Protein AF-0000000078659188 (afdb_homodimer)

Solvent-accessible surface area (backbone atoms only — not comparable to full-atom values): 21912 Å² total; per-residue (Å²): 130,62,59,68,71,47,63,66,47,91,56,77,42,72,42,73,28,64,66,58,49,52,46,44,42,49,30,30,51,30,88,84,18,92,60,45,40,79,90,44,52,70,54,65,88,53,55,67,40,36,30,35,23,27,50,54,44,81,52,94,94,28,54,27,43,32,32,45,43,70,62,73,73,93,55,62,70,68,63,29,42,55,53,51,44,52,34,29,73,64,65,74,40,75,48,53,26,37,37,39,35,15,27,54,56,57,64,69,50,52,70,48,54,47,50,32,48,54,50,52,40,50,63,24,59,34,65,41,54,47,100,83,66,46,80,34,59,40,97,87,70,40,63,31,68,46,77,44,70,73,52,79,66,61,53,50,57,40,29,71,71,44,42,45,50,77,21,39,42,40,50,65,46,36,79,68,48,84,87,74,85,79,43,82,34,59,64,62,17,19,46,42,36,51,63,70,73,103,130,61,59,69,70,48,63,66,47,90,56,77,44,73,43,70,29,64,67,58,49,53,46,44,44,49,30,30,51,30,88,84,18,91,59,46,40,79,91,45,51,72,54,65,88,54,54,67,40,36,30,35,24,25,50,55,47,80,53,95,93,27,53,28,43,32,31,45,44,68,63,73,74,95,54,59,70,68,64,29,40,55,55,50,43,53,34,28,71,64,66,74,40,75,46,55,28,39,37,40,34,16,26,55,56,58,65,67,49,51,70,51,55,47,51,33,49,52,51,52,40,51,64,26,60,33,66,41,55,47,100,83,66,46,80,34,58,39,96,87,68,41,60,31,68,46,78,45,68,73,50,79,66,59,54,48,55,38,29,71,71,45,42,45,50,77,18,39,42,40,50,65,44,38,80,69,50,83,88,74,83,83,41,80,34,61,64,62,17,20,45,43,37,51,63,70,72,104

Sequence (396 aa):
MPPADLLESLWLTLRPAPEVWEWAEAEILADTGSIHNPEHAHLIDANIGVLWASNGFAKQGRIVLGQAEQLMFRAGGWQKARQEQQMRQWFGEEPDYLITLAADYCAQCTDAEFCALVEHELYHIAQATDEFGAPKFTRDGLPKLYLRGHDVEEFVGVVRRYGASHDVQQLIDAASRPPEVAKINISRACGTCLLKSAMPPADLLESLWLTLRPAPEVWEWAEAEILADTGSIHNPEHAHLIDANIGVLWASNGFAKQGRIVLGQAEQLMFRAGGWQKARQEQQMRQWFGEEPDYLITLAADYCAQCTDAEFCALVEHELYHIAQATDEFGAPKFTRDGLPKLYLRGHDVEEFVGVVRRYGASHDVQQLIDAASRPPEVAKINISRACGTCLLKSA

Structure (mmCIF, N/CA/C/O backbone):
data_AF-0000000078659188-model_v1
#
loop_
_entity.id
_entity.type
_entity.pdbx_description
1 polymer 'Putative phage metallopeptidase domain-containing protein'
#
loop_
_atom_site.group_PDB
_atom_site.id
_atom_site.type_symbol
_atom_site.label_atom_id
_atom_site.label_alt_id
_atom_site.label_comp_id
_atom_site.label_asym_id
_atom_site.label_entity_id
_atom_site.label_seq_id
_atom_site.pdbx_PDB_ins_code
_atom_site.Cartn_x
_atom_site.Cartn_y
_atom_site.Cartn_z
_atom_site.occupancy
_atom_site.B_iso_or_equiv
_atom_site.auth_seq_id
_atom_site.auth_comp_id
_atom_site.auth_asym_id
_atom_site.auth_atom_id
_atom_site.pdbx_PDB_model_num
ATOM 1 N N . MET A 1 1 ? -11.773 15.344 17.672 1 87.19 1 MET A N 1
ATOM 2 C CA . MET A 1 1 ? -10.969 14.438 18.484 1 87.19 1 MET A CA 1
ATOM 3 C C . MET A 1 1 ? -10.828 13.078 17.797 1 87.19 1 MET A C 1
ATOM 5 O O . MET A 1 1 ? -11.727 12.641 17.078 1 87.19 1 MET A O 1
ATOM 9 N N . PRO A 1 2 ? -9.578 12.398 18.047 1 94.94 2 PRO A N 1
ATOM 10 C CA . PRO A 1 2 ? -9.414 11.055 17.469 1 94.94 2 PRO A CA 1
ATOM 11 C C . PRO A 1 2 ? -10.383 10.039 18.062 1 94.94 2 PRO A C 1
ATOM 13 O O . PRO A 1 2 ? -10.797 10.164 19.219 1 94.94 2 PRO A O 1
ATOM 16 N N . PRO A 1 3 ? -10.805 9.078 17.297 1 94.56 3 PRO A N 1
ATOM 17 C CA . PRO A 1 3 ? -11.711 8.047 17.781 1 94.56 3 PRO A CA 1
ATOM 18 C C . PRO A 1 3 ? -11.094 7.211 18.906 1 94.56 3 PRO A C 1
ATOM 20 O O . PRO A 1 3 ? -9.945 6.777 18.797 1 94.56 3 PRO A O 1
ATOM 23 N N . ALA A 1 4 ? -11.906 6.906 19.891 1 93 4 ALA A N 1
ATOM 24 C CA . ALA A 1 4 ? -11.422 6.195 21.078 1 93 4 ALA A CA 1
ATOM 25 C C . ALA A 1 4 ? -10.953 4.789 20.719 1 93 4 ALA A C 1
ATOM 27 O O . ALA A 1 4 ? -9.977 4.293 21.281 1 93 4 ALA A O 1
ATOM 28 N N . ASP A 1 5 ? -11.688 4.172 19.859 1 93.75 5 ASP A N 1
ATOM 29 C CA . ASP A 1 5 ? -11.344 2.799 19.5 1 93.75 5 ASP A CA 1
ATOM 30 C C . ASP A 1 5 ? -9.992 2.74 18.797 1 93.75 5 ASP A C 1
ATOM 32 O O . ASP A 1 5 ? -9.289 1.729 18.875 1 93.75 5 ASP A O 1
ATOM 36 N N . LEU A 1 6 ? -9.641 3.771 18.156 1 94.31 6 LEU A N 1
ATOM 37 C CA . LEU A 1 6 ? -8.344 3.848 17.5 1 94.31 6 LEU A CA 1
ATOM 38 C C . LEU A 1 6 ? -7.215 3.891 18.516 1 94.31 6 LEU A C 1
ATOM 40 O O . LEU A 1 6 ? -6.172 3.258 18.328 1 94.31 6 LEU A O 1
ATOM 44 N N . LEU A 1 7 ? -7.488 4.57 19.562 1 92.25 7 LEU A N 1
ATOM 45 C CA . LEU A 1 7 ? -6.488 4.75 20.609 1 92.25 7 LEU A CA 1
ATOM 46 C C . LEU A 1 7 ? -6.227 3.439 21.344 1 92.25 7 LEU A C 1
ATOM 48 O O . LEU A 1 7 ? -5.176 3.27 21.969 1 92.25 7 LEU A O 1
ATOM 52 N N . GLU A 1 8 ? -7.129 2.484 21.234 1 92.5 8 GLU A N 1
ATOM 53 C CA . GLU A 1 8 ? -7.02 1.2 21.922 1 92.5 8 GLU A CA 1
ATOM 54 C C . GLU A 1 8 ? -6.508 0.113 20.984 1 92.5 8 GLU A C 1
ATOM 56 O O . GLU A 1 8 ? -6.383 -1.048 21.375 1 92.5 8 GLU A O 1
ATOM 61 N N . SER A 1 9 ? -6.18 0.502 19.859 1 90.69 9 SER A N 1
ATOM 62 C CA . SER A 1 9 ? -5.75 -0.484 18.875 1 90.69 9 SER A CA 1
ATOM 63 C C . SER A 1 9 ? -4.422 -1.123 19.266 1 90.69 9 SER A C 1
ATOM 65 O O . SER A 1 9 ? -3.506 -0.432 19.719 1 90.69 9 SER A O 1
ATOM 67 N N . LEU A 1 10 ? -4.316 -2.428 19.078 1 86.56 10 LEU A N 1
ATOM 68 C CA . LEU A 1 10 ? -3.107 -3.172 19.406 1 86.56 10 LEU A CA 1
ATOM 69 C C . LEU A 1 10 ? -2.016 -2.93 18.375 1 86.56 10 LEU A C 1
ATOM 71 O O . LEU A 1 10 ? -0.833 -2.859 18.703 1 86.56 10 LEU A O 1
ATOM 75 N N . TRP A 1 11 ? -2.398 -2.797 17.125 1 89.44 11 TRP A N 1
ATOM 76 C CA . TRP A 1 11 ? -1.467 -2.551 16.031 1 89.44 11 TRP A CA 1
ATOM 77 C C . TRP A 1 11 ? -1.613 -1.129 15.5 1 89.44 11 TRP A C 1
ATOM 79 O O . TRP A 1 11 ? -2.66 -0.5 15.672 1 89.44 11 TRP A O 1
ATOM 89 N N . LEU A 1 12 ? -0.463 -0.625 15.008 1 94.5 12 LEU A N 1
ATOM 90 C CA . LEU A 1 12 ? -0.564 0.668 14.336 1 94.5 12 LEU A CA 1
ATOM 91 C C . LEU A 1 12 ? -1.651 0.644 13.266 1 94.5 12 LEU A C 1
ATOM 93 O O . LEU A 1 12 ? -1.591 -0.159 12.336 1 94.5 12 LEU A O 1
ATOM 97 N N . THR A 1 13 ? -2.635 1.437 13.5 1 97.06 13 THR A N 1
ATOM 98 C CA . THR A 1 13 ? -3.82 1.45 12.648 1 97.06 13 THR A CA 1
ATOM 99 C C . THR A 1 13 ? -4.109 2.861 12.148 1 97.06 13 THR A C 1
ATOM 101 O O . THR A 1 13 ? -4.035 3.826 12.914 1 97.06 13 THR A O 1
ATOM 104 N N . LEU A 1 14 ? -4.332 2.986 10.875 1 98.25 14 LEU A N 1
ATOM 105 C CA . LEU A 1 14 ? -4.695 4.273 10.297 1 98.25 14 LEU A CA 1
ATOM 106 C C . LEU A 1 14 ? -6.156 4.277 9.852 1 98.25 14 LEU A C 1
ATOM 108 O O . LEU A 1 14 ? -6.699 3.23 9.484 1 98.25 14 LEU A O 1
ATOM 112 N N . ARG A 1 15 ? -6.762 5.43 9.922 1 97.69 15 ARG A N 1
ATOM 113 C CA . ARG A 1 15 ? -8.156 5.613 9.539 1 97.69 15 ARG A CA 1
ATOM 114 C C . ARG A 1 15 ? -8.391 7.016 8.977 1 97.69 15 ARG A C 1
ATOM 116 O O . ARG A 1 15 ? -7.82 7.988 9.477 1 97.69 15 ARG A O 1
ATOM 123 N N . PRO A 1 16 ? -9.281 7.078 7.992 1 98.44 16 PRO A N 1
ATOM 124 C CA . PRO A 1 16 ? -9.625 8.414 7.504 1 98.44 16 PRO A CA 1
ATOM 125 C C . PRO A 1 16 ? -10.188 9.32 8.602 1 98.44 16 PRO A C 1
ATOM 127 O O . PRO A 1 16 ? -10.906 8.844 9.484 1 98.44 16 PRO A O 1
ATOM 130 N N . ALA A 1 17 ? -9.844 10.594 8.539 1 98.56 17 ALA A N 1
ATOM 131 C CA . ALA A 1 17 ? -10.328 11.617 9.461 1 98.56 17 ALA A CA 1
ATOM 132 C C . ALA A 1 17 ? -10.953 12.789 8.711 1 98.56 17 ALA A C 1
ATOM 134 O O . ALA A 1 17 ? -10.492 13.922 8.82 1 98.56 17 ALA A O 1
ATOM 135 N N . PRO A 1 18 ? -12.055 12.531 8.031 1 97.75 18 PRO A N 1
ATOM 136 C CA . PRO A 1 18 ? -12.656 13.609 7.242 1 97.75 18 PRO A CA 1
ATOM 137 C C . PRO A 1 18 ? -13.07 14.805 8.094 1 97.75 18 PRO A C 1
ATOM 139 O O . PRO A 1 18 ? -13.062 15.945 7.613 1 97.75 18 PRO A O 1
ATOM 142 N N . GLU A 1 19 ? -13.391 14.555 9.344 1 97.75 19 GLU A N 1
ATOM 143 C CA . GLU A 1 19 ? -13.82 15.633 10.242 1 97.75 19 GLU A CA 1
ATOM 144 C C . GLU A 1 19 ? -12.695 16.641 10.469 1 97.75 19 GLU A C 1
ATOM 146 O O . GLU A 1 19 ? -12.945 17.812 10.703 1 97.75 19 GLU A O 1
ATOM 151 N N . VAL A 1 20 ? -11.469 16.141 10.461 1 98.25 20 VAL A N 1
ATOM 152 C CA . VAL A 1 20 ? -10.336 17.047 10.664 1 98.25 20 VAL A CA 1
ATOM 153 C C . VAL A 1 20 ? -10.18 17.969 9.461 1 98.25 20 VAL A C 1
ATOM 155 O O . VAL A 1 20 ? -9.914 19.156 9.617 1 98.25 20 VAL A O 1
ATOM 158 N N . TRP A 1 21 ? -10.344 17.422 8.312 1 98.19 21 TRP A N 1
ATOM 159 C CA . TRP A 1 21 ? -10.25 18.25 7.121 1 98.19 21 TRP A CA 1
ATOM 160 C C . TRP A 1 21 ? -11.398 19.25 7.07 1 98.19 21 TRP A C 1
ATOM 162 O O . TRP A 1 21 ? -11.195 20.422 6.73 1 98.19 21 TRP A O 1
ATOM 172 N N . GLU A 1 22 ? -12.555 18.797 7.371 1 97.88 22 GLU A N 1
ATOM 173 C CA . GLU A 1 22 ? -13.711 19.688 7.43 1 97.88 22 GLU A CA 1
ATOM 174 C C . GLU A 1 22 ? -13.469 20.844 8.398 1 97.88 22 GLU A C 1
ATOM 176 O O . GLU A 1 22 ? -13.781 21.984 8.086 1 97.88 22 GLU A O 1
ATOM 181 N N . TRP A 1 23 ? -12.945 20.5 9.492 1 98.06 23 TRP A N 1
ATOM 182 C CA . TRP A 1 23 ? -12.609 21.516 10.484 1 98.06 23 TRP A CA 1
ATOM 183 C C . TRP A 1 23 ? -11.578 22.484 9.938 1 98.06 23 TRP A C 1
ATOM 185 O O . TRP A 1 23 ? -11.727 23.703 10.086 1 98.06 23 TRP A O 1
ATOM 195 N N . ALA A 1 24 ? -10.5 22 9.336 1 97.62 24 ALA A N 1
ATOM 196 C CA . ALA A 1 24 ? -9.461 22.859 8.766 1 97.62 24 ALA A CA 1
ATOM 197 C C . ALA A 1 24 ? -10.039 23.797 7.715 1 97.62 24 ALA A C 1
ATOM 199 O O . ALA A 1 24 ? -9.672 24.969 7.66 1 97.62 24 ALA A O 1
ATOM 200 N N . GLU A 1 25 ? -10.938 23.266 6.934 1 98.19 25 GLU A N 1
ATOM 201 C CA . GLU A 1 25 ? -11.594 24.094 5.922 1 98.19 25 GLU A CA 1
ATOM 202 C C . GLU A 1 25 ? -12.414 25.203 6.562 1 98.19 25 GLU A C 1
ATOM 204 O O . GLU A 1 25 ? -12.328 26.359 6.145 1 98.19 25 GLU A O 1
ATOM 209 N N . ALA A 1 26 ? -13.086 24.906 7.594 1 98 26 ALA A N 1
ATOM 210 C CA . ALA A 1 26 ? -14.008 25.844 8.234 1 98 26 ALA A CA 1
ATOM 211 C C . ALA A 1 26 ? -13.258 26.875 9.07 1 98 26 ALA A C 1
ATOM 213 O O . ALA A 1 26 ? -13.625 28.047 9.086 1 98 26 ALA A O 1
ATOM 214 N N . GLU A 1 27 ? -12.18 26.438 9.742 1 97.06 27 GLU A N 1
ATOM 215 C CA . GLU A 1 27 ? -11.57 27.297 10.766 1 97.06 27 GLU A CA 1
ATOM 216 C C . GLU A 1 27 ? -10.312 27.984 10.234 1 97.06 27 GLU A C 1
ATOM 218 O O . GLU A 1 27 ? -9.977 29.078 10.664 1 97.06 27 GLU A O 1
ATOM 223 N N . ILE A 1 28 ? -9.625 27.297 9.273 1 95.06 28 ILE A N 1
ATOM 224 C CA . ILE A 1 28 ? -8.336 27.812 8.844 1 95.06 28 ILE A CA 1
ATOM 225 C C . ILE A 1 28 ? -8.453 28.406 7.438 1 95.06 28 ILE A C 1
ATOM 227 O O . ILE A 1 28 ? -7.961 29.5 7.172 1 95.06 28 ILE A O 1
ATOM 231 N N . LEU A 1 29 ? -9.211 27.688 6.535 1 97.38 29 LEU A N 1
ATOM 232 C CA . LEU A 1 29 ? -9.234 28.094 5.133 1 97.38 29 LEU A CA 1
ATOM 233 C C . LEU A 1 29 ? -10.32 29.141 4.891 1 97.38 29 LEU A C 1
ATOM 235 O O . LEU A 1 29 ? -10.086 30.141 4.199 1 97.38 29 LEU A O 1
ATOM 239 N N . ALA A 1 30 ? -11.461 28.938 5.418 1 97.5 30 ALA A N 1
ATOM 240 C CA . ALA A 1 30 ? -12.586 29.844 5.203 1 97.5 30 ALA A CA 1
ATOM 241 C C . ALA A 1 30 ? -12.32 31.203 5.84 1 97.5 30 ALA A C 1
ATOM 243 O O . ALA A 1 30 ? -11.789 31.281 6.953 1 97.5 30 ALA A O 1
ATOM 244 N N . ASP A 1 31 ? -12.805 32.219 5.215 1 96.44 31 ASP A N 1
ATOM 245 C CA . ASP A 1 31 ? -12.57 33.562 5.715 1 96.44 31 ASP A CA 1
ATOM 246 C C . ASP A 1 31 ? -13.469 33.875 6.914 1 96.44 31 ASP A C 1
ATOM 248 O O . ASP A 1 31 ? -13.234 34.844 7.641 1 96.44 31 ASP A O 1
ATOM 252 N N . THR A 1 32 ? -14.336 33.062 7.301 1 97.06 32 THR A N 1
ATOM 253 C CA . THR A 1 32 ? -15.211 33.219 8.461 1 97.06 32 THR A CA 1
ATOM 254 C C . THR A 1 32 ? -14.664 32.438 9.648 1 97.06 32 THR A C 1
ATOM 256 O O . THR A 1 32 ? -15.234 32.469 10.742 1 97.06 32 THR A O 1
ATOM 259 N N . GLY A 1 33 ? -13.602 31.719 9.43 1 95.06 33 GLY A N 1
ATOM 260 C CA . GLY A 1 33 ? -13.062 30.875 10.484 1 95.06 33 GLY A CA 1
ATOM 261 C C . GLY A 1 33 ? -12.398 31.656 11.594 1 95.06 33 GLY A C 1
ATOM 262 O O . GLY A 1 33 ? -11.797 32.688 11.352 1 95.06 33 GLY A O 1
ATOM 263 N N . SER A 1 34 ? -12.344 31.172 12.773 1 94.12 34 SER A N 1
ATOM 264 C CA . SER A 1 34 ? -11.812 31.828 13.961 1 94.12 34 SER A CA 1
ATOM 265 C C . SER A 1 34 ? -10.289 31.953 13.891 1 94.12 34 SER A C 1
ATOM 267 O O . SER A 1 34 ? -9.703 32.844 14.484 1 94.12 34 SER A O 1
ATOM 269 N N . ILE A 1 35 ? -9.68 31.016 13.133 1 93 35 ILE A N 1
ATOM 270 C CA . ILE A 1 35 ? -8.227 31.078 13 1 93 35 ILE A CA 1
ATOM 271 C C . ILE A 1 35 ? -7.848 31.125 11.523 1 93 35 ILE A C 1
ATOM 273 O O . ILE A 1 35 ? -6.879 30.484 11.102 1 93 35 ILE A O 1
ATOM 277 N N . HIS A 1 36 ? -8.641 31.844 10.75 1 95.5 36 HIS A N 1
ATOM 278 C CA . HIS A 1 36 ? -8.43 32 9.32 1 95.5 36 HIS A CA 1
ATOM 279 C C . HIS A 1 36 ? -6.992 32.406 9.016 1 95.5 36 HIS A C 1
ATOM 281 O O . HIS A 1 36 ? -6.457 33.312 9.664 1 95.5 36 HIS A O 1
ATOM 287 N N . ASN A 1 37 ? -6.348 31.766 8.141 1 92.88 37 ASN A N 1
ATOM 288 C CA . ASN A 1 37 ? -5.012 32.062 7.648 1 92.88 37 ASN A CA 1
ATOM 289 C C . ASN A 1 37 ? -4.992 32.219 6.129 1 92.88 37 ASN A C 1
ATOM 291 O O . ASN A 1 37 ? -5.031 31.219 5.406 1 92.88 37 ASN A O 1
ATOM 295 N N . PRO A 1 38 ? -4.93 33.438 5.617 1 94.25 38 PRO A N 1
ATOM 296 C CA . PRO A 1 38 ? -4.996 33.656 4.172 1 94.25 38 PRO A CA 1
ATOM 297 C C . PRO A 1 38 ? -3.812 33.031 3.424 1 94.25 38 PRO A C 1
ATOM 299 O O . PRO A 1 38 ? -3.869 32.875 2.203 1 94.25 38 PRO A O 1
ATOM 302 N N . GLU A 1 39 ? -2.787 32.656 4.137 1 89.75 39 GLU A N 1
ATOM 303 C CA . GLU A 1 39 ? -1.609 32.062 3.508 1 89.75 39 GLU A CA 1
ATOM 304 C C . GLU A 1 39 ? -1.924 30.703 2.92 1 89.75 39 GLU A C 1
ATOM 306 O O . GLU A 1 39 ? -1.154 30.172 2.115 1 89.75 39 GLU A O 1
ATOM 311 N N . HIS A 1 40 ? -3.113 30.109 3.283 1 94.69 40 HIS A N 1
ATOM 312 C CA . HIS A 1 40 ? -3.486 28.766 2.824 1 94.69 40 HIS A CA 1
ATOM 313 C C . HIS A 1 40 ? -4.598 28.844 1.781 1 94.69 40 HIS A C 1
ATOM 315 O O . HIS A 1 40 ? -5.277 27.844 1.53 1 94.69 40 HIS A O 1
ATOM 321 N N . ALA A 1 41 ? -4.754 30 1.168 1 96.12 41 ALA A N 1
ATOM 322 C CA . ALA A 1 41 ? -5.852 30.188 0.219 1 96.12 41 ALA A CA 1
ATOM 323 C C . ALA A 1 41 ? -5.742 29.203 -0.94 1 96.12 41 ALA A C 1
ATOM 325 O O . ALA A 1 41 ? -6.758 28.75 -1.481 1 96.12 41 ALA A O 1
ATOM 326 N N . HIS A 1 42 ? -4.512 28.812 -1.355 1 96.88 42 HIS A N 1
ATOM 327 C CA . HIS A 1 42 ? -4.277 27.906 -2.477 1 96.88 42 HIS A CA 1
ATOM 328 C C . HIS A 1 42 ? -4.793 26.516 -2.17 1 96.88 42 HIS A C 1
ATOM 330 O O . HIS A 1 42 ? -4.914 25.672 -3.072 1 96.88 42 HIS A O 1
ATOM 336 N N . LEU A 1 43 ? -5.141 26.25 -0.927 1 97.75 43 LEU A N 1
ATOM 337 C CA . LEU A 1 43 ? -5.582 24.906 -0.539 1 97.75 43 LEU A CA 1
ATOM 338 C C . LEU A 1 43 ? -7.102 24.797 -0.609 1 97.75 43 LEU A C 1
ATOM 340 O O . LEU A 1 43 ? -7.66 23.719 -0.414 1 97.75 43 LEU A O 1
ATOM 344 N N . ILE A 1 44 ? -7.699 26 -0.897 1 95.81 44 ILE A N 1
ATOM 345 C CA . ILE A 1 44 ? -9.148 25.969 -1.072 1 95.81 44 ILE A CA 1
ATOM 346 C C . ILE A 1 44 ? -9.5 25.062 -2.256 1 95.81 44 ILE A C 1
ATOM 348 O O . ILE A 1 44 ? -8.961 25.234 -3.355 1 95.81 44 ILE A O 1
ATOM 352 N N . ASP A 1 45 ? -10.195 23.984 -2.193 1 94 45 ASP A N 1
ATOM 353 C CA . ASP A 1 45 ? -10.656 23.031 -3.195 1 94 45 ASP A CA 1
ATOM 354 C C . ASP A 1 45 ? -9.578 21.984 -3.488 1 94 45 ASP A C 1
ATOM 356 O O . ASP A 1 45 ? -9.672 21.25 -4.469 1 94 45 ASP A O 1
ATOM 360 N N . ALA A 1 46 ? -8.422 22.078 -2.777 1 97.19 46 ALA A N 1
ATOM 361 C CA . ALA A 1 46 ? -7.414 21.031 -2.932 1 97.19 46 ALA A CA 1
ATOM 362 C C . ALA A 1 46 ? -7.965 19.672 -2.527 1 97.19 46 ALA A C 1
ATOM 364 O O . ALA A 1 46 ? -8.812 19.578 -1.64 1 97.19 46 ALA A O 1
ATOM 365 N N . ASN A 1 47 ? -7.512 18.625 -3.205 1 97.44 47 ASN A N 1
ATOM 366 C CA . ASN A 1 47 ? -7.906 17.266 -2.857 1 97.44 47 ASN A CA 1
ATOM 367 C C . ASN A 1 47 ? -6.965 16.656 -1.822 1 97.44 47 ASN A C 1
ATOM 369 O O . ASN A 1 47 ? -5.988 16 -2.178 1 97.44 47 ASN A O 1
ATOM 373 N N . ILE A 1 48 ? -7.277 16.875 -0.597 1 98.19 48 ILE A N 1
ATOM 374 C CA . ILE A 1 48 ? -6.43 16.453 0.515 1 98.19 48 ILE A CA 1
ATOM 375 C C . ILE A 1 48 ? -7.191 15.469 1.396 1 98.19 48 ILE A C 1
ATOM 377 O O . ILE A 1 48 ? -8.344 15.711 1.758 1 98.19 48 ILE A O 1
ATOM 381 N N . GLY A 1 49 ? -6.562 14.305 1.602 1 98.56 49 GLY A N 1
ATOM 382 C CA . GLY A 1 49 ? -7.074 13.375 2.596 1 98.56 49 GLY A CA 1
ATOM 383 C C . GLY A 1 49 ? -6.352 13.469 3.926 1 98.56 49 GLY A C 1
ATOM 384 O O . GLY A 1 49 ? -5.133 13.656 3.967 1 98.56 49 GLY A O 1
ATOM 385 N N . VAL A 1 50 ? -7.102 13.359 5.008 1 98.75 50 VAL A N 1
ATOM 386 C CA . VAL A 1 50 ? -6.484 13.359 6.332 1 98.75 50 VAL A CA 1
ATOM 387 C C . VAL A 1 50 ? -6.684 11.992 6.988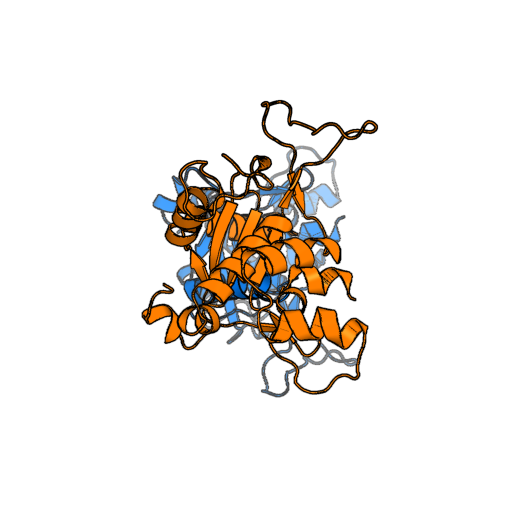 1 98.75 50 VAL A C 1
ATOM 389 O O . VAL A 1 50 ? -7.77 11.414 6.918 1 98.75 50 VAL A O 1
ATOM 392 N N . LEU A 1 51 ? -5.605 11.516 7.629 1 98.75 51 LEU A N 1
ATOM 393 C CA . LEU A 1 51 ? -5.633 10.234 8.336 1 98.75 51 LEU A CA 1
ATOM 394 C C . LEU A 1 51 ? -5.25 10.414 9.797 1 98.75 51 LEU A C 1
ATOM 396 O O . LEU A 1 51 ? -4.344 11.188 10.117 1 98.75 51 LEU A O 1
ATOM 400 N N . TRP A 1 52 ? -6.031 9.711 10.633 1 98.62 52 TRP A N 1
ATOM 401 C CA . TRP A 1 52 ? -5.504 9.398 11.953 1 98.62 52 TRP A CA 1
ATOM 402 C C . TRP A 1 52 ? -4.598 8.172 11.906 1 98.62 52 TRP A C 1
ATOM 404 O O . TRP A 1 52 ? -4.93 7.172 11.258 1 98.62 52 TRP A O 1
ATOM 414 N N . ALA A 1 53 ? -3.486 8.242 12.469 1 98.06 53 ALA A N 1
ATOM 415 C CA . ALA A 1 53 ? -2.715 7.07 12.883 1 98.06 53 ALA A CA 1
ATOM 416 C C . ALA A 1 53 ? -2.83 6.844 14.391 1 98.06 53 ALA A C 1
ATOM 418 O O . ALA A 1 53 ? -2.758 7.789 15.18 1 98.06 53 ALA A O 1
ATOM 419 N N . SER A 1 54 ? -2.977 5.57 14.789 1 97.62 54 SER A N 1
ATOM 420 C CA . SER A 1 54 ? -3.152 5.301 16.203 1 97.62 54 SER A CA 1
ATOM 421 C C . SER A 1 54 ? -1.982 5.844 17.016 1 97.62 54 SER A C 1
ATOM 423 O O . SER A 1 54 ? -2.174 6.363 18.125 1 97.62 54 SER A O 1
ATOM 425 N N . ASN A 1 55 ? -0.757 5.68 16.438 1 94.31 55 ASN A N 1
ATOM 426 C CA . ASN A 1 55 ? 0.453 6.141 17.109 1 94.31 55 ASN A CA 1
ATOM 427 C C . ASN A 1 55 ? 1.427 6.789 16.125 1 94.31 55 ASN A C 1
ATOM 429 O O . ASN A 1 55 ? 1.383 6.508 14.922 1 94.31 55 ASN A O 1
ATOM 433 N N . GLY A 1 56 ? 2.223 7.727 16.766 1 93.31 56 GLY A N 1
ATOM 434 C CA . GLY A 1 56 ? 3.371 8.188 16 1 93.31 56 GLY A CA 1
ATOM 435 C C . GLY A 1 56 ? 4.387 7.09 15.742 1 93.31 56 GLY A C 1
ATOM 436 O O . GLY A 1 56 ? 4.18 5.938 16.125 1 93.31 56 GLY A O 1
ATOM 437 N N . PHE A 1 57 ? 5.355 7.414 15 1 90.62 57 PHE A N 1
ATOM 438 C CA . PHE A 1 57 ? 6.414 6.438 14.766 1 90.62 57 PHE A CA 1
ATOM 439 C C . PHE A 1 57 ? 7.789 7.078 14.93 1 90.62 57 PHE A C 1
ATOM 441 O O . PHE A 1 57 ? 7.934 8.289 14.773 1 90.62 57 PHE A O 1
ATOM 448 N N . ALA A 1 58 ? 8.727 6.258 15.266 1 87.94 58 ALA A N 1
ATOM 449 C CA . ALA A 1 58 ? 10.094 6.734 15.508 1 87.94 58 ALA A CA 1
ATOM 450 C C . ALA A 1 58 ? 10.859 6.867 14.195 1 87.94 58 ALA A C 1
ATOM 452 O O . ALA A 1 58 ? 10.75 6.016 13.312 1 87.94 58 ALA A O 1
ATOM 453 N N . LYS A 1 59 ? 11.508 7.98 14.078 1 84.31 59 LYS A N 1
ATOM 454 C CA . LYS A 1 59 ? 12.391 8.242 12.945 1 84.31 59 LYS A CA 1
ATOM 455 C C . LYS A 1 59 ? 13.578 9.109 13.359 1 84.31 59 LYS A C 1
ATOM 457 O O . LYS A 1 59 ? 13.398 10.219 13.859 1 84.31 59 LYS A O 1
ATOM 462 N N . GLN A 1 60 ? 14.797 8.602 13.133 1 80.06 60 GLN A N 1
ATOM 463 C CA . GLN A 1 60 ? 16.016 9.336 13.422 1 80.06 60 GLN A CA 1
ATOM 464 C C . GLN A 1 60 ? 16.031 9.844 14.859 1 80.06 60 GLN A C 1
ATOM 466 O O . GLN A 1 60 ? 16.344 11.008 15.109 1 80.06 60 GLN A O 1
ATOM 471 N N . GLY A 1 61 ? 15.641 9.062 15.742 1 78.75 61 GLY A N 1
ATOM 472 C CA . GLY A 1 61 ? 15.703 9.383 17.156 1 78.75 61 GLY A CA 1
ATOM 473 C C . GLY A 1 61 ? 14.578 10.289 17.609 1 78.75 61 GLY A C 1
ATOM 474 O O . GLY A 1 61 ? 14.602 10.805 18.734 1 78.75 61 GLY A O 1
ATOM 475 N N . ARG A 1 62 ? 13.656 10.578 16.719 1 83.19 62 ARG A N 1
ATOM 476 C CA . ARG A 1 62 ? 12.516 11.43 17.031 1 83.19 62 ARG A CA 1
ATOM 477 C C . ARG A 1 62 ? 11.203 10.711 16.734 1 83.19 62 ARG A C 1
ATOM 479 O O . ARG A 1 62 ? 11.195 9.648 16.109 1 83.19 62 ARG A O 1
ATOM 486 N N . ILE A 1 63 ? 10.109 11.305 17.359 1 87.06 63 ILE A N 1
ATOM 487 C CA . ILE A 1 63 ? 8.789 10.734 17.078 1 87.06 63 ILE A CA 1
ATOM 488 C C . ILE A 1 63 ? 8.039 11.625 16.094 1 87.06 63 ILE A C 1
ATOM 490 O O . ILE A 1 63 ? 7.91 12.828 16.312 1 87.06 63 ILE A O 1
ATOM 494 N N . VAL A 1 64 ? 7.621 11.086 15.07 1 91.62 64 VAL A N 1
ATOM 495 C CA . VAL A 1 64 ? 6.832 11.797 14.07 1 91.62 64 VAL A CA 1
ATOM 496 C C . VAL A 1 64 ? 5.371 11.859 14.508 1 91.62 64 VAL A C 1
ATOM 498 O O . VAL A 1 64 ? 4.754 10.82 14.766 1 91.62 64 VAL A O 1
ATOM 501 N N . LEU A 1 65 ? 4.828 13.07 14.562 1 93.12 65 LEU A N 1
ATOM 502 C CA . LEU A 1 65 ? 3.471 13.273 15.062 1 93.12 65 LEU A CA 1
ATOM 503 C C . LEU A 1 65 ? 2.551 13.758 13.945 1 93.12 65 LEU A C 1
ATOM 505 O O . LEU A 1 65 ? 1.325 13.695 14.07 1 93.12 65 LEU A O 1
ATOM 509 N N . GLY A 1 66 ? 3.07 14.242 12.93 1 94.5 66 GLY A N 1
ATOM 510 C CA . GLY A 1 66 ? 2.381 14.68 11.727 1 94.5 66 GLY A CA 1
ATOM 511 C C . GLY A 1 66 ? 3.23 14.555 10.477 1 94.5 66 GLY A C 1
ATOM 512 O O . GLY A 1 66 ? 4.461 14.594 10.547 1 94.5 66 GLY A O 1
ATOM 513 N N . GLN A 1 67 ? 2.586 14.344 9.414 1 94.56 67 GLN A N 1
ATOM 514 C CA . GLN A 1 67 ? 3.314 14.258 8.148 1 94.56 67 GLN A CA 1
ATOM 515 C C . GLN A 1 67 ? 2.404 14.578 6.969 1 94.56 67 GLN A C 1
ATOM 517 O O . GLN A 1 67 ? 1.293 14.055 6.871 1 94.56 67 GLN A O 1
ATOM 522 N N . ALA A 1 68 ? 2.826 15.461 6.16 1 95.56 68 ALA A N 1
ATOM 523 C CA . ALA A 1 68 ? 2.201 15.719 4.863 1 95.56 68 ALA A CA 1
ATOM 524 C C . ALA A 1 68 ? 2.959 15.008 3.746 1 95.56 68 ALA A C 1
ATOM 526 O O . ALA A 1 68 ? 4.191 14.984 3.74 1 95.56 68 ALA A O 1
ATOM 527 N N . GLU A 1 69 ? 2.232 14.391 2.857 1 95.19 69 GLU A N 1
ATOM 528 C CA . GLU A 1 69 ? 2.883 13.742 1.725 1 95.19 69 GLU A CA 1
ATOM 529 C C . GLU A 1 69 ? 2.076 13.93 0.443 1 95.19 69 GLU A C 1
ATOM 531 O O . GLU A 1 69 ? 0.854 14.078 0.49 1 95.19 69 GLU A O 1
ATOM 536 N N . GLN A 1 70 ? 2.787 14.062 -0.657 1 95.75 70 GLN A N 1
ATOM 537 C CA . GLN A 1 70 ? 2.133 13.891 -1.95 1 95.75 70 GLN A CA 1
ATOM 538 C C . GLN A 1 70 ? 1.88 12.422 -2.254 1 95.75 70 GLN A C 1
ATOM 540 O O . GLN A 1 70 ? 2.799 11.602 -2.189 1 95.75 70 GLN A O 1
ATOM 545 N N . LEU A 1 71 ? 0.634 12.125 -2.523 1 95.81 71 LEU A N 1
ATOM 546 C CA . LEU A 1 71 ? 0.304 10.727 -2.781 1 95.81 71 LEU A CA 1
ATOM 547 C C . LEU A 1 71 ? 0.926 10.258 -4.09 1 95.81 71 LEU A C 1
ATOM 549 O O . LEU A 1 71 ? 0.598 10.773 -5.16 1 95.81 71 LEU A O 1
ATOM 553 N N . MET A 1 72 ? 1.875 9.336 -3.984 1 91.25 72 MET A N 1
ATOM 554 C CA . MET A 1 72 ? 2.557 8.688 -5.098 1 91.25 72 MET A CA 1
ATOM 555 C C . MET A 1 72 ? 2.703 7.188 -4.852 1 91.25 72 MET A C 1
ATOM 557 O O . MET A 1 72 ? 3.068 6.773 -3.75 1 91.25 72 MET A O 1
ATOM 561 N N . PHE A 1 73 ? 2.4 6.441 -5.887 1 90 73 PHE A N 1
ATOM 562 C CA . PHE A 1 73 ? 2.57 4.996 -5.773 1 90 73 PHE A CA 1
ATOM 563 C C . PHE A 1 73 ? 3.865 4.551 -6.441 1 90 73 PHE A C 1
ATOM 565 O O . PHE A 1 73 ? 4.059 4.77 -7.641 1 90 73 PHE A O 1
ATOM 572 N N . ARG A 1 74 ? 4.727 4.055 -5.688 1 84.12 74 ARG A N 1
ATOM 573 C CA . ARG A 1 74 ? 6.043 3.662 -6.184 1 84.12 74 ARG A CA 1
ATOM 574 C C . ARG A 1 74 ? 6.047 2.199 -6.613 1 84.12 74 ARG A C 1
ATOM 576 O O . ARG A 1 74 ? 6.906 1.424 -6.188 1 84.12 74 ARG A O 1
ATOM 583 N N . ALA A 1 75 ? 5.129 1.664 -7.211 1 87.56 75 ALA A N 1
ATOM 584 C CA . ALA A 1 75 ? 4.984 0.314 -7.75 1 87.56 75 ALA A CA 1
ATOM 585 C C . ALA A 1 75 ? 4.059 0.304 -8.961 1 87.56 75 ALA A C 1
ATOM 587 O O . ALA A 1 75 ? 3.408 1.309 -9.266 1 87.56 75 ALA A O 1
ATOM 588 N N . GLY A 1 76 ? 4.145 -0.789 -9.758 1 89.81 76 GLY A N 1
ATOM 589 C CA . GLY A 1 76 ? 3.238 -0.958 -10.883 1 89.81 76 GLY A CA 1
ATOM 590 C C . GLY A 1 76 ? 2.354 -2.184 -10.758 1 89.81 76 GLY A C 1
ATOM 591 O O . GLY A 1 76 ? 2.352 -2.854 -9.719 1 89.81 76 GLY A O 1
ATOM 592 N N . GLY A 1 77 ? 1.493 -2.311 -11.773 1 93.38 77 GLY A N 1
ATOM 593 C CA . GLY A 1 77 ? 0.679 -3.514 -11.844 1 93.38 77 GLY A CA 1
ATOM 594 C C . GLY A 1 77 ? -0.267 -3.666 -10.672 1 93.38 77 GLY A C 1
ATOM 595 O O . GLY A 1 77 ? -0.894 -2.693 -10.242 1 93.38 77 GLY A O 1
ATOM 596 N N . TRP A 1 78 ? -0.357 -4.867 -10.172 1 95.94 78 TRP A N 1
ATOM 597 C CA . TRP A 1 78 ? -1.324 -5.176 -9.117 1 95.94 78 TRP A CA 1
ATOM 598 C C . TRP A 1 78 ? -0.873 -4.609 -7.777 1 95.94 78 TRP A C 1
ATOM 600 O O . TRP A 1 78 ? -1.698 -4.336 -6.902 1 95.94 78 TRP A O 1
ATOM 610 N N . GLN A 1 79 ? 0.439 -4.438 -7.586 1 94.25 79 GLN A N 1
ATOM 611 C CA . GLN A 1 79 ? 0.92 -3.793 -6.371 1 94.25 79 GLN A CA 1
ATOM 612 C C . GLN A 1 79 ? 0.407 -2.359 -6.266 1 94.25 79 GLN A C 1
ATOM 614 O O . GLN A 1 79 ? -0.031 -1.927 -5.199 1 94.25 79 GLN A O 1
ATOM 619 N N . LYS A 1 80 ? 0.484 -1.646 -7.367 1 94.69 80 LYS A N 1
ATOM 620 C CA . LYS A 1 80 ? -0.083 -0.301 -7.41 1 94.69 80 LYS A CA 1
ATOM 621 C C . LYS A 1 80 ? -1.595 -0.335 -7.207 1 94.69 80 LYS A C 1
ATOM 623 O O . LYS A 1 80 ? -2.145 0.475 -6.457 1 94.69 80 LYS A O 1
ATOM 628 N N . ALA A 1 81 ? -2.24 -1.246 -7.832 1 96.12 81 ALA A N 1
ATOM 629 C CA . ALA A 1 81 ? -3.697 -1.351 -7.781 1 96.12 81 ALA A CA 1
ATOM 630 C C . ALA A 1 81 ? -4.18 -1.557 -6.348 1 96.12 81 ALA A C 1
ATOM 632 O O . ALA A 1 81 ? -5.219 -1.022 -5.953 1 96.12 81 ALA A O 1
ATOM 633 N N . ARG A 1 82 ? -3.455 -2.385 -5.555 1 96.56 82 ARG A N 1
ATOM 634 C CA . ARG A 1 82 ? -3.85 -2.605 -4.168 1 96.56 82 ARG A CA 1
ATOM 635 C C . ARG A 1 82 ? -3.797 -1.308 -3.367 1 96.56 82 ARG A C 1
ATOM 637 O O . ARG A 1 82 ? -4.664 -1.053 -2.529 1 96.56 82 ARG A O 1
ATOM 644 N N . GLN A 1 83 ? -2.811 -0.516 -3.607 1 96.12 83 GLN A N 1
ATOM 645 C CA . GLN A 1 83 ? -2.668 0.751 -2.896 1 96.12 83 GLN A CA 1
ATOM 646 C C . GLN A 1 83 ? -3.758 1.737 -3.307 1 96.12 83 GLN A C 1
ATOM 648 O O . GLN A 1 83 ? -4.348 2.406 -2.457 1 96.12 83 GLN A O 1
ATOM 653 N N . GLU A 1 84 ? -4 1.8 -4.605 1 96.81 84 GLU A N 1
ATOM 654 C CA . GLU A 1 84 ? -5.074 2.645 -5.113 1 96.81 84 GLU A CA 1
ATOM 655 C C . GLU A 1 84 ? -6.422 2.244 -4.52 1 96.81 84 GLU A C 1
ATOM 657 O O . GLU A 1 84 ? -7.223 3.105 -4.145 1 96.81 84 GLU A O 1
ATOM 662 N N . GLN A 1 85 ? -6.645 1.014 -4.453 1 97.5 85 GLN A N 1
ATOM 663 C CA . GLN A 1 85 ? -7.887 0.488 -3.902 1 97.5 85 GLN A CA 1
ATOM 664 C C . GLN A 1 85 ? -8.062 0.906 -2.445 1 97.5 85 GLN A C 1
ATOM 666 O O . GLN A 1 85 ? -9.172 1.24 -2.02 1 97.5 85 GLN A O 1
ATOM 671 N N . GLN A 1 86 ? -7.031 0.843 -1.679 1 97.75 86 GLN A N 1
ATOM 672 C CA . GLN A 1 86 ? -7.094 1.268 -0.284 1 97.75 86 GLN A CA 1
ATOM 673 C C . GLN A 1 86 ? -7.516 2.729 -0.172 1 97.75 86 GLN A C 1
ATOM 675 O O . GLN A 1 86 ? -8.352 3.076 0.667 1 97.75 86 GLN A O 1
ATOM 680 N N . MET A 1 87 ? -6.977 3.627 -1.045 1 97.81 87 MET A N 1
ATOM 681 C CA . MET A 1 87 ? -7.332 5.043 -1.042 1 97.81 87 MET A CA 1
ATOM 682 C C . MET A 1 87 ? -8.789 5.242 -1.441 1 97.81 87 MET A C 1
ATOM 684 O O . MET A 1 87 ? -9.5 6.047 -0.837 1 97.81 87 MET A O 1
ATOM 688 N N . ARG A 1 88 ? -9.242 4.492 -2.424 1 97 88 ARG A N 1
ATOM 689 C CA . ARG A 1 88 ? -10.633 4.605 -2.857 1 97 88 ARG A CA 1
ATOM 690 C C . ARG A 1 88 ? -11.586 4.152 -1.759 1 97 88 ARG A C 1
ATOM 692 O O . ARG A 1 88 ? -12.656 4.738 -1.583 1 97 88 ARG A O 1
ATOM 699 N N . GLN A 1 89 ? -11.172 3.127 -1.098 1 96.62 89 GLN A N 1
ATOM 700 C CA . GLN A 1 89 ? -11.992 2.643 0.004 1 96.62 89 GLN A CA 1
ATOM 701 C C . GLN A 1 89 ? -12.055 3.666 1.134 1 96.62 89 GLN A C 1
ATOM 703 O O . GLN A 1 89 ? -13.094 3.818 1.783 1 96.62 89 GLN A O 1
ATOM 708 N N . TRP A 1 90 ? -10.977 4.379 1.351 1 98 90 TRP A N 1
ATOM 709 C CA . TRP A 1 90 ? -10.883 5.305 2.473 1 98 90 TRP A CA 1
ATOM 710 C C . TRP A 1 90 ? -11.516 6.648 2.125 1 98 90 TRP A C 1
ATOM 712 O O . TRP A 1 90 ? -12.211 7.246 2.951 1 98 90 TRP A O 1
ATOM 722 N N . PHE A 1 91 ? -11.383 7.117 0.873 1 98.19 91 PHE A N 1
ATOM 723 C CA . PHE A 1 91 ? -11.711 8.508 0.568 1 98.19 91 PHE A CA 1
ATOM 724 C C . PHE A 1 91 ? -12.68 8.594 -0.604 1 98.19 91 PHE A C 1
ATOM 726 O O . PHE A 1 91 ? -13.125 9.68 -0.972 1 98.19 91 PHE A O 1
ATOM 733 N N . GLY A 1 92 ? -13.062 7.434 -1.151 1 96.31 92 GLY A N 1
ATOM 734 C CA . GLY A 1 92 ? -13.914 7.422 -2.33 1 96.31 92 GLY A CA 1
ATOM 735 C C . GLY A 1 92 ? -13.156 7.699 -3.615 1 96.31 92 GLY A C 1
ATOM 736 O O . GLY A 1 92 ? -13.656 7.438 -4.711 1 96.31 92 GLY A O 1
ATOM 737 N N . GLU A 1 93 ? -11.984 8.219 -3.508 1 96.62 93 GLU A N 1
ATOM 738 C CA . GLU A 1 93 ? -11.055 8.516 -4.594 1 96.62 93 GLU A CA 1
ATOM 739 C C . GLU A 1 93 ? -9.625 8.617 -4.078 1 96.62 93 GLU A C 1
ATOM 741 O O . GLU A 1 93 ? -9.383 8.539 -2.869 1 96.62 93 GLU A O 1
ATOM 746 N N . GLU A 1 94 ? -8.68 8.766 -4.996 1 96.94 94 GLU A N 1
ATOM 747 C CA . GLU A 1 94 ? -7.285 8.977 -4.609 1 96.94 94 GLU A CA 1
ATOM 748 C C . GLU A 1 94 ? -6.996 10.461 -4.387 1 96.94 94 GLU A C 1
ATOM 750 O O . GLU A 1 94 ? -7.016 11.25 -5.332 1 96.94 94 GLU A O 1
ATOM 755 N N . PRO A 1 95 ? -6.703 10.828 -3.146 1 98.25 95 PRO A N 1
ATOM 756 C CA . PRO A 1 95 ? -6.316 12.227 -2.939 1 98.25 95 PRO A CA 1
ATOM 757 C C . PRO A 1 95 ? -4.977 12.57 -3.582 1 98.25 95 PRO A C 1
ATOM 759 O O . PRO A 1 95 ? -4.184 11.672 -3.881 1 98.25 95 PRO A O 1
ATOM 762 N N . ASP A 1 96 ? -4.754 13.859 -3.795 1 97.62 96 ASP A N 1
ATOM 763 C CA . ASP A 1 96 ? -3.453 14.305 -4.289 1 97.62 96 ASP A CA 1
ATOM 764 C C . ASP A 1 96 ? -2.418 14.328 -3.166 1 97.62 96 ASP A C 1
ATOM 766 O O . ASP A 1 96 ? -1.242 14.039 -3.393 1 97.62 96 ASP A O 1
ATOM 770 N N . TYR A 1 97 ? -2.877 14.711 -1.993 1 98.06 97 TYR A N 1
ATOM 771 C CA . TYR A 1 97 ? -2.025 14.797 -0.813 1 98.06 97 TYR A CA 1
ATOM 772 C C . TYR A 1 97 ? -2.684 14.125 0.386 1 98.06 97 TYR A C 1
ATOM 774 O O . TYR A 1 97 ? -3.912 14.039 0.462 1 98.06 97 TYR A O 1
ATOM 782 N N . LEU A 1 98 ? -1.827 1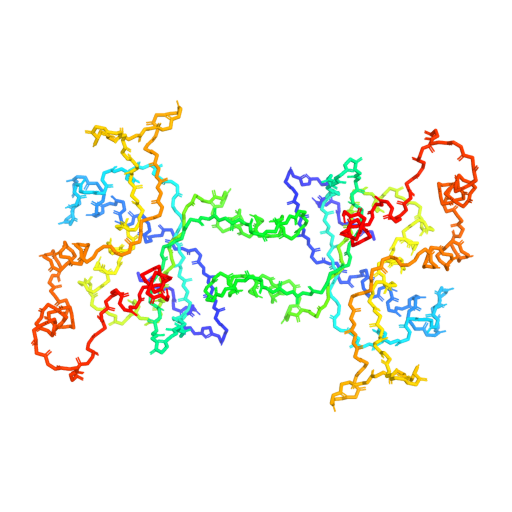3.648 1.294 1 98.31 98 LEU A N 1
ATOM 783 C CA . LEU A 1 98 ? -2.266 13.07 2.561 1 98.31 98 LEU A CA 1
ATOM 784 C C . LEU A 1 98 ? -1.621 13.789 3.74 1 98.31 98 LEU A C 1
ATOM 786 O O . LEU A 1 98 ? -0.437 14.125 3.693 1 98.31 98 LEU A O 1
ATOM 790 N N . ILE A 1 99 ? -2.396 14.062 4.707 1 97.94 99 ILE A N 1
ATOM 791 C CA . ILE A 1 99 ? -1.889 14.477 6.012 1 97.94 99 ILE A CA 1
ATOM 792 C C . ILE A 1 99 ? -2.236 13.422 7.059 1 97.94 99 ILE A C 1
ATOM 794 O O . ILE A 1 99 ? -3.406 13.07 7.234 1 97.94 99 ILE A O 1
ATOM 798 N N . THR A 1 100 ? -1.222 12.906 7.664 1 98.44 100 THR A N 1
ATOM 799 C CA . THR A 1 100 ? -1.428 11.914 8.719 1 98.44 100 THR A CA 1
ATOM 800 C C . THR A 1 100 ? -1.027 12.484 10.078 1 98.44 100 THR A C 1
ATOM 802 O O . THR A 1 100 ? 0.003 13.148 10.195 1 98.44 100 THR A O 1
ATOM 805 N N . LEU A 1 101 ? -1.908 12.305 11.039 1 97.19 101 LEU A N 1
ATOM 806 C CA . LEU A 1 101 ? -1.695 12.82 12.383 1 97.19 101 LEU A CA 1
ATOM 807 C C . LEU A 1 101 ? -1.72 11.695 13.414 1 97.19 101 LEU A C 1
ATOM 809 O O . LEU A 1 101 ? -2.551 10.789 13.328 1 97.19 101 LEU A O 1
ATOM 813 N N . ALA A 1 102 ? -0.815 11.789 14.383 1 96.25 102 ALA A N 1
ATOM 814 C CA . ALA A 1 102 ? -0.773 10.812 15.469 1 96.25 102 ALA A CA 1
ATOM 815 C C . ALA A 1 102 ? -1.926 11.023 16.438 1 96.25 102 ALA A C 1
ATOM 817 O O . ALA A 1 102 ? -1.95 12.016 17.172 1 96.25 102 ALA A O 1
ATOM 818 N N . ALA A 1 103 ? -2.785 10.047 16.516 1 97.62 103 ALA A N 1
ATOM 819 C CA . ALA A 1 103 ? -3.99 10.156 17.344 1 97.62 103 ALA A CA 1
ATOM 820 C C . ALA A 1 103 ? -3.643 10.18 18.828 1 97.62 103 ALA A C 1
ATOM 822 O O . ALA A 1 103 ? -4.273 10.891 19.609 1 97.62 103 ALA A O 1
ATOM 823 N N . ASP A 1 104 ? -2.725 9.367 19.203 1 92.94 104 ASP A N 1
ATOM 824 C CA . ASP A 1 104 ? -2.361 9.281 20.609 1 92.94 104 ASP A CA 1
ATOM 825 C C . ASP A 1 104 ? -1.862 10.633 21.125 1 92.94 104 ASP A C 1
ATOM 827 O O . ASP A 1 104 ? -2.203 11.039 22.234 1 92.94 104 ASP A O 1
ATOM 831 N N . TYR A 1 105 ? -1.098 11.406 20.359 1 92.69 105 TYR A N 1
ATOM 832 C CA . TYR A 1 105 ? -0.652 12.742 20.719 1 92.69 105 TYR A CA 1
ATOM 833 C C . TYR A 1 105 ? -1.812 13.734 20.672 1 92.69 105 TYR A C 1
ATOM 835 O O . TYR A 1 105 ? -2.01 14.5 21.625 1 92.69 105 TYR A O 1
ATOM 843 N N . CYS A 1 106 ? -2.617 13.664 19.609 1 93.56 106 CYS A N 1
ATOM 844 C CA . CYS A 1 106 ? -3.666 14.656 19.391 1 93.56 106 CYS A CA 1
ATOM 845 C C . CYS A 1 106 ? -4.777 14.508 20.422 1 93.56 106 CYS A C 1
ATOM 847 O O . CYS A 1 106 ? -5.492 15.469 20.703 1 93.56 106 CYS A O 1
ATOM 849 N N . ALA A 1 107 ? -4.887 13.383 21.016 1 93.94 107 ALA A N 1
ATOM 850 C CA . ALA A 1 107 ? -5.895 13.141 22.047 1 93.94 107 ALA A CA 1
ATOM 851 C C . ALA A 1 107 ? -5.512 13.828 23.359 1 93.94 107 ALA A C 1
ATOM 853 O O . ALA A 1 107 ? -6.363 14.055 24.219 1 93.94 107 ALA A O 1
ATOM 854 N N . GLN A 1 108 ? -4.258 14.164 23.469 1 92.31 108 GLN A N 1
ATOM 855 C CA . GLN A 1 108 ? -3.783 14.641 24.766 1 92.31 108 GLN A CA 1
ATOM 856 C C . GLN A 1 108 ? -3.254 16.062 24.656 1 92.31 108 GLN A C 1
ATOM 858 O O . GLN A 1 108 ? -3.125 16.766 25.672 1 92.31 108 GLN A O 1
ATOM 863 N N . CYS A 1 109 ? -2.975 16.531 23.469 1 86.06 109 CYS A N 1
ATOM 864 C CA . CYS A 1 109 ? -2.354 17.844 23.328 1 86.06 109 CYS A CA 1
ATOM 865 C C . CYS A 1 109 ? -3.381 18.953 23.5 1 86.06 109 CYS A C 1
ATOM 867 O O . CYS A 1 109 ? -4.586 18.703 23.5 1 86.06 109 CYS A O 1
ATOM 869 N N . THR A 1 110 ? -2.867 20.172 23.688 1 87.12 110 THR A N 1
ATOM 870 C CA . THR A 1 110 ? -3.76 21.312 23.812 1 87.12 110 THR A CA 1
ATOM 871 C C . THR A 1 110 ? -4.328 21.703 22.438 1 87.12 110 THR A C 1
ATOM 873 O O . THR A 1 110 ? -3.783 21.312 21.406 1 87.12 110 THR A O 1
ATOM 876 N N . ASP A 1 111 ? -5.387 22.438 22.453 1 87.62 111 ASP A N 1
ATOM 877 C CA . ASP A 1 111 ? -5.965 22.938 21.203 1 87.62 111 ASP A CA 1
ATOM 878 C C . ASP A 1 111 ? -4.938 23.719 20.406 1 87.62 111 ASP A C 1
ATOM 880 O O . ASP A 1 111 ? -4.871 23.594 19.172 1 87.62 111 ASP A O 1
ATOM 884 N N . ALA A 1 112 ? -4.191 24.516 21.094 1 84.12 112 ALA A N 1
ATOM 885 C CA . ALA A 1 112 ? -3.182 25.328 20.422 1 84.12 112 ALA A CA 1
ATOM 886 C C . ALA A 1 112 ? -2.129 24.453 19.75 1 84.12 112 ALA A C 1
ATOM 888 O O . ALA A 1 112 ? -1.718 24.734 18.625 1 84.12 112 ALA A O 1
ATOM 889 N N . GLU A 1 113 ? -1.746 23.422 20.453 1 83 113 GLU A N 1
ATOM 890 C CA . GLU A 1 113 ? -0.763 22.484 19.906 1 83 113 GLU A CA 1
ATOM 891 C C . GLU A 1 113 ? -1.317 21.75 18.688 1 83 113 GLU A C 1
ATOM 893 O O . GLU A 1 113 ? -0.607 21.547 17.703 1 83 113 GLU A O 1
ATOM 898 N N . PHE A 1 114 ? -2.545 21.375 18.812 1 91 114 PHE A N 1
ATOM 899 C CA . PHE A 1 114 ? -3.219 20.703 17.703 1 91 114 PHE A CA 1
ATOM 900 C C . PHE A 1 114 ? -3.289 21.625 16.5 1 91 114 PHE A C 1
ATOM 902 O O . PHE A 1 114 ? -2.93 21.234 15.383 1 91 114 PHE A O 1
ATOM 909 N N . CYS A 1 115 ? -3.646 22.828 16.703 1 89.88 115 CYS A N 1
ATOM 910 C CA . CYS A 1 115 ? -3.746 23.812 15.625 1 89.88 115 CYS A CA 1
ATOM 911 C C . CYS A 1 115 ? -2.385 24.047 14.984 1 89.88 115 CYS A C 1
ATOM 913 O O . CYS A 1 115 ? -2.273 24.125 13.758 1 89.88 115 CYS A O 1
ATOM 915 N N . ALA A 1 116 ? -1.375 24.125 15.797 1 85.69 116 ALA A N 1
ATOM 916 C CA . ALA A 1 116 ? -0.018 24.344 15.305 1 85.69 116 ALA A CA 1
ATOM 917 C C . ALA A 1 116 ? 0.45 23.188 14.43 1 85.69 116 ALA A C 1
ATOM 919 O O . ALA A 1 116 ? 1.041 23.406 13.367 1 85.69 116 ALA A O 1
ATOM 920 N N . LEU A 1 117 ? 0.188 22.031 14.883 1 87.44 117 LEU A N 1
ATOM 921 C CA . LEU A 1 117 ? 0.587 20.844 14.141 1 87.44 117 LEU A CA 1
ATOM 922 C C . LEU A 1 117 ? -0.1 20.797 12.781 1 87.44 117 LEU A C 1
ATOM 924 O O . LEU A 1 117 ? 0.559 20.625 11.75 1 87.44 117 LEU A O 1
ATOM 928 N N . VAL A 1 118 ? -1.423 20.984 12.758 1 92.62 118 VAL A N 1
ATOM 929 C CA . VAL A 1 118 ? -2.197 20.922 11.523 1 92.62 118 VAL A CA 1
ATOM 930 C C . VAL A 1 118 ? -1.716 22 10.555 1 92.62 118 VAL A C 1
ATOM 932 O O . VAL A 1 118 ? -1.456 21.719 9.383 1 92.62 118 VAL A O 1
ATOM 935 N N . GLU A 1 119 ? -1.578 23.203 11.047 1 90.25 119 GLU A N 1
ATOM 936 C CA . GLU A 1 119 ? -1.149 24.297 10.18 1 90.25 119 GLU A CA 1
ATOM 937 C C . GLU A 1 119 ? 0.254 24.047 9.633 1 90.25 119 GLU A C 1
ATOM 939 O O . GLU A 1 119 ? 0.538 24.359 8.477 1 90.25 119 GLU A O 1
ATOM 944 N N . HIS A 1 120 ? 1.075 23.516 10.5 1 87.31 120 HIS A N 1
ATOM 945 C CA . HIS A 1 120 ? 2.418 23.156 10.055 1 87.31 120 HIS A CA 1
ATOM 946 C C . HIS A 1 120 ? 2.373 22.219 8.859 1 87.31 120 HIS A C 1
ATOM 948 O O . HIS A 1 120 ? 3.062 22.438 7.863 1 87.31 120 HIS A O 1
ATOM 954 N N . GLU A 1 121 ? 1.57 21.156 8.969 1 92.69 121 GLU A N 1
ATOM 955 C CA . GLU A 1 121 ? 1.46 20.203 7.863 1 92.69 121 GLU A CA 1
ATOM 956 C C . GLU A 1 121 ? 0.881 20.875 6.621 1 92.69 121 GLU A C 1
ATOM 958 O O . GLU A 1 121 ? 1.283 20.562 5.5 1 92.69 121 GLU A O 1
ATOM 963 N N . LEU A 1 122 ? -0.076 21.812 6.816 1 93.69 122 LEU A N 1
ATOM 964 C CA . LEU A 1 122 ? -0.656 22.531 5.688 1 93.69 122 LEU A CA 1
ATOM 965 C C . LEU A 1 122 ? 0.407 23.344 4.953 1 93.69 122 LEU A C 1
ATOM 967 O O . LEU A 1 122 ? 0.38 23.453 3.727 1 93.69 122 LEU A O 1
ATOM 971 N N . TYR A 1 123 ? 1.337 23.875 5.707 1 90.56 123 TYR A N 1
ATOM 972 C CA . TYR A 1 123 ? 2.373 24.719 5.113 1 90.56 123 TYR A CA 1
ATOM 973 C C . TYR A 1 123 ? 3.256 23.906 4.172 1 90.56 123 TYR A C 1
ATOM 975 O O . TYR A 1 123 ? 3.916 24.469 3.293 1 90.56 123 TYR A O 1
ATOM 983 N N . HIS A 1 124 ? 3.242 22.641 4.324 1 92.5 124 HIS A N 1
ATOM 984 C CA . HIS A 1 124 ? 4.066 21.797 3.473 1 92.5 124 HIS A CA 1
ATOM 985 C C . HIS A 1 124 ? 3.455 21.656 2.08 1 92.5 124 HIS A C 1
ATOM 987 O O . HIS A 1 124 ? 4.121 21.203 1.15 1 92.5 124 HIS A O 1
ATOM 993 N N . ILE A 1 125 ? 2.238 21.938 1.921 1 94.75 125 ILE A N 1
ATOM 994 C CA . ILE A 1 125 ? 1.583 21.891 0.619 1 94.75 125 ILE A CA 1
ATOM 995 C C . ILE A 1 125 ? 1.478 23.297 0.038 1 94.75 125 ILE A C 1
ATOM 997 O O . ILE A 1 125 ? 0.577 24.062 0.399 1 94.75 125 ILE A O 1
ATOM 1001 N N . ALA A 1 126 ? 2.371 23.594 -0.869 1 94 126 ALA A N 1
ATOM 1002 C CA . ALA A 1 126 ? 2.51 24.969 -1.36 1 94 126 ALA A CA 1
ATOM 1003 C C . ALA A 1 126 ? 2.092 25.062 -2.824 1 94 126 ALA A C 1
ATOM 1005 O O . ALA A 1 126 ? 1.89 24.047 -3.49 1 94 126 ALA A O 1
ATOM 1006 N N . GLN A 1 127 ? 1.922 26.281 -3.225 1 96.19 127 GLN A N 1
ATOM 1007 C CA . GLN A 1 127 ? 1.635 26.547 -4.629 1 96.19 127 GLN A CA 1
ATOM 1008 C C . GLN A 1 127 ? 2.893 27 -5.371 1 96.19 127 GLN A C 1
ATOM 1010 O O . GLN A 1 127 ? 3.629 27.859 -4.891 1 96.19 127 GLN A O 1
ATOM 1015 N N . ALA A 1 128 ? 3.129 26.391 -6.547 1 96.19 128 ALA A N 1
ATOM 1016 C CA . ALA A 1 128 ? 4.281 26.75 -7.367 1 96.19 128 ALA A CA 1
ATOM 1017 C C . ALA A 1 128 ? 4.141 28.172 -7.914 1 96.19 128 ALA A C 1
ATOM 1019 O O . ALA A 1 128 ? 3.027 28.672 -8.102 1 96.19 128 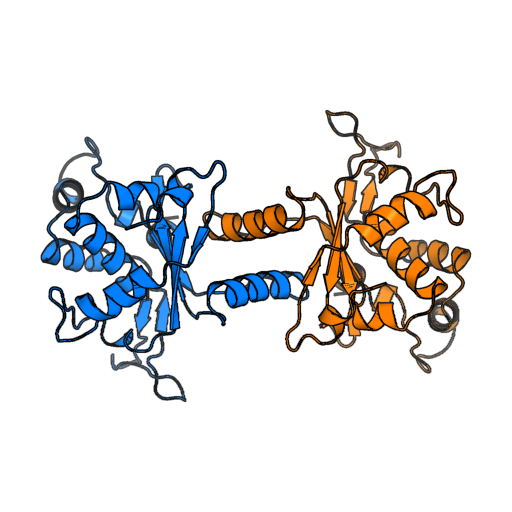ALA A O 1
ATOM 1020 N N . THR A 1 129 ? 5.266 28.781 -8.102 1 95.5 129 THR A N 1
ATOM 1021 C CA . THR A 1 129 ? 5.305 30.109 -8.711 1 95.5 129 THR A CA 1
ATOM 1022 C C . THR A 1 129 ? 6.105 30.078 -10.016 1 95.5 129 THR A C 1
ATOM 1024 O O . THR A 1 129 ? 6.949 29.203 -10.211 1 95.5 129 THR A O 1
ATOM 1027 N N . ASP A 1 130 ? 5.742 31 -10.859 1 95 130 ASP A N 1
ATOM 1028 C CA . ASP A 1 130 ? 6.504 31.094 -12.102 1 95 130 ASP A CA 1
ATOM 1029 C C . ASP A 1 130 ? 7.793 31.891 -11.891 1 95 130 ASP A C 1
ATOM 1031 O O . ASP A 1 130 ? 8.164 32.188 -10.758 1 95 130 ASP A O 1
ATOM 1035 N N . GLU A 1 131 ? 8.531 32.156 -12.922 1 93.88 131 GLU A N 1
ATOM 1036 C CA . GLU A 1 131 ? 9.844 32.812 -12.867 1 93.88 131 GLU A CA 1
ATOM 1037 C C . GLU A 1 131 ? 9.727 34.25 -12.336 1 93.88 131 GLU A C 1
ATOM 1039 O O . GLU A 1 131 ? 10.719 34.844 -11.906 1 93.88 131 GLU A O 1
ATOM 1044 N N . PHE A 1 132 ? 8.547 34.812 -12.266 1 95.31 132 PHE A N 1
ATOM 1045 C CA . PHE A 1 132 ? 8.336 36.156 -11.82 1 95.31 132 PHE A CA 1
ATOM 1046 C C . PHE A 1 132 ? 7.703 36.188 -10.43 1 95.31 132 PHE A C 1
ATOM 1048 O O . PHE A 1 132 ? 7.375 37.281 -9.914 1 95.31 132 PHE A O 1
ATOM 1055 N N . GLY A 1 133 ? 7.445 35 -9.883 1 93 133 GLY A N 1
ATOM 1056 C CA . GLY A 1 133 ? 6.93 34.938 -8.523 1 93 133 GLY A CA 1
ATOM 1057 C C . GLY A 1 133 ? 5.414 34.844 -8.469 1 93 133 GLY A C 1
ATOM 1058 O O . GLY A 1 133 ? 4.832 34.812 -7.383 1 93 133 GLY A O 1
ATOM 1059 N N . ALA A 1 134 ? 4.805 34.844 -9.617 1 95.06 134 ALA A N 1
ATOM 1060 C CA . ALA A 1 134 ? 3.348 34.75 -9.672 1 95.06 134 ALA A CA 1
ATOM 1061 C C . ALA A 1 134 ? 2.893 33.312 -9.492 1 95.06 134 ALA A C 1
ATOM 1063 O O . ALA A 1 134 ? 3.535 32.375 -9.984 1 95.06 134 ALA A O 1
ATOM 1064 N N . PRO A 1 135 ? 1.763 33.156 -8.812 1 96.12 135 PRO A N 1
ATOM 1065 C CA . PRO A 1 135 ? 1.254 31.797 -8.594 1 96.12 135 PRO A CA 1
ATOM 1066 C C . PRO A 1 135 ? 0.956 31.062 -9.898 1 96.12 135 PRO A C 1
ATOM 1068 O O . PRO A 1 135 ? 0.433 31.656 -10.844 1 96.12 135 PRO A O 1
ATOM 1071 N N . LYS A 1 136 ? 1.347 29.766 -9.938 1 96.94 136 LYS A N 1
ATOM 1072 C CA . LYS A 1 136 ? 1.065 28.906 -11.094 1 96.94 136 LYS A CA 1
ATOM 1073 C C . LYS A 1 136 ? -0.246 28.156 -10.906 1 96.94 136 LYS A C 1
ATOM 1075 O O . LYS A 1 136 ? -0.62 27.812 -9.781 1 96.94 136 LYS A O 1
ATOM 1080 N N . PHE A 1 137 ? -0.942 27.906 -12.078 1 96.06 137 PHE A N 1
ATOM 1081 C CA . PHE A 1 137 ? -2.199 27.172 -12.07 1 96.06 137 PHE A CA 1
ATOM 1082 C C . PHE A 1 137 ? -2.156 26.016 -13.07 1 96.06 137 PHE A C 1
ATOM 1084 O O . PHE A 1 137 ? -1.408 26.062 -14.047 1 96.06 137 PHE A O 1
ATOM 1091 N N . THR A 1 138 ? -2.881 24.984 -12.758 1 94.75 138 THR A N 1
ATOM 1092 C CA . THR A 1 138 ? -3.031 23.859 -13.688 1 94.75 138 THR A CA 1
ATOM 1093 C C . THR A 1 138 ? -3.918 24.266 -14.867 1 94.75 138 THR A C 1
ATOM 1095 O O . THR A 1 138 ? -4.504 25.344 -14.867 1 94.75 138 THR A O 1
ATOM 1098 N N . ARG A 1 139 ? -3.924 23.375 -15.852 1 91.94 139 ARG A N 1
ATOM 1099 C CA . ARG A 1 139 ? -4.723 23.641 -17.047 1 91.94 139 ARG A CA 1
ATOM 1100 C C . ARG A 1 139 ? -6.195 23.812 -16.688 1 91.94 139 ARG A C 1
ATOM 1102 O O . ARG A 1 139 ? -6.914 24.562 -17.359 1 91.94 139 ARG A O 1
ATOM 1109 N N . ASP A 1 140 ? -6.637 23.234 -15.594 1 92.12 140 ASP A N 1
ATOM 1110 C CA . ASP A 1 140 ? -8.039 23.297 -15.188 1 92.12 140 ASP A CA 1
ATOM 1111 C C . ASP A 1 140 ? -8.297 24.5 -14.281 1 92.12 140 ASP A C 1
ATOM 1113 O O . ASP A 1 140 ? -9.383 24.641 -13.727 1 92.12 140 ASP A O 1
ATOM 1117 N N . GLY A 1 141 ? -7.246 25.328 -13.984 1 93.12 141 GLY A N 1
ATOM 1118 C CA . GLY A 1 141 ? -7.434 26.578 -13.258 1 93.12 141 GLY A CA 1
ATOM 1119 C C . GLY A 1 141 ? -7.219 26.438 -11.766 1 93.12 141 GLY A C 1
ATOM 1120 O O . GLY A 1 141 ? -7.484 27.359 -11 1 93.12 141 GLY A O 1
ATOM 1121 N N . LEU A 1 142 ? -6.801 25.266 -11.375 1 94.5 142 LEU A N 1
ATOM 1122 C CA . LEU A 1 142 ? -6.535 25.047 -9.961 1 94.5 142 LEU A CA 1
ATOM 1123 C C . LEU A 1 142 ? -5.078 25.359 -9.625 1 94.5 142 LEU A C 1
ATOM 1125 O O . LEU A 1 142 ? -4.207 25.266 -10.492 1 94.5 142 LEU A O 1
ATOM 1129 N N . PRO A 1 143 ? -4.867 25.781 -8.398 1 96.62 143 PRO A N 1
ATOM 1130 C CA . PRO A 1 143 ? -3.471 26 -8.016 1 96.62 143 PRO A CA 1
ATOM 1131 C C . PRO A 1 143 ? -2.584 24.781 -8.273 1 96.62 143 PRO A C 1
ATOM 1133 O O . PRO A 1 143 ? -2.994 23.656 -8.016 1 96.62 143 PRO A O 1
ATOM 1136 N N . LYS A 1 144 ? -1.41 25.062 -8.867 1 97.25 144 LYS A N 1
ATOM 1137 C CA . LYS A 1 144 ? -0.415 24 -9.016 1 97.25 144 LYS A CA 1
ATOM 1138 C C . LYS A 1 144 ? 0.339 23.781 -7.707 1 97.25 144 LYS A C 1
ATOM 1140 O O . LYS A 1 144 ? 1.229 24.547 -7.352 1 97.25 144 LYS A O 1
ATOM 1145 N N . LEU A 1 145 ? 0.018 22.688 -7.051 1 96.81 145 LEU A N 1
ATOM 1146 C CA . LEU A 1 145 ? 0.535 22.453 -5.707 1 96.81 145 LEU A CA 1
ATOM 1147 C C . LEU A 1 145 ? 1.783 21.578 -5.758 1 96.81 145 LEU A C 1
ATOM 1149 O O . LEU A 1 145 ? 1.989 20.828 -6.719 1 96.81 145 LEU A O 1
ATOM 1153 N N . TYR A 1 146 ? 2.65 21.703 -4.797 1 94.81 146 TYR A N 1
ATOM 1154 C CA . TYR A 1 146 ? 3.807 20.828 -4.602 1 94.81 146 TYR A CA 1
ATOM 1155 C C . TYR A 1 146 ? 4.148 20.703 -3.119 1 94.81 146 TYR A C 1
ATOM 1157 O O . TYR A 1 146 ? 3.68 21.5 -2.299 1 94.81 146 TYR A O 1
ATOM 1165 N N . LEU A 1 147 ? 4.828 19.656 -2.75 1 92.94 147 LEU A N 1
ATOM 1166 C CA . LEU A 1 147 ? 5.27 19.438 -1.377 1 92.94 147 LEU A CA 1
ATOM 1167 C C . LEU A 1 147 ? 6.52 20.25 -1.071 1 92.94 147 LEU A C 1
ATOM 1169 O O . LEU A 1 147 ? 7.578 20.016 -1.664 1 92.94 147 LEU A O 1
ATOM 1173 N N . ARG A 1 148 ? 6.383 21.141 -0.186 1 87.38 148 ARG A N 1
ATOM 1174 C CA . ARG A 1 148 ? 7.477 22.031 0.204 1 87.38 148 ARG A CA 1
ATOM 1175 C C . ARG A 1 148 ? 8.172 21.531 1.46 1 87.38 148 ARG A C 1
ATOM 1177 O O . ARG A 1 148 ? 7.516 21.125 2.422 1 87.38 148 ARG A O 1
ATOM 1184 N N . GLY A 1 149 ? 9.555 21.391 1.409 1 77.5 149 GLY A N 1
ATOM 1185 C CA . GLY A 1 149 ? 10.328 21.047 2.588 1 77.5 149 GLY A CA 1
ATOM 1186 C C . GLY A 1 149 ? 10.391 22.156 3.613 1 77.5 149 GLY A C 1
ATOM 1187 O O . GLY A 1 149 ? 9.93 23.281 3.35 1 77.5 149 GLY A O 1
ATOM 1188 N N . HIS A 1 150 ? 10.719 21.812 4.871 1 63.94 150 HIS A N 1
ATOM 1189 C CA . HIS A 1 150 ? 10.688 22.766 5.977 1 63.94 150 HIS A CA 1
ATOM 1190 C C . HIS A 1 150 ? 11.656 23.922 5.734 1 63.94 150 HIS A C 1
ATOM 1192 O O . HIS A 1 150 ? 12.828 23.703 5.43 1 63.94 150 HIS A O 1
ATOM 1198 N N . ASP A 1 151 ? 11.062 25.062 5.281 1 54.5 151 ASP A N 1
ATOM 1199 C CA . ASP A 1 151 ? 11.922 26.219 5.504 1 54.5 151 ASP A CA 1
ATOM 1200 C C . ASP A 1 151 ? 11.695 26.812 6.895 1 54.5 151 ASP A C 1
ATOM 1202 O O . ASP A 1 151 ? 10.594 26.719 7.438 1 54.5 151 ASP A O 1
ATOM 1206 N N . VAL A 1 152 ? 12.703 26.969 7.754 1 49.66 152 VAL A N 1
ATOM 1207 C CA . VAL A 1 152 ? 12.734 27.594 9.07 1 49.66 152 VAL A CA 1
ATOM 1208 C C . VAL A 1 152 ? 11.617 28.641 9.172 1 49.66 152 VAL A C 1
ATOM 1210 O O . VAL A 1 152 ? 10.984 28.781 10.219 1 49.66 152 VAL A O 1
ATOM 1213 N N . GLU A 1 153 ? 11.305 29.234 8.062 1 50.84 153 GLU A N 1
ATOM 1214 C CA . GLU A 1 153 ? 10.367 30.344 8.07 1 50.84 153 GLU A CA 1
ATOM 1215 C C . GLU A 1 153 ? 8.953 29.875 8.414 1 50.84 153 GLU A C 1
ATOM 1217 O O . GLU A 1 153 ? 8.195 30.609 9.047 1 50.84 153 GLU A O 1
ATOM 1222 N N . GLU A 1 154 ? 8.586 28.656 8.188 1 54.94 154 GLU A N 1
ATOM 1223 C CA . GLU A 1 154 ? 7.242 28.156 8.438 1 54.94 154 GLU A CA 1
ATOM 1224 C C . GLU A 1 154 ? 6.984 27.984 9.93 1 54.94 154 GLU A C 1
ATOM 1226 O O . GLU A 1 154 ? 5.863 28.203 10.398 1 54.94 154 GLU A O 1
ATOM 1231 N N . PHE A 1 155 ? 8.023 27.938 10.586 1 59.19 155 PHE A N 1
ATOM 1232 C CA . PHE A 1 155 ? 7.902 27.797 12.031 1 59.19 155 PHE A CA 1
ATOM 1233 C C . PHE A 1 155 ? 7.559 29.125 12.68 1 59.19 155 PHE A C 1
ATOM 1235 O O . PHE A 1 155 ? 6.754 29.188 13.609 1 59.19 155 PHE A O 1
ATOM 1242 N N . VAL A 1 156 ? 7.84 30.109 11.898 1 58 156 VAL A N 1
ATOM 1243 C CA . VAL A 1 156 ? 7.605 31.422 12.477 1 58 156 VAL A CA 1
ATOM 1244 C C . VAL A 1 156 ? 6.109 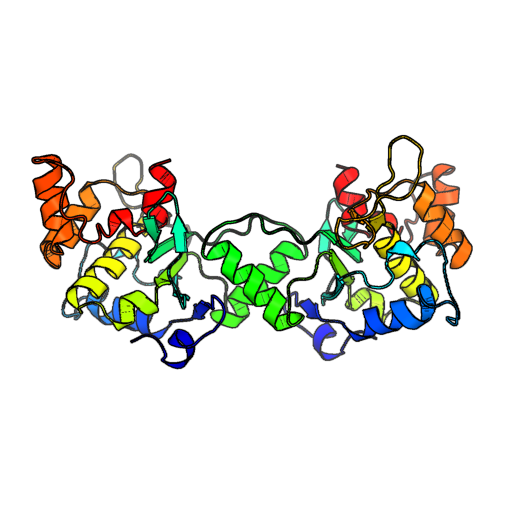31.734 12.453 1 58 156 VAL A C 1
ATOM 1246 O O . VAL A 1 156 ? 5.562 32.25 13.438 1 58 156 VAL A O 1
ATOM 1249 N N . GLY A 1 157 ? 5.465 31.359 11.375 1 62.25 157 GLY A N 1
ATOM 1250 C CA . GLY A 1 157 ? 4.039 31.625 11.289 1 62.25 157 GLY A CA 1
ATOM 1251 C C . GLY A 1 157 ? 3.225 30.812 12.281 1 62.25 157 GLY A C 1
ATOM 1252 O O . GLY A 1 157 ? 2.314 31.344 12.93 1 62.25 157 GLY A O 1
ATOM 1253 N N . VAL A 1 158 ? 3.582 29.703 12.414 1 69.56 158 VAL A N 1
ATOM 1254 C CA . VAL A 1 158 ? 2.895 28.812 13.352 1 69.56 158 VAL A CA 1
ATOM 1255 C C . VAL A 1 158 ? 3.117 29.297 14.781 1 69.56 158 VAL A C 1
ATOM 1257 O O . VAL A 1 158 ? 2.174 29.375 15.57 1 69.56 158 VAL A O 1
ATOM 1260 N N . VAL A 1 159 ? 4.336 29.703 14.992 1 64.5 159 VAL A N 1
ATOM 1261 C CA . VAL A 1 159 ? 4.688 30.172 16.328 1 64.5 159 VAL A CA 1
ATOM 1262 C C . VAL A 1 159 ? 3.941 31.469 16.625 1 64.5 159 VAL A C 1
ATOM 1264 O O . VAL A 1 159 ? 3.436 31.672 17.734 1 64.5 159 VAL A O 1
ATOM 1267 N N . ARG A 1 160 ? 3.871 32.344 15.664 1 68.38 160 ARG A N 1
ATOM 1268 C CA . ARG A 1 160 ? 3.201 33.625 15.828 1 68.38 160 ARG A CA 1
ATOM 1269 C C . ARG A 1 160 ? 1.714 33.438 16.109 1 68.38 160 ARG A C 1
ATOM 1271 O O . ARG A 1 160 ? 1.137 34.156 16.938 1 68.38 160 ARG A O 1
ATOM 1278 N N . ARG A 1 161 ? 1.206 32.469 15.602 1 71.19 161 ARG A N 1
ATOM 1279 C CA . ARG A 1 161 ? -0.246 32.344 15.641 1 71.19 161 ARG A CA 1
ATOM 1280 C C . ARG A 1 161 ? -0.686 31.5 16.844 1 71.19 161 ARG A C 1
ATOM 1282 O O . ARG A 1 161 ? -1.718 31.781 17.453 1 71.19 161 ARG A O 1
ATOM 1289 N N . TYR A 1 162 ? 0.079 30.641 17.109 1 71.44 162 TYR A N 1
ATOM 1290 C CA . TYR A 1 162 ? -0.423 29.703 18.109 1 71.44 162 TYR A CA 1
ATOM 1291 C C . TYR A 1 162 ? 0.493 29.656 19.328 1 71.44 162 TYR A C 1
ATOM 1293 O O . TYR A 1 162 ? 0.209 28.969 20.297 1 71.44 162 TYR A O 1
ATOM 1301 N N . GLY A 1 163 ? 1.332 30.609 19.328 1 60.72 163 GLY A N 1
ATOM 1302 C CA . GLY A 1 163 ? 2.264 30.641 20.453 1 60.72 163 GLY A CA 1
ATOM 1303 C C . GLY A 1 163 ? 3.326 29.562 20.375 1 60.72 163 GLY A C 1
ATOM 1304 O O . GLY A 1 163 ? 3.174 28.594 19.625 1 60.72 163 GLY A O 1
ATOM 1305 N N . ALA A 1 164 ? 4.434 29.969 20.766 1 52.97 164 ALA A N 1
ATOM 1306 C CA . ALA A 1 164 ? 5.504 28.969 20.844 1 52.97 164 ALA A CA 1
ATOM 1307 C C . ALA A 1 164 ? 5.117 27.812 21.75 1 52.97 164 ALA A C 1
ATOM 1309 O O . ALA A 1 164 ? 4.625 28.016 22.859 1 52.97 164 ALA A O 1
ATOM 1310 N N . SER A 1 165 ? 4.508 26.844 21.156 1 49.09 165 SER A N 1
ATOM 1311 C CA . SER A 1 165 ? 4.5 25.797 22.172 1 49.09 165 SER A CA 1
ATOM 1312 C C . SER A 1 165 ? 5.758 25.859 23.031 1 49.09 165 SER A C 1
ATOM 1314 O O . SER A 1 165 ? 6.77 26.422 22.625 1 49.09 165 SER A O 1
ATOM 1316 N N . HIS A 1 166 ? 5.688 25.719 24.297 1 44.69 166 HIS A N 1
ATOM 1317 C CA . HIS A 1 166 ? 6.848 25.875 25.172 1 44.69 166 HIS A CA 1
ATOM 1318 C C . HIS A 1 166 ? 8.133 25.5 24.453 1 44.69 166 HIS A C 1
ATOM 1320 O O . HIS A 1 166 ? 9.133 26.219 24.531 1 44.69 166 HIS A O 1
ATOM 1326 N N . ASP A 1 167 ? 8.023 24.438 23.75 1 40.56 167 ASP A N 1
ATOM 1327 C CA . ASP A 1 167 ? 9.234 23.906 23.141 1 40.56 167 ASP A CA 1
ATOM 1328 C C . ASP A 1 167 ? 9.578 24.656 21.859 1 40.56 167 ASP A C 1
ATOM 1330 O O . ASP A 1 167 ? 10.742 24.688 21.438 1 40.56 167 ASP A O 1
ATOM 1334 N N . VAL A 1 168 ? 8.602 25.281 21.172 1 42.06 168 VAL A N 1
ATOM 1335 C CA . VAL A 1 168 ? 8.922 26.094 20 1 42.06 168 VAL A CA 1
ATOM 1336 C C . VAL A 1 168 ? 9.68 27.344 20.438 1 42.06 168 VAL A C 1
ATOM 1338 O O . VAL A 1 168 ? 10.602 27.797 19.75 1 42.06 168 VAL A O 1
ATOM 1341 N N . GLN A 1 169 ? 9.32 27.906 21.531 1 43.12 169 GLN A N 1
ATOM 1342 C CA . GLN A 1 169 ? 10.062 29.047 22.062 1 43.12 169 GLN A CA 1
ATOM 1343 C C . GLN A 1 169 ? 11.523 28.672 22.297 1 43.12 169 GLN A C 1
ATOM 1345 O O . GLN A 1 169 ? 12.422 29.484 22.031 1 43.12 169 GLN A O 1
ATOM 1350 N N . GLN A 1 170 ? 11.672 27.453 22.828 1 41.72 170 GLN A N 1
ATOM 1351 C CA . GLN A 1 170 ? 13.055 27.078 23.109 1 41.72 170 GLN A CA 1
ATOM 1352 C C . GLN A 1 170 ? 13.859 26.953 21.812 1 41.72 170 GLN A C 1
ATOM 1354 O O . GLN A 1 170 ? 15.055 27.266 21.797 1 41.72 170 GLN A O 1
ATOM 1359 N N . LEU A 1 171 ? 13.18 26.406 20.844 1 39.19 171 LEU A N 1
ATOM 1360 C CA . LEU A 1 171 ? 13.875 26.328 19.562 1 39.19 171 LEU A CA 1
ATOM 1361 C C . LEU A 1 171 ? 14.172 27.719 19.016 1 39.19 171 LEU A C 1
ATOM 1363 O O . LEU A 1 171 ? 15.25 27.969 18.469 1 39.19 171 LEU A O 1
ATOM 1367 N N . ILE A 1 172 ? 13.25 28.625 19.188 1 41.09 172 ILE A N 1
ATOM 1368 C CA . ILE A 1 172 ? 13.594 30.016 18.875 1 41.09 172 ILE A CA 1
ATOM 1369 C C . ILE A 1 172 ? 14.719 30.484 19.797 1 41.09 172 ILE A C 1
ATOM 1371 O O . ILE A 1 172 ? 15.68 31.109 19.344 1 41.09 172 ILE A O 1
ATOM 1375 N N . ASP A 1 173 ? 14.586 30.141 21.109 1 43.62 173 ASP A N 1
ATOM 1376 C CA . ASP A 1 173 ? 15.633 30.531 22.047 1 43.62 173 ASP A CA 1
ATOM 1377 C C . ASP A 1 173 ? 16.891 29.688 21.844 1 43.62 173 ASP A C 1
ATOM 1379 O O . ASP A 1 173 ? 18.016 30.172 22.016 1 43.62 173 ASP A O 1
ATOM 1383 N N . ALA A 1 174 ? 16.703 28.312 21.844 1 41.09 174 ALA A N 1
ATOM 1384 C CA . ALA A 1 174 ? 17.844 27.406 21.734 1 41.09 174 ALA A CA 1
ATOM 1385 C C . ALA A 1 174 ? 18.578 27.578 20.406 1 41.09 174 ALA A C 1
ATOM 1387 O O . ALA A 1 174 ? 19.734 27.156 20.266 1 41.09 174 ALA A O 1
ATOM 1388 N N . ALA A 1 175 ? 18 27.828 19.234 1 36.5 175 ALA A N 1
ATOM 1389 C CA . ALA A 1 175 ? 18.906 28.281 18.188 1 36.5 175 ALA A CA 1
ATOM 1390 C C . ALA A 1 175 ? 19.938 29.25 18.75 1 36.5 175 ALA A C 1
ATOM 1392 O O . ALA A 1 175 ? 20.969 29.516 18.125 1 36.5 175 ALA A O 1
ATOM 1393 N N . SER A 1 176 ? 19.562 29.906 19.969 1 38.28 176 SER A N 1
ATOM 1394 C CA . SER A 1 176 ? 20.609 30.609 20.703 1 38.28 176 SER A CA 1
ATOM 1395 C C . SER A 1 176 ? 21.25 29.703 21.75 1 38.28 176 SER A C 1
ATOM 1397 O O . SER A 1 176 ? 22.375 29.969 22.203 1 38.28 176 SER A O 1
ATOM 1399 N N . ARG A 1 177 ? 20.609 29.141 22.906 1 36.31 177 ARG A N 1
ATOM 1400 C CA . ARG A 1 177 ? 21.344 28.422 23.938 1 36.31 177 ARG A CA 1
ATOM 1401 C C . ARG A 1 177 ? 21.266 26.922 23.719 1 36.31 177 ARG A C 1
ATOM 1403 O O . ARG A 1 177 ? 20.375 26.422 23.016 1 36.31 177 ARG A O 1
ATOM 1410 N N . PRO A 1 178 ? 22.172 25.969 24.484 1 33.5 178 PRO A N 1
ATOM 1411 C CA . PRO A 1 178 ? 22.547 24.547 24.469 1 33.5 178 PRO A CA 1
ATOM 1412 C C . PRO A 1 178 ? 21.344 23.625 24.547 1 33.5 178 PRO A C 1
ATOM 1414 O O . PRO A 1 178 ? 20.297 24.016 25.078 1 33.5 178 PRO A O 1
ATOM 1417 N N . PRO A 1 179 ? 21.25 22.203 24.062 1 34.84 179 PRO A N 1
ATOM 1418 C CA . PRO A 1 179 ? 20.328 21.109 23.75 1 34.84 179 PRO A CA 1
ATOM 1419 C C . PRO A 1 179 ? 19.547 20.641 24.969 1 34.84 179 PRO A C 1
ATOM 1421 O O . PRO A 1 179 ? 18.938 19.562 24.953 1 34.84 179 PRO A O 1
ATOM 1424 N N . GLU A 1 180 ? 19.328 21.234 26.094 1 30.14 180 GLU A N 1
ATOM 1425 C CA . GLU A 1 180 ? 18.844 20.422 27.188 1 30.14 180 GLU A CA 1
ATOM 1426 C C . GLU A 1 180 ? 17.438 19.891 26.906 1 30.14 180 GLU A C 1
ATOM 1428 O O . GLU A 1 180 ? 17.188 18.688 27.031 1 30.14 180 GLU A O 1
ATOM 1433 N N . VAL A 1 181 ? 16.297 20.531 27.469 1 32.31 181 VAL A N 1
ATOM 1434 C CA . VAL A 1 181 ? 14.961 20.047 27.812 1 32.31 181 VAL A CA 1
ATOM 1435 C C . VAL A 1 181 ? 14.078 20 26.578 1 32.31 181 VAL A C 1
ATOM 1437 O O . VAL A 1 181 ? 13.68 21.047 26.047 1 32.31 181 VAL A O 1
ATOM 1440 N N . ALA A 1 182 ? 14.219 19.219 25.531 1 36.66 182 ALA A N 1
ATOM 1441 C CA . ALA A 1 182 ? 13.734 19.375 24.172 1 36.66 182 ALA A CA 1
ATOM 1442 C C . ALA A 1 182 ? 12.219 19.219 24.094 1 36.66 182 ALA A C 1
ATOM 1444 O O . ALA A 1 182 ? 11.688 18.125 24.297 1 36.66 182 ALA A O 1
ATOM 1445 N N . LYS A 1 183 ? 11.32 20.188 24.594 1 41.25 183 LYS A N 1
ATOM 1446 C CA . LYS A 1 183 ? 9.891 20.234 24.312 1 41.25 183 LYS A CA 1
ATOM 1447 C C . LYS A 1 183 ? 9.617 20.031 22.828 1 41.25 183 LYS A C 1
ATOM 1449 O O . LYS A 1 183 ? 10.469 20.312 21.984 1 41.25 183 LYS A O 1
ATOM 1454 N N . ILE A 1 184 ? 8.375 19.375 22.359 1 47.03 184 ILE A N 1
ATOM 1455 C CA . ILE A 1 184 ? 8.203 18.75 21.047 1 47.03 184 ILE A CA 1
ATOM 1456 C C . ILE A 1 184 ? 8.297 19.828 19.953 1 47.03 184 ILE A C 1
ATOM 1458 O O . ILE A 1 184 ? 7.543 20.797 19.969 1 47.03 184 ILE A O 1
ATOM 1462 N N . ASN A 1 185 ? 9.391 20.141 19.406 1 62.12 185 ASN A N 1
ATOM 1463 C CA . ASN A 1 185 ? 9.594 20.859 18.156 1 62.12 185 ASN A CA 1
ATOM 1464 C C . ASN A 1 185 ? 8.875 20.188 16.984 1 62.12 185 ASN A C 1
ATOM 1466 O O . ASN A 1 185 ? 9.25 19.094 16.562 1 62.12 185 ASN A O 1
ATOM 1470 N N . ILE A 1 186 ? 7.516 20.859 16.719 1 69.19 186 ILE A N 1
ATOM 1471 C CA . ILE A 1 186 ? 6.645 20.281 15.695 1 69.19 186 ILE A CA 1
ATOM 1472 C C . ILE A 1 186 ? 7.473 19.875 14.484 1 69.19 186 ILE A C 1
ATOM 1474 O O . ILE A 1 186 ? 7.238 18.812 13.891 1 69.19 186 ILE A O 1
ATOM 1478 N N . SER A 1 187 ? 8.484 20.797 14.172 1 68.5 187 SER A N 1
ATOM 1479 C CA . SER A 1 187 ? 9.32 20.484 13.016 1 68.5 187 SER A CA 1
ATOM 1480 C C . SER A 1 187 ? 10.109 19.188 13.242 1 68.5 187 SER A C 1
ATOM 1482 O O . SER A 1 187 ? 10.375 18.453 12.297 1 68.5 187 SER A O 1
ATOM 1484 N N . ARG A 1 188 ? 10.344 18.984 14.562 1 69.81 188 ARG A N 1
ATOM 1485 C CA . ARG A 1 188 ? 11.109 17.797 14.906 1 69.81 188 ARG A CA 1
ATOM 1486 C C . ARG A 1 188 ? 10.211 16.578 15.008 1 69.81 188 ARG A C 1
ATOM 1488 O O . ARG A 1 188 ? 10.695 15.445 15.094 1 69.81 188 ARG A O 1
ATOM 1495 N N . ALA A 1 189 ? 8.992 16.875 14.969 1 76.06 189 ALA A N 1
ATOM 1496 C CA . ALA A 1 189 ? 8.023 15.789 15.086 1 76.06 189 ALA A CA 1
ATOM 1497 C C . ALA A 1 189 ? 7.227 15.617 13.797 1 76.06 189 ALA A C 1
ATOM 1499 O O . ALA A 1 189 ? 6.184 14.961 13.781 1 76.06 189 ALA A O 1
ATOM 1500 N N . CYS A 1 190 ? 7.598 16.281 12.75 1 78.56 190 CYS A N 1
ATOM 1501 C CA . CYS A 1 190 ? 6.949 16.219 11.445 1 78.56 190 CYS A CA 1
ATOM 1502 C C . CYS A 1 190 ? 7.734 15.328 10.492 1 78.56 190 CYS A C 1
ATOM 1504 O O . CYS A 1 190 ? 8.922 15.562 10.258 1 78.56 190 CYS A O 1
ATOM 1506 N N . GLY A 1 191 ? 7.121 14.391 9.977 1 79.38 191 GLY A N 1
ATOM 1507 C CA . GLY A 1 191 ? 7.777 13.453 9.078 1 79.38 191 GLY A CA 1
ATOM 1508 C C . GLY A 1 191 ? 8.328 14.102 7.824 1 79.38 191 GLY A C 1
ATOM 1509 O O . GLY A 1 191 ? 9.375 13.695 7.316 1 79.38 191 GLY A O 1
ATOM 1510 N N . THR A 1 192 ? 7.691 15.023 7.293 1 80.56 192 THR A N 1
ATOM 1511 C CA . THR A 1 192 ? 8.125 15.711 6.082 1 80.56 192 THR A CA 1
ATOM 1512 C C . THR A 1 192 ? 9.383 16.531 6.344 1 80.56 192 THR A C 1
ATOM 1514 O O . THR A 1 192 ? 10.312 16.516 5.531 1 80.56 192 THR A O 1
ATOM 1517 N N . CYS A 1 193 ? 9.383 17.25 7.48 1 73.5 193 CYS A N 1
ATOM 1518 C CA . CYS A 1 193 ? 10.562 18.031 7.832 1 73.5 193 CYS A CA 1
ATOM 1519 C C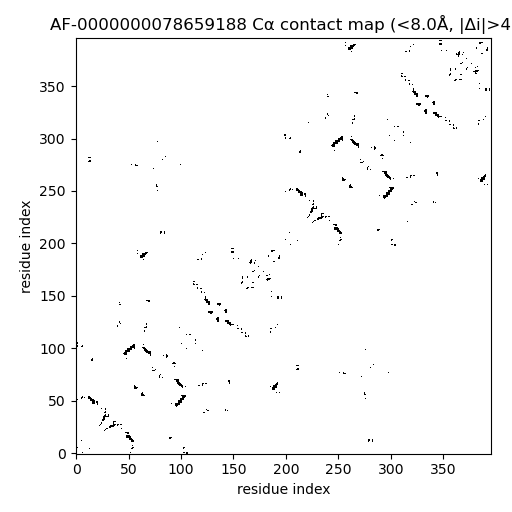 . CYS A 1 193 ? 11.781 17.125 8.008 1 73.5 193 CYS A C 1
ATOM 1521 O O . CYS A 1 193 ? 12.906 17.531 7.715 1 73.5 193 CYS A O 1
ATOM 1523 N N . LEU A 1 194 ? 11.523 15.938 8.516 1 71.31 194 LEU A N 1
ATOM 1524 C CA . LEU A 1 194 ? 12.617 15.016 8.82 1 71.31 194 LEU A CA 1
ATOM 1525 C C . LEU A 1 194 ? 13.18 14.398 7.543 1 71.31 194 LEU A C 1
ATOM 1527 O O . LEU A 1 194 ? 14.289 13.867 7.551 1 71.31 194 LEU A O 1
ATOM 1531 N N . LEU A 1 195 ? 12.43 14.383 6.41 1 70.06 195 LEU A N 1
ATOM 1532 C CA . LEU A 1 195 ? 12.93 13.867 5.141 1 70.06 195 LEU A CA 1
ATOM 1533 C C . LEU A 1 195 ? 14.086 14.719 4.625 1 70.06 195 LEU A C 1
ATOM 1535 O O . LEU A 1 195 ? 14.992 14.211 3.969 1 70.06 195 LEU A O 1
ATOM 1539 N N . LYS A 1 196 ? 14.133 16.016 4.781 1 60.25 196 LYS A N 1
ATOM 1540 C CA . LYS A 1 196 ? 15.172 16.906 4.277 1 60.25 196 LYS A CA 1
ATOM 1541 C C . LYS A 1 196 ? 16.344 17 5.258 1 60.25 196 LYS A C 1
ATOM 1543 O O . LYS A 1 196 ? 17.438 17.438 4.887 1 60.25 196 LYS A O 1
ATOM 1548 N N . SER A 1 197 ? 16.109 16.703 6.516 1 42.38 197 SER A N 1
ATOM 1549 C CA . SER A 1 197 ? 17.203 16.797 7.465 1 42.38 197 SER A CA 1
ATOM 1550 C C . SER A 1 197 ? 18.172 15.625 7.312 1 42.38 197 SER A C 1
ATOM 1552 O O . SER A 1 197 ? 19.266 15.633 7.887 1 42.38 197 SER A O 1
ATOM 1554 N N . ALA A 1 198 ? 17.906 14.672 6.461 1 37.47 198 ALA A N 1
ATOM 1555 C CA . ALA A 1 198 ? 18.875 13.578 6.316 1 37.47 198 ALA A CA 1
ATOM 1556 C C . ALA A 1 198 ? 19.906 13.898 5.23 1 37.47 198 ALA A C 1
ATOM 1558 O O . ALA A 1 198 ? 19.594 14.586 4.254 1 37.47 198 ALA A O 1
ATOM 1559 N N . MET B 1 1 ? -13.609 -21.062 -8.195 1 87.56 1 MET B N 1
ATOM 1560 C CA . MET B 1 1 ? -13.938 -20.047 -9.188 1 87.56 1 MET B CA 1
ATOM 1561 C C . MET B 1 1 ? -13.914 -18.656 -8.578 1 87.56 1 MET B C 1
ATOM 1563 O O . MET B 1 1 ? -14.211 -18.484 -7.395 1 87.56 1 MET B O 1
ATOM 1567 N N . PRO B 1 2 ? -13.5 -17.609 -9.469 1 95.06 2 PRO B N 1
ATOM 1568 C CA . PRO B 1 2 ? -13.523 -16.234 -8.953 1 95.06 2 PRO B CA 1
ATOM 1569 C C . PRO B 1 2 ? -14.93 -15.75 -8.609 1 95.06 2 PRO B C 1
ATOM 1571 O O . PRO B 1 2 ? -15.906 -16.188 -9.227 1 95.06 2 PRO B O 1
ATOM 1574 N N . PRO B 1 3 ? -15.078 -14.914 -7.621 1 94.62 3 PRO B N 1
ATOM 1575 C CA . PRO B 1 3 ? -16.391 -14.383 -7.254 1 94.62 3 PRO B CA 1
ATOM 1576 C C . PRO B 1 3 ? -17.016 -13.547 -8.367 1 94.62 3 PRO B C 1
ATOM 1578 O O . PRO B 1 3 ? -16.344 -12.703 -8.969 1 94.62 3 PRO B O 1
ATOM 1581 N N . ALA B 1 4 ? -18.312 -13.711 -8.539 1 93.12 4 ALA B N 1
ATOM 1582 C CA . ALA B 1 4 ? -19.016 -13.055 -9.633 1 93.12 4 ALA B CA 1
ATOM 1583 C C . ALA B 1 4 ? -19 -11.539 -9.461 1 93.12 4 ALA B C 1
ATOM 1585 O O . ALA B 1 4 ? -18.906 -10.797 -10.438 1 93.12 4 ALA B O 1
ATOM 1586 N N . ASP B 1 5 ? -19.172 -11.125 -8.258 1 93.88 5 ASP B N 1
ATOM 1587 C CA . ASP B 1 5 ? -19.219 -9.688 -8.008 1 93.88 5 ASP B CA 1
ATOM 1588 C C . ASP B 1 5 ? -17.891 -9.023 -8.352 1 93.88 5 ASP B C 1
ATOM 1590 O O . ASP B 1 5 ? -17.859 -7.844 -8.719 1 93.88 5 ASP B O 1
ATOM 1594 N N . LEU B 1 6 ? -16.844 -9.742 -8.25 1 94.5 6 LEU B N 1
ATOM 1595 C CA . LEU B 1 6 ? -15.531 -9.227 -8.609 1 94.5 6 LEU B CA 1
ATOM 1596 C C . LEU B 1 6 ? -15.438 -8.992 -10.117 1 94.5 6 LEU B C 1
ATOM 1598 O O . LEU B 1 6 ? -14.859 -7.996 -10.555 1 94.5 6 LEU B O 1
ATOM 1602 N N . LEU B 1 7 ? -16.031 -9.867 -10.82 1 92.44 7 LEU B N 1
ATOM 1603 C CA . LEU B 1 7 ? -15.977 -9.812 -12.273 1 92.44 7 LEU B CA 1
ATOM 1604 C C . LEU B 1 7 ? -16.766 -8.617 -12.797 1 92.44 7 LEU B C 1
ATOM 1606 O O . LEU B 1 7 ? -16.531 -8.156 -13.922 1 92.44 7 LEU B O 1
ATOM 1610 N N . GLU B 1 8 ? -17.656 -8.078 -11.992 1 92.62 8 GLU B N 1
ATOM 1611 C CA . GLU B 1 8 ? -18.516 -6.961 -12.391 1 92.62 8 GLU B CA 1
ATOM 1612 C C . GLU B 1 8 ? -17.969 -5.637 -11.859 1 92.62 8 GLU B C 1
ATOM 1614 O O . GLU B 1 8 ? -18.578 -4.586 -12.07 1 92.62 8 GLU B O 1
ATOM 1619 N N . SER B 1 9 ? -16.875 -5.711 -11.289 1 90.81 9 SER B N 1
ATOM 1620 C CA . SER B 1 9 ? -16.328 -4.5 -10.688 1 90.81 9 SER B CA 1
ATOM 1621 C C . SER B 1 9 ? -15.953 -3.475 -11.75 1 90.81 9 SER B C 1
ATOM 1623 O O . SER B 1 9 ? -15.383 -3.828 -12.781 1 90.81 9 SER B O 1
ATOM 1625 N N . LEU B 1 10 ? -16.234 -2.205 -11.469 1 86.56 10 LEU B N 1
ATOM 1626 C CA . LEU B 1 10 ? -15.93 -1.117 -12.391 1 86.56 10 LEU B CA 1
ATOM 1627 C C . LEU B 1 10 ? -14.445 -0.772 -12.352 1 86.56 10 LEU B C 1
ATOM 1629 O O . LEU B 1 10 ? -13.859 -0.429 -13.383 1 86.56 10 LEU B O 1
ATOM 1633 N N . TRP B 1 11 ? -13.852 -0.867 -11.203 1 89.31 11 TRP B N 1
ATOM 1634 C CA . TRP B 1 11 ? -12.43 -0.582 -11.016 1 89.31 11 TRP B CA 1
ATOM 1635 C C . TRP B 1 11 ? -11.648 -1.861 -10.734 1 89.31 11 TRP B C 1
ATOM 1637 O O . TRP B 1 11 ? -12.227 -2.857 -10.289 1 89.31 11 TRP B O 1
ATOM 1647 N N . LEU B 1 12 ? -10.383 -1.811 -11.188 1 94.38 12 LEU B N 1
ATOM 1648 C CA . LEU B 1 12 ? -9.531 -2.934 -10.805 1 94.38 12 LEU B CA 1
ATOM 1649 C C . LEU B 1 12 ? -9.57 -3.164 -9.297 1 94.38 12 LEU B C 1
ATOM 1651 O O . LEU B 1 12 ? -9.227 -2.271 -8.523 1 94.38 12 LEU B O 1
ATOM 1655 N N . THR B 1 13 ? -10.086 -4.289 -8.953 1 97.06 13 THR B N 1
ATOM 1656 C CA . THR B 1 13 ? -10.312 -4.625 -7.551 1 97.06 13 THR B CA 1
ATOM 1657 C C . THR B 1 13 ? -9.648 -5.949 -7.195 1 97.06 13 THR B C 1
ATOM 1659 O O . THR B 1 13 ? -9.727 -6.914 -7.957 1 97.06 13 THR B O 1
ATOM 1662 N N . LEU B 1 14 ? -8.93 -5.961 -6.121 1 98.25 14 LEU B N 1
ATOM 1663 C CA . LEU B 1 14 ? -8.305 -7.188 -5.637 1 98.25 14 LEU B CA 1
ATOM 1664 C C . LEU B 1 14 ? -8.984 -7.676 -4.363 1 98.25 14 LEU B C 1
ATOM 1666 O O . LEU B 1 14 ? -9.5 -6.871 -3.58 1 98.25 14 LEU B O 1
ATOM 1670 N N . ARG B 1 15 ? -8.992 -8.977 -4.199 1 97.69 15 ARG B N 1
ATOM 1671 C CA . ARG B 1 15 ? -9.602 -9.609 -3.037 1 97.69 15 ARG B CA 1
ATOM 1672 C C . ARG B 1 15 ? -8.867 -10.898 -2.672 1 97.69 15 ARG B C 1
ATOM 1674 O O . ARG B 1 15 ? -8.445 -11.648 -3.553 1 97.69 15 ARG B O 1
ATOM 1681 N N . PRO B 1 16 ? -8.805 -11.148 -1.364 1 98.44 16 PRO B N 1
ATOM 1682 C CA . PRO B 1 16 ? -8.211 -12.43 -0.974 1 98.44 16 PRO B CA 1
ATOM 1683 C C . PRO B 1 16 ? -8.953 -13.633 -1.565 1 98.44 16 PRO B C 1
ATOM 1685 O O . PRO B 1 16 ? -10.18 -13.602 -1.696 1 98.44 16 PRO B O 1
ATOM 1688 N N . ALA B 1 17 ? -8.195 -14.672 -1.917 1 98.56 17 ALA B N 1
ATOM 1689 C CA . ALA B 1 17 ? -8.727 -15.922 -2.449 1 98.56 17 ALA B CA 1
ATOM 1690 C C . ALA B 1 17 ? -8.211 -17.125 -1.65 1 98.56 17 ALA B C 1
ATOM 1692 O O . ALA B 1 17 ? -7.551 -18 -2.201 1 98.56 17 ALA B O 1
ATOM 1693 N N . PRO B 1 18 ? -8.609 -17.203 -0.387 1 97.75 18 PRO B N 1
ATOM 1694 C CA . PRO B 1 18 ? -8.086 -18.297 0.436 1 97.75 18 PRO B CA 1
ATOM 1695 C C . PRO B 1 18 ? -8.469 -19.672 -0.108 1 97.75 18 PRO B C 1
ATOM 1697 O O . PRO B 1 18 ? -7.723 -20.641 0.075 1 97.75 18 PRO B O 1
ATOM 1700 N N . GLU B 1 19 ? -9.578 -19.75 -0.811 1 97.75 19 GLU B N 1
ATOM 1701 C CA . GLU B 1 19 ? -10.039 -21.016 -1.364 1 97.75 19 GLU B CA 1
ATOM 1702 C C . GLU B 1 19 ? -9.062 -21.547 -2.406 1 97.75 19 GLU B C 1
ATOM 1704 O O . GLU B 1 19 ? -8.938 -22.766 -2.592 1 97.75 19 GLU B O 1
ATOM 1709 N N . VAL B 1 20 ? -8.43 -20.641 -3.121 1 98.25 20 VAL B N 1
ATOM 1710 C CA . VAL B 1 20 ? -7.469 -21.062 -4.137 1 98.25 20 VAL B CA 1
ATOM 1711 C C . VAL B 1 20 ? -6.238 -21.672 -3.471 1 98.25 20 VAL B C 1
ATOM 1713 O O . VAL B 1 20 ? -5.715 -22.688 -3.934 1 98.25 20 VAL B O 1
ATOM 1716 N N . TRP B 1 21 ? -5.812 -21.062 -2.412 1 98.12 21 TRP B N 1
ATOM 1717 C CA . TRP B 1 21 ? -4.668 -21.625 -1.703 1 98.12 21 TRP B CA 1
ATOM 1718 C C . TRP B 1 21 ? -5.023 -22.969 -1.07 1 98.12 21 TRP B C 1
ATOM 1720 O O . TRP B 1 21 ? -4.23 -23.906 -1.122 1 98.12 21 TRP B O 1
ATOM 1730 N N . GLU B 1 22 ? -6.16 -23.016 -0.491 1 97.81 22 GLU B N 1
ATOM 1731 C CA . GLU B 1 22 ? -6.629 -24.266 0.081 1 97.81 22 GLU B CA 1
ATOM 1732 C C . GLU B 1 22 ? -6.656 -25.375 -0.971 1 97.81 22 GLU B C 1
ATOM 1734 O O . GLU B 1 22 ? -6.234 -26.5 -0.706 1 97.81 22 GLU B O 1
ATOM 1739 N N . TRP B 1 23 ? -7.148 -25.047 -2.08 1 98.06 23 TRP B N 1
ATOM 1740 C CA . TRP B 1 23 ? -7.184 -25.984 -3.191 1 98.06 23 TRP B CA 1
ATOM 1741 C C . TRP B 1 23 ? -5.773 -26.406 -3.588 1 98.06 23 TRP B C 1
ATOM 1743 O O . TRP B 1 23 ? -5.516 -27.594 -3.789 1 98.06 23 TRP B O 1
ATOM 1753 N N . ALA B 1 24 ? -4.855 -25.469 -3.764 1 97.62 24 ALA B N 1
ATOM 1754 C CA . ALA B 1 24 ? -3.477 -25.766 -4.137 1 97.62 24 ALA B CA 1
ATOM 1755 C C . ALA B 1 24 ? -2.826 -26.703 -3.113 1 97.62 24 ALA B C 1
ATOM 1757 O O . ALA B 1 24 ? -2.107 -27.625 -3.48 1 97.62 24 ALA B O 1
ATOM 1758 N N . GLU B 1 25 ? -3.113 -26.438 -1.868 1 98.19 25 GLU B N 1
ATOM 1759 C CA . GLU B 1 25 ? -2.584 -27.281 -0.807 1 98.19 25 GLU B CA 1
ATOM 1760 C C . GLU B 1 25 ? -3.125 -28.719 -0.919 1 98.19 25 GLU B C 1
ATOM 1762 O O . GLU B 1 25 ? -2.365 -29.672 -0.827 1 98.19 25 GLU B O 1
ATOM 1767 N N . ALA B 1 26 ? -4.355 -28.844 -1.219 1 98 26 ALA B N 1
ATOM 1768 C CA . ALA B 1 26 ? -5.031 -30.141 -1.234 1 98 26 ALA B CA 1
ATOM 1769 C C . ALA B 1 26 ? -4.684 -30.922 -2.496 1 98 26 ALA B C 1
ATOM 1771 O O . ALA B 1 26 ? -4.496 -32.125 -2.443 1 98 26 ALA B O 1
ATOM 1772 N N . GLU B 1 27 ? -4.559 -30.219 -3.637 1 97.06 27 GLU B N 1
ATOM 1773 C CA . GLU B 1 27 ? -4.496 -30.922 -4.918 1 97.06 27 GLU B CA 1
ATOM 1774 C C . GLU B 1 27 ? -3.061 -31 -5.43 1 97.06 27 GLU B C 1
ATOM 1776 O O . GLU B 1 27 ? -2.697 -31.953 -6.133 1 97.06 27 GLU B O 1
ATOM 1781 N N . ILE B 1 28 ? -2.244 -29.984 -5.055 1 94.94 28 ILE B N 1
ATOM 1782 C CA . ILE B 1 28 ? -0.91 -29.906 -5.641 1 94.94 28 ILE B CA 1
ATOM 1783 C C . ILE B 1 28 ? 0.137 -30.281 -4.598 1 94.94 28 ILE B C 1
ATOM 1785 O O . ILE B 1 28 ? 1.047 -31.062 -4.875 1 94.94 28 ILE B O 1
ATOM 1789 N N . LEU B 1 29 ? -0.041 -29.781 -3.334 1 97.38 29 LEU B N 1
ATOM 1790 C CA . LEU B 1 29 ? 1 -29.953 -2.328 1 97.38 29 LEU B CA 1
ATOM 1791 C C . LEU B 1 29 ? 0.83 -31.281 -1.596 1 97.38 29 LEU B C 1
ATOM 1793 O O . LEU B 1 29 ? 1.805 -32 -1.374 1 97.38 29 LEU B O 1
ATOM 1797 N N . ALA B 1 30 ? -0.345 -31.594 -1.216 1 97.5 30 ALA B N 1
ATOM 1798 C CA . ALA B 1 30 ? -0.606 -32.812 -0.463 1 97.5 30 ALA B CA 1
ATOM 1799 C C . ALA B 1 30 ? -0.327 -34.062 -1.313 1 97.5 30 ALA B C 1
ATOM 1801 O O . ALA B 1 30 ? -0.663 -34.094 -2.5 1 97.5 30 ALA B O 1
ATOM 1802 N N . ASP B 1 31 ? 0.127 -35.062 -0.678 1 96.5 31 ASP B N 1
ATOM 1803 C CA . ASP B 1 31 ? 0.469 -36.281 -1.396 1 96.5 31 ASP B CA 1
ATOM 1804 C C . ASP B 1 31 ? -0.784 -37.062 -1.76 1 96.5 31 ASP B C 1
ATOM 1806 O O . ASP B 1 31 ? -0.732 -37.969 -2.594 1 96.5 31 ASP B O 1
ATOM 1810 N N . THR B 1 32 ? -1.908 -36.719 -1.372 1 97.06 32 THR B N 1
ATOM 1811 C CA . THR B 1 32 ? -3.18 -37.375 -1.697 1 97.06 32 THR B CA 1
ATOM 1812 C C . THR B 1 32 ? -3.887 -36.625 -2.824 1 97.06 32 THR B C 1
ATOM 1814 O O . THR B 1 32 ? -4.953 -37.031 -3.279 1 97.06 32 THR B O 1
ATOM 1817 N N . GLY B 1 33 ? -3.314 -35.531 -3.24 1 95 33 GLY B N 1
ATOM 1818 C CA . GLY B 1 33 ? -3.959 -34.719 -4.254 1 95 33 GLY B CA 1
ATOM 1819 C C . GLY B 1 33 ? -3.941 -35.344 -5.633 1 95 33 GLY B C 1
ATOM 1820 O O . GLY B 1 33 ? -2.992 -36.031 -5.988 1 95 33 GLY B O 1
ATOM 1821 N N . SER B 1 34 ? -4.848 -35.031 -6.48 1 94.12 34 SER B N 1
ATOM 1822 C CA . SER B 1 34 ? -5.008 -35.625 -7.805 1 94.12 34 SER B CA 1
ATOM 1823 C C . SER B 1 34 ? -3.916 -35.156 -8.758 1 94.12 34 SER B C 1
ATOM 1825 O O . SER B 1 34 ? -3.57 -35.844 -9.711 1 94.12 34 SER B O 1
ATOM 1827 N N . ILE B 1 35 ? -3.367 -33.969 -8.438 1 92.81 35 ILE B N 1
ATOM 1828 C CA . ILE B 1 35 ? -2.295 -33.469 -9.289 1 92.81 35 ILE B CA 1
ATOM 1829 C C . ILE B 1 35 ? -1.072 -33.125 -8.438 1 92.81 35 ILE B C 1
ATOM 1831 O O . ILE B 1 35 ? -0.405 -32.125 -8.656 1 92.81 35 ILE B O 1
ATOM 1835 N N . HIS B 1 36 ? -0.824 -33.969 -7.457 1 95.5 36 HIS B N 1
ATOM 1836 C CA . HIS B 1 36 ? 0.302 -33.812 -6.543 1 95.5 36 HIS B CA 1
ATOM 1837 C C . HIS B 1 36 ? 1.606 -33.625 -7.309 1 95.5 36 HIS B C 1
ATOM 1839 O O . HIS B 1 36 ? 1.885 -34.344 -8.266 1 95.5 36 HIS B O 1
ATOM 1845 N N . ASN B 1 37 ? 2.346 -32.656 -6.98 1 92.81 37 ASN B N 1
ATOM 1846 C CA . ASN B 1 37 ? 3.672 -32.344 -7.52 1 92.81 37 ASN B CA 1
ATOM 1847 C C . ASN B 1 37 ? 4.719 -32.25 -6.41 1 92.81 37 ASN B C 1
ATOM 1849 O O . ASN B 1 37 ? 4.781 -31.266 -5.695 1 92.81 37 ASN B O 1
ATOM 1853 N N . PRO B 1 38 ? 5.551 -33.25 -6.238 1 94.38 38 PRO B N 1
ATOM 1854 C CA . PRO B 1 38 ? 6.523 -33.281 -5.148 1 94.38 38 PRO B CA 1
ATOM 1855 C C . PRO B 1 38 ? 7.566 -32.156 -5.262 1 94.38 38 PRO B C 1
ATOM 1857 O O . PRO B 1 38 ? 8.25 -31.844 -4.285 1 94.38 38 PRO B O 1
ATOM 1860 N N . GLU B 1 39 ? 7.641 -31.547 -6.406 1 89.75 39 GLU B N 1
ATOM 1861 C CA . GLU B 1 39 ? 8.609 -30.469 -6.609 1 89.75 39 GLU B CA 1
ATOM 1862 C C . GLU B 1 39 ? 8.266 -29.25 -5.762 1 89.75 39 GLU B C 1
ATOM 1864 O O . GLU B 1 39 ? 9.094 -28.359 -5.578 1 89.75 39 GLU B O 1
ATOM 1869 N N . HIS B 1 40 ? 7.008 -29.203 -5.18 1 94.75 40 HIS B N 1
ATOM 1870 C CA . HIS B 1 40 ? 6.555 -28.062 -4.398 1 94.75 40 HIS B CA 1
ATOM 1871 C C . HIS B 1 40 ? 6.516 -28.391 -2.91 1 94.75 40 HIS B C 1
ATOM 1873 O O . HIS B 1 40 ? 5.852 -27.703 -2.137 1 94.75 40 HIS B O 1
ATOM 1879 N N . ALA B 1 41 ? 7.242 -29.422 -2.523 1 96.12 41 ALA B N 1
ATOM 1880 C CA . ALA B 1 41 ? 7.195 -29.859 -1.134 1 96.12 41 ALA B CA 1
ATOM 1881 C C . ALA B 1 41 ? 7.645 -28.75 -0.188 1 96.12 41 ALA B C 1
ATOM 1883 O O . ALA B 1 41 ? 7.152 -28.656 0.938 1 96.12 41 ALA B O 1
ATOM 1884 N N . HIS B 1 42 ? 8.586 -27.891 -0.617 1 96.81 42 HIS B N 1
ATOM 1885 C CA . HIS B 1 42 ? 9.125 -26.812 0.206 1 96.81 42 HIS B CA 1
ATOM 1886 C C . HIS B 1 42 ? 8.055 -25.766 0.515 1 96.81 42 HIS B C 1
ATOM 1888 O O . HIS B 1 42 ? 8.242 -24.922 1.393 1 96.81 42 HIS B O 1
ATOM 1894 N N . LEU B 1 43 ? 6.93 -25.828 -0.154 1 97.75 43 LEU B N 1
ATOM 1895 C CA . LEU B 1 43 ? 5.883 -24.828 0.035 1 97.75 43 LEU B CA 1
ATOM 1896 C C . LEU B 1 43 ? 4.879 -25.281 1.087 1 97.75 43 LEU B C 1
ATOM 1898 O O . LEU B 1 43 ? 3.977 -24.531 1.46 1 97.75 43 LEU B O 1
ATOM 1902 N N . ILE B 1 44 ? 5.117 -26.562 1.5 1 95.81 44 ILE B N 1
ATOM 1903 C CA . ILE B 1 44 ? 4.254 -27.047 2.574 1 95.81 44 ILE B CA 1
ATOM 1904 C C . ILE B 1 44 ? 4.449 -26.188 3.818 1 95.81 44 ILE B C 1
ATOM 1906 O O . ILE B 1 44 ? 5.578 -25.984 4.266 1 95.81 44 ILE B O 1
ATOM 1910 N N . ASP B 1 45 ? 3.539 -25.469 4.398 1 93.94 45 ASP B N 1
ATOM 1911 C CA . ASP B 1 45 ? 3.527 -24.625 5.586 1 93.94 45 ASP B CA 1
ATOM 1912 C C . ASP B 1 45 ? 4.035 -23.219 5.262 1 93.94 45 ASP B C 1
ATOM 1914 O O . ASP B 1 45 ? 4.328 -22.438 6.168 1 93.94 45 ASP B O 1
ATOM 1918 N N . ALA B 1 46 ? 4.371 -22.969 3.967 1 97.12 46 ALA B N 1
ATOM 1919 C CA . ALA B 1 46 ? 4.75 -21.609 3.582 1 97.12 46 ALA B CA 1
ATOM 1920 C C . ALA B 1 46 ? 3.609 -20.641 3.83 1 97.12 46 ALA B C 1
ATOM 1922 O O . ALA B 1 46 ? 2.436 -21 3.725 1 97.12 46 ALA B O 1
ATOM 1923 N N . ASN B 1 47 ? 3.959 -19.422 4.207 1 97.38 47 ASN B N 1
ATOM 1924 C CA . ASN B 1 47 ? 2.961 -18.375 4.395 1 97.38 47 ASN B CA 1
ATOM 1925 C C . ASN B 1 47 ? 2.688 -17.609 3.1 1 97.38 47 ASN B C 1
ATOM 1927 O O . ASN B 1 47 ? 3.32 -16.594 2.828 1 97.38 47 ASN B O 1
ATOM 1931 N N . ILE B 1 48 ? 1.768 -18.109 2.348 1 98.19 48 ILE B N 1
ATOM 1932 C CA . ILE B 1 48 ? 1.454 -17.562 1.029 1 98.19 48 ILE B CA 1
ATOM 1933 C C . ILE B 1 48 ? 0.009 -17.078 1.004 1 98.19 48 ILE B C 1
ATOM 1935 O O . ILE B 1 48 ? -0.902 -17.781 1.443 1 98.19 48 ILE B O 1
ATOM 1939 N N . GLY B 1 49 ? -0.137 -15.805 0.622 1 98.56 49 GLY B N 1
ATOM 1940 C CA . GLY B 1 49 ? -1.469 -15.289 0.346 1 98.56 49 GLY B CA 1
ATOM 1941 C C . GLY B 1 49 ? -1.816 -15.289 -1.131 1 98.56 49 GLY B C 1
ATOM 1942 O O . GLY B 1 49 ? -0.963 -15.016 -1.977 1 98.56 49 GLY B O 1
ATOM 1943 N N . VAL B 1 50 ? -3.055 -15.633 -1.448 1 98.75 50 VAL B N 1
ATOM 1944 C CA . VAL B 1 50 ? -3.504 -15.594 -2.836 1 98.75 50 VAL B CA 1
ATOM 1945 C C . VAL B 1 50 ? -4.574 -14.516 -3.002 1 98.75 50 VAL B C 1
ATOM 1947 O O . VAL B 1 50 ? -5.465 -14.383 -2.16 1 98.75 50 VAL B O 1
ATOM 1950 N N . LEU B 1 51 ? -4.457 -13.773 -4.105 1 98.75 51 LEU B N 1
ATOM 1951 C CA . LEU B 1 51 ? -5.41 -12.719 -4.426 1 98.75 51 LEU B CA 1
ATOM 1952 C C . LEU B 1 51 ? -6.039 -12.953 -5.797 1 98.75 51 LEU B C 1
ATOM 1954 O O . LEU B 1 51 ? -5.352 -13.367 -6.734 1 98.75 51 LEU B O 1
ATOM 1958 N N . TRP B 1 52 ? -7.355 -12.719 -5.816 1 98.62 52 TRP B N 1
ATOM 1959 C CA . TRP B 1 52 ? -7.977 -12.43 -7.105 1 98.62 52 TRP B CA 1
ATOM 1960 C C . TRP B 1 52 ? -7.805 -10.961 -7.477 1 98.62 52 TRP B C 1
ATOM 1962 O O . TRP B 1 52 ? -7.98 -10.078 -6.633 1 98.62 52 TRP B O 1
ATOM 1972 N N . ALA B 1 53 ? -7.41 -10.695 -8.633 1 98.06 53 ALA B N 1
ATOM 1973 C CA . ALA B 1 53 ? -7.605 -9.398 -9.266 1 98.06 53 ALA B CA 1
ATOM 1974 C C . ALA B 1 53 ? -8.734 -9.445 -10.289 1 98.06 53 ALA B C 1
ATOM 1976 O O . ALA B 1 53 ? -8.844 -10.398 -11.062 1 98.06 53 ALA B O 1
ATOM 1977 N N . SER B 1 54 ? -9.57 -8.391 -10.305 1 97.69 54 SER B N 1
ATOM 1978 C CA . SER B 1 54 ? -10.703 -8.422 -11.219 1 97.69 54 SER B CA 1
ATOM 1979 C C . SER B 1 54 ? -10.25 -8.594 -12.664 1 97.69 54 SER B C 1
ATOM 1981 O O . SER B 1 54 ? -10.891 -9.305 -13.438 1 97.69 54 SER B O 1
ATOM 1983 N N . ASN B 1 55 ? -9.125 -7.895 -12.992 1 94.44 55 ASN B N 1
ATOM 1984 C CA . ASN B 1 55 ? -8.578 -7.961 -14.344 1 94.44 55 ASN B CA 1
ATOM 1985 C C . ASN B 1 55 ? -7.059 -8.047 -14.328 1 94.44 55 ASN B C 1
ATOM 1987 O O . ASN B 1 55 ? -6.414 -7.629 -13.367 1 94.44 55 ASN B O 1
ATOM 1991 N N . GLY B 1 56 ? -6.586 -8.703 -15.461 1 93.38 56 GLY B N 1
ATOM 1992 C CA . GLY B 1 56 ? -5.156 -8.578 -15.703 1 93.38 56 GLY B CA 1
ATOM 1993 C C . GLY B 1 56 ? -4.723 -7.156 -16 1 93.38 56 GLY B C 1
ATOM 1994 O O . GLY B 1 56 ? -5.547 -6.238 -15.992 1 93.38 56 GLY B O 1
ATOM 1995 N N . PHE B 1 57 ? -3.482 -6.984 -16.094 1 90.69 57 PHE B N 1
ATOM 1996 C CA . PHE B 1 57 ? -3 -5.66 -16.469 1 90.69 57 PHE B CA 1
ATOM 1997 C C . PHE B 1 57 ? -1.951 -5.754 -17.562 1 90.69 57 PHE B C 1
ATOM 1999 O O . PHE B 1 57 ? -1.296 -6.785 -17.719 1 90.69 57 PHE B O 1
ATOM 2006 N N . ALA B 1 58 ? -1.845 -4.699 -18.312 1 88.19 58 ALA B N 1
ATOM 2007 C CA . ALA B 1 58 ? -0.914 -4.656 -19.438 1 88.19 58 ALA B CA 1
ATOM 2008 C C . ALA B 1 58 ? 0.494 -4.297 -18.969 1 88.19 58 ALA B C 1
ATOM 2010 O O . ALA B 1 58 ? 0.669 -3.432 -18.109 1 88.19 58 ALA B O 1
ATOM 2011 N N . LYS B 1 59 ? 1.416 -5.055 -19.469 1 84.31 59 LYS B N 1
ATOM 2012 C CA . LYS B 1 59 ? 2.832 -4.797 -19.219 1 84.31 59 LYS B CA 1
ATOM 2013 C C . LYS B 1 59 ? 3.682 -5.203 -20.422 1 84.31 59 LYS B C 1
ATOM 2015 O O . LYS B 1 59 ? 3.648 -6.359 -20.859 1 84.31 59 LYS B O 1
ATOM 2020 N N . GLN B 1 60 ? 4.438 -4.254 -20.984 1 80.31 60 GLN B N 1
ATOM 2021 C CA . GLN B 1 60 ? 5.34 -4.508 -22.094 1 80.31 60 GLN B CA 1
ATOM 2022 C C . GLN B 1 60 ? 4.605 -5.18 -23.25 1 80.31 60 GLN B C 1
ATOM 2024 O O . GLN B 1 60 ? 5.09 -6.164 -23.812 1 80.31 60 GLN B O 1
ATOM 2029 N N . GLY B 1 61 ? 3.482 -4.727 -23.531 1 78.94 61 GLY B N 1
ATOM 2030 C CA . GLY B 1 61 ? 2.727 -5.199 -24.688 1 78.94 61 GLY B CA 1
ATOM 2031 C C . GLY B 1 61 ? 2.029 -6.523 -24.438 1 78.94 61 GLY B C 1
ATOM 2032 O O . GLY B 1 61 ? 1.518 -7.148 -25.359 1 78.94 61 GLY B O 1
ATOM 2033 N N . ARG B 1 62 ? 2.098 -7.004 -23.203 1 83.38 62 ARG B N 1
ATOM 2034 C CA . ARG B 1 62 ? 1.454 -8.258 -22.828 1 83.38 62 ARG B CA 1
ATOM 2035 C C . ARG B 1 62 ? 0.501 -8.055 -21.656 1 83.38 62 ARG B C 1
ATOM 2037 O O . ARG B 1 62 ? 0.515 -7 -21.016 1 83.38 62 ARG B O 1
ATOM 2044 N N . ILE B 1 63 ? -0.4 -9.094 -21.516 1 87.19 63 ILE B N 1
ATOM 2045 C CA . ILE B 1 63 ? -1.312 -9.031 -20.375 1 87.19 63 ILE B CA 1
ATOM 2046 C C . ILE B 1 63 ? -0.839 -9.977 -19.281 1 87.19 63 ILE B C 1
ATOM 2048 O O . ILE B 1 63 ? -0.618 -11.164 -19.531 1 87.19 63 ILE B O 1
ATOM 2052 N N . VAL B 1 64 ? -0.655 -9.5 -18.172 1 91.62 64 VAL B N 1
ATOM 2053 C CA . VAL B 1 64 ? -0.262 -10.305 -17.016 1 91.62 64 VAL B CA 1
ATOM 2054 C C . VAL B 1 64 ? -1.494 -10.969 -16.406 1 91.62 64 VAL B C 1
ATOM 2056 O O . VAL B 1 64 ? -2.463 -10.289 -16.047 1 91.62 64 VAL B O 1
ATOM 2059 N N . LEU B 1 65 ? -1.426 -12.289 -16.266 1 93.12 65 LEU B N 1
ATOM 2060 C CA . LEU B 1 65 ? -2.57 -13.062 -15.789 1 93.12 65 LEU B CA 1
ATOM 2061 C C . LEU B 1 65 ? -2.279 -13.68 -14.43 1 93.12 65 LEU B C 1
ATOM 2063 O O . LEU B 1 65 ? -3.197 -14.109 -13.727 1 93.12 65 LEU B O 1
ATOM 2067 N N . GLY B 1 66 ? -1.089 -13.789 -14.086 1 94.5 66 GLY B N 1
ATOM 2068 C CA . GLY B 1 66 ? -0.604 -14.266 -12.805 1 94.5 66 GLY B CA 1
ATOM 2069 C C . GLY B 1 66 ? 0.723 -13.648 -12.398 1 94.5 66 GLY B C 1
ATOM 2070 O O . GLY B 1 66 ? 1.51 -13.242 -13.25 1 94.5 66 GLY B O 1
ATOM 2071 N N . GLN B 1 67 ? 0.902 -13.547 -11.156 1 94.69 67 GLN B N 1
ATOM 2072 C CA . GLN B 1 67 ? 2.17 -13.008 -10.672 1 94.69 67 GLN B CA 1
ATOM 2073 C C . GLN B 1 67 ? 2.451 -13.469 -9.242 1 94.69 67 GLN B C 1
ATOM 2075 O O . GLN B 1 67 ? 1.579 -13.391 -8.375 1 94.69 67 GLN B O 1
ATOM 2080 N N . ALA B 1 68 ? 3.584 -14 -9.039 1 95.62 68 ALA B N 1
ATOM 2081 C CA . ALA B 1 68 ? 4.102 -14.273 -7.699 1 95.62 68 ALA B CA 1
ATOM 2082 C C . ALA B 1 68 ? 5.062 -13.18 -7.25 1 95.62 68 ALA B C 1
ATOM 2084 O O . ALA B 1 68 ? 5.879 -12.695 -8.039 1 95.62 68 ALA B O 1
ATOM 2085 N N . GLU B 1 69 ? 4.918 -12.758 -6.023 1 95.12 69 GLU B N 1
ATOM 2086 C CA . GLU B 1 69 ? 5.832 -11.75 -5.504 1 95.12 69 GLU B CA 1
ATOM 2087 C C . GLU B 1 69 ? 6.199 -12.031 -4.047 1 95.12 69 GLU B C 1
ATOM 2089 O O . GLU B 1 69 ? 5.41 -12.633 -3.312 1 95.12 69 GLU B O 1
ATOM 2094 N N . GLN B 1 70 ? 7.43 -11.727 -3.707 1 95.69 70 GLN B N 1
ATOM 2095 C CA . GLN B 1 70 ? 7.766 -11.633 -2.291 1 95.69 70 GLN B CA 1
ATOM 2096 C C . GLN B 1 70 ? 7.238 -10.336 -1.686 1 95.69 70 GLN B C 1
ATOM 2098 O O . GLN B 1 70 ? 7.496 -9.25 -2.207 1 95.69 70 GLN B O 1
ATOM 2103 N N . LEU B 1 71 ? 6.477 -10.508 -0.631 1 95.75 71 LEU B N 1
ATOM 2104 C CA . LEU B 1 71 ? 5.898 -9.312 -0.02 1 95.75 71 LEU B CA 1
ATOM 2105 C C . LEU B 1 71 ? 6.977 -8.453 0.625 1 95.75 71 LEU B C 1
ATOM 2107 O O . LEU B 1 71 ? 7.648 -8.891 1.563 1 95.75 71 LEU B O 1
ATOM 2111 N N . MET B 1 72 ? 7.199 -7.262 0.065 1 91.25 72 MET B N 1
ATOM 2112 C CA . MET B 1 72 ? 8.133 -6.246 0.554 1 91.25 72 MET B CA 1
ATOM 2113 C C . MET B 1 72 ? 7.504 -4.859 0.491 1 91.25 72 MET B C 1
ATOM 2115 O O . MET B 1 72 ? 6.887 -4.496 -0.512 1 91.25 72 MET B O 1
ATOM 2119 N N . PHE B 1 73 ? 7.684 -4.137 1.564 1 90.06 73 PHE B N 1
ATOM 2120 C CA . PHE B 1 73 ? 7.184 -2.768 1.582 1 90.06 73 PHE B CA 1
ATOM 2121 C C . PHE B 1 73 ? 8.305 -1.774 1.301 1 90.06 73 PHE B C 1
ATOM 2123 O O . PHE B 1 73 ? 9.297 -1.727 2.033 1 90.06 73 PHE B O 1
ATOM 2130 N N . ARG B 1 74 ? 8.195 -1.101 0.263 1 84.25 74 ARG B N 1
ATOM 2131 C CA . ARG B 1 74 ? 9.242 -0.176 -0.172 1 84.25 74 ARG B CA 1
ATOM 2132 C C . ARG B 1 74 ? 8.984 1.229 0.365 1 84.25 74 ARG B C 1
ATOM 2134 O O . ARG B 1 74 ? 9 2.201 -0.392 1 84.25 74 ARG B O 1
ATOM 2141 N N . ALA B 1 75 ? 8.547 1.451 1.491 1 87.62 75 ALA B N 1
ATOM 2142 C CA . ALA B 1 75 ? 8.297 2.709 2.188 1 87.62 75 ALA B CA 1
ATOM 2143 C C . ALA B 1 75 ? 8.461 2.543 3.697 1 87.62 75 ALA B C 1
ATOM 2145 O O . ALA B 1 75 ? 8.602 1.422 4.191 1 87.62 75 ALA B O 1
ATOM 2146 N N . GLY B 1 76 ? 8.633 3.684 4.387 1 89.94 76 GLY B N 1
ATOM 2147 C CA . GLY B 1 76 ? 8.695 3.66 5.84 1 89.94 76 GLY B CA 1
ATOM 2148 C C . GLY B 1 76 ? 7.566 4.434 6.496 1 89.94 76 GLY B C 1
ATOM 2149 O O . GLY B 1 76 ? 6.637 4.883 5.82 1 89.94 76 GLY B O 1
ATOM 2150 N N . GLY B 1 77 ? 7.613 4.383 7.84 1 93.38 77 GLY B N 1
ATOM 2151 C CA . GLY B 1 77 ? 6.668 5.188 8.594 1 93.38 77 GLY B CA 1
ATOM 2152 C C . GLY B 1 77 ? 5.223 4.797 8.352 1 93.38 77 GLY B C 1
ATOM 2153 O O . GLY B 1 77 ? 4.895 3.609 8.305 1 93.38 77 GLY B O 1
ATOM 2154 N N . TRP B 1 78 ? 4.379 5.793 8.219 1 96 78 TRP B N 1
ATOM 2155 C CA . TRP B 1 78 ? 2.943 5.555 8.102 1 96 78 TRP B CA 1
ATOM 2156 C C . TRP B 1 78 ? 2.588 5.016 6.723 1 96 78 TRP B C 1
ATOM 2158 O O . TRP B 1 78 ? 1.572 4.336 6.559 1 96 78 TRP B O 1
ATOM 2168 N N . GLN B 1 79 ? 3.41 5.324 5.711 1 94.31 79 GLN B N 1
ATOM 2169 C CA . GLN B 1 79 ? 3.186 4.738 4.391 1 94.31 79 GLN B CA 1
ATOM 2170 C C . GLN B 1 79 ? 3.316 3.219 4.434 1 94.31 79 GLN B C 1
ATOM 2172 O O . GLN B 1 79 ? 2.496 2.504 3.855 1 94.31 79 GLN B O 1
ATOM 2177 N N . LYS B 1 80 ? 4.336 2.744 5.105 1 94.75 80 LYS B N 1
ATOM 2178 C CA . LYS B 1 80 ? 4.492 1.307 5.309 1 94.75 80 LYS B CA 1
ATOM 2179 C C . LYS B 1 80 ? 3.348 0.741 6.141 1 94.75 80 LYS B C 1
ATOM 2181 O O . LYS B 1 80 ? 2.801 -0.316 5.816 1 94.75 80 LYS B O 1
ATOM 2186 N N . ALA B 1 81 ? 2.982 1.435 7.152 1 96.19 81 ALA B N 1
ATOM 2187 C CA . ALA B 1 81 ? 1.944 0.974 8.07 1 96.19 81 ALA B CA 1
ATOM 2188 C C . ALA B 1 81 ? 0.618 0.77 7.348 1 96.19 81 ALA B C 1
ATOM 2190 O O . ALA B 1 81 ? -0.125 -0.167 7.648 1 96.19 81 ALA B O 1
ATOM 2191 N N . ARG B 1 82 ? 0.271 1.685 6.406 1 96.44 82 ARG B N 1
ATOM 2192 C CA . ARG B 1 82 ? -0.977 1.531 5.664 1 96.44 82 ARG B CA 1
ATOM 2193 C C . ARG B 1 82 ? -0.968 0.252 4.836 1 96.44 82 ARG B C 1
ATOM 2195 O O . ARG B 1 82 ? -1.988 -0.431 4.727 1 96.44 82 ARG B O 1
ATOM 2202 N N . GLN B 1 83 ? 0.142 -0.067 4.254 1 96.12 83 GLN B N 1
ATOM 2203 C CA . GLN B 1 83 ? 0.251 -1.275 3.443 1 96.12 83 GLN B CA 1
ATOM 2204 C C . GLN B 1 83 ? 0.166 -2.527 4.309 1 96.12 83 GLN B C 1
ATOM 2206 O O . GLN B 1 83 ? -0.525 -3.486 3.959 1 96.12 83 GLN B O 1
ATOM 2211 N N . GLU B 1 84 ? 0.874 -2.49 5.43 1 96.88 84 GLU B N 1
ATOM 2212 C CA . GLU B 1 84 ? 0.809 -3.594 6.383 1 96.88 84 GLU B CA 1
ATOM 2213 C C . GLU B 1 84 ? -0.62 -3.82 6.867 1 96.88 84 GLU B C 1
ATOM 2215 O O . GLU B 1 84 ? -1.069 -4.965 6.98 1 96.88 84 GLU B O 1
ATOM 2220 N N . GLN B 1 85 ? -1.269 -2.783 7.145 1 97.5 85 GLN B N 1
ATOM 2221 C CA . GLN B 1 85 ? -2.648 -2.85 7.613 1 97.5 85 GLN B CA 1
ATOM 2222 C C . GLN B 1 85 ? -3.551 -3.512 6.578 1 97.5 85 GLN B C 1
ATOM 2224 O O . GLN B 1 85 ? -4.434 -4.297 6.926 1 97.5 85 GLN B O 1
ATOM 2229 N N . GLN B 1 86 ? -3.393 -3.184 5.344 1 97.75 86 GLN B N 1
ATOM 2230 C CA . GLN B 1 86 ? -4.176 -3.797 4.277 1 97.75 86 GLN B CA 1
ATOM 2231 C C . GLN B 1 86 ? -3.98 -5.309 4.25 1 97.75 86 GLN B C 1
ATOM 2233 O O . GLN B 1 86 ? -4.945 -6.062 4.113 1 97.75 86 GLN B O 1
ATOM 2238 N N . MET B 1 87 ? -2.719 -5.797 4.414 1 97.88 87 MET B N 1
ATOM 2239 C CA . MET B 1 87 ? -2.424 -7.227 4.434 1 97.88 87 MET B CA 1
ATOM 2240 C C . MET B 1 87 ? -3.061 -7.898 5.645 1 97.88 87 MET B C 1
ATOM 2242 O O . MET B 1 87 ? -3.623 -8.984 5.531 1 97.88 87 MET B O 1
ATOM 2246 N N . ARG B 1 88 ? -3.004 -7.238 6.789 1 97.06 88 ARG B N 1
ATOM 2247 C CA . ARG B 1 88 ? -3.602 -7.801 7.992 1 97.06 88 ARG B CA 1
ATOM 2248 C C . ARG B 1 88 ? -5.117 -7.906 7.855 1 97.06 88 ARG B C 1
ATOM 2250 O O . ARG B 1 88 ? -5.723 -8.867 8.328 1 97.06 88 ARG B O 1
ATOM 2257 N N . GLN B 1 89 ? -5.648 -6.914 7.238 1 96.62 89 GLN B N 1
ATOM 2258 C CA . GLN B 1 89 ? -7.094 -6.941 7.02 1 96.62 89 GLN B CA 1
ATOM 2259 C C . GLN B 1 89 ? -7.48 -8.07 6.066 1 96.62 89 GLN B C 1
ATOM 2261 O O . GLN B 1 89 ? -8.531 -8.688 6.227 1 96.62 89 GLN B O 1
ATOM 2266 N N . TRP B 1 90 ? -6.645 -8.344 5.105 1 98 90 TRP B N 1
ATOM 2267 C CA . TRP B 1 90 ? -6.953 -9.32 4.07 1 98 90 TRP B CA 1
ATOM 2268 C C . TRP B 1 90 ? -6.645 -10.734 4.543 1 98 90 TRP B C 1
ATOM 2270 O O . TRP B 1 90 ? -7.414 -11.664 4.289 1 98 90 TRP B O 1
ATOM 2280 N N . PHE B 1 91 ? -5.559 -10.93 5.328 1 98.12 91 PHE B N 1
ATOM 2281 C CA . PHE B 1 91 ? -5.055 -12.281 5.562 1 98.12 91 PHE B CA 1
ATOM 2282 C C . PHE B 1 91 ? -4.91 -12.555 7.055 1 98.12 91 PHE B C 1
ATOM 2284 O O . PHE B 1 91 ? -4.555 -13.664 7.457 1 98.12 91 PHE B O 1
ATOM 2291 N N . GLY B 1 92 ? -5.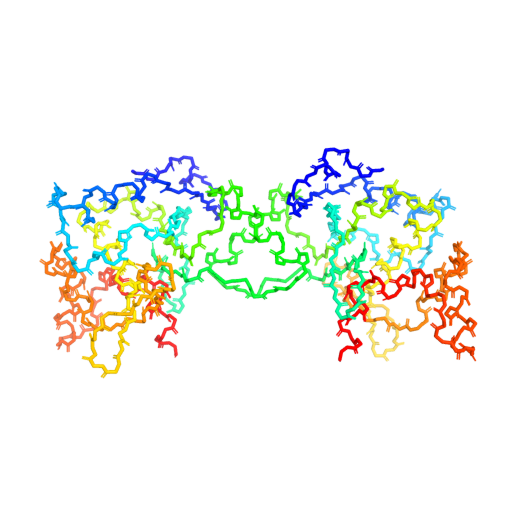242 -11.555 7.887 1 96.25 92 GLY B N 1
ATOM 2292 C CA . GLY B 1 92 ? -5.047 -11.695 9.32 1 96.25 92 GLY B CA 1
ATOM 2293 C C . GLY B 1 92 ? -3.609 -11.477 9.75 1 96.25 92 GLY B C 1
ATOM 2294 O O . GLY B 1 92 ? -3.336 -11.258 10.938 1 96.25 92 GLY B O 1
ATOM 2295 N N . GLU B 1 93 ? -2.711 -11.531 8.836 1 96.56 93 GLU B N 1
ATOM 2296 C CA . GLU B 1 93 ? -1.28 -11.289 9 1 96.56 93 GLU B CA 1
ATOM 2297 C C . GLU B 1 93 ? -0.625 -10.93 7.672 1 96.56 93 GLU B C 1
ATOM 2299 O O . GLU B 1 93 ? -1.274 -10.969 6.625 1 96.56 93 GLU B O 1
ATOM 2304 N N . GLU B 1 94 ? 0.643 -10.555 7.727 1 96.94 94 GLU B N 1
ATOM 2305 C CA . GLU B 1 94 ? 1.393 -10.289 6.504 1 96.94 94 GLU B CA 1
ATOM 2306 C C . GLU B 1 94 ? 1.998 -11.57 5.934 1 96.94 94 GLU B C 1
ATOM 2308 O O . GLU B 1 94 ? 2.889 -12.164 6.539 1 96.94 94 GLU B O 1
ATOM 2313 N N . PRO B 1 95 ? 1.531 -11.984 4.762 1 98.25 95 PRO B N 1
ATOM 2314 C CA . PRO B 1 95 ? 2.178 -13.148 4.152 1 98.25 95 PRO B CA 1
ATOM 2315 C C . PRO B 1 95 ? 3.615 -12.867 3.715 1 98.25 95 PRO B C 1
ATOM 2317 O O . PRO B 1 95 ? 3.998 -11.703 3.559 1 98.25 95 PRO B O 1
ATOM 2320 N N . ASP B 1 96 ? 4.387 -13.93 3.551 1 97.62 96 ASP B N 1
ATOM 2321 C CA . ASP B 1 96 ? 5.738 -13.773 3.014 1 97.62 96 ASP B CA 1
ATOM 2322 C C . ASP B 1 96 ? 5.707 -13.57 1.501 1 97.62 96 ASP B C 1
ATOM 2324 O O . ASP B 1 96 ? 6.527 -12.836 0.954 1 97.62 96 ASP B O 1
ATOM 2328 N N . TYR B 1 97 ? 4.781 -14.266 0.862 1 98 97 TYR B N 1
ATOM 2329 C CA . TYR B 1 97 ? 4.617 -14.195 -0.586 1 98 97 TYR B CA 1
ATOM 2330 C C . TYR B 1 97 ? 3.154 -14.008 -0.961 1 98 97 TYR B C 1
ATOM 2332 O O . TYR B 1 97 ? 2.258 -14.406 -0.213 1 98 97 TYR B O 1
ATOM 2340 N N . LEU B 1 98 ? 2.953 -13.383 -2.115 1 98.31 98 LEU B N 1
ATOM 2341 C CA . LEU B 1 98 ? 1.626 -13.195 -2.697 1 98.31 98 LEU B CA 1
ATOM 2342 C C . LEU B 1 98 ? 1.562 -13.789 -4.102 1 98.31 98 LEU B C 1
ATOM 2344 O O . LEU B 1 98 ? 2.506 -13.648 -4.879 1 98.31 98 LEU B O 1
ATOM 2348 N N . ILE B 1 99 ? 0.526 -14.461 -4.375 1 97.94 99 ILE B N 1
ATOM 2349 C CA . ILE B 1 99 ? 0.179 -14.844 -5.738 1 97.94 99 ILE B CA 1
ATOM 2350 C C . ILE B 1 99 ? -1.126 -14.164 -6.148 1 97.94 99 ILE B C 1
ATOM 2352 O O . ILE B 1 99 ? -2.148 -14.312 -5.473 1 97.94 99 ILE B O 1
ATOM 2356 N N . THR B 1 100 ? -1.041 -13.406 -7.172 1 98.5 100 THR B N 1
ATOM 2357 C CA . THR B 1 100 ? -2.232 -12.734 -7.684 1 98.5 100 THR B CA 1
ATOM 2358 C C . THR B 1 100 ? -2.631 -13.305 -9.039 1 98.5 100 THR B C 1
ATOM 2360 O O . THR B 1 100 ? -1.774 -13.539 -9.898 1 98.5 100 THR B O 1
ATOM 2363 N N . LEU B 1 101 ? -3.9 -13.602 -9.172 1 97.19 101 LEU B N 1
ATOM 2364 C CA . LEU B 1 101 ? -4.438 -14.195 -10.391 1 97.19 101 LEU B CA 1
ATOM 2365 C C . LEU B 1 101 ? -5.539 -13.32 -10.984 1 97.19 101 LEU B C 1
ATOM 2367 O O . LEU B 1 101 ? -6.379 -12.797 -10.25 1 97.19 101 LEU B O 1
ATOM 2371 N N . ALA B 1 102 ? -5.539 -13.227 -12.305 1 96.31 102 ALA B N 1
ATOM 2372 C CA . ALA B 1 102 ? -6.578 -12.469 -13 1 96.31 102 ALA B CA 1
ATOM 2373 C C . ALA B 1 102 ? -7.895 -13.242 -13.016 1 96.31 102 ALA B C 1
ATOM 2375 O O . ALA B 1 102 ? -8.016 -14.266 -13.695 1 96.31 102 ALA B O 1
ATOM 2376 N N . ALA B 1 103 ? -8.883 -12.672 -12.383 1 97.62 103 ALA B N 1
ATOM 2377 C CA . ALA B 1 103 ? -10.172 -13.344 -12.234 1 97.62 103 ALA B CA 1
ATOM 2378 C C . ALA B 1 103 ? -10.891 -13.453 -13.578 1 97.62 103 ALA B C 1
ATOM 2380 O O . ALA B 1 103 ? -11.547 -14.453 -13.859 1 97.62 103 ALA B O 1
ATOM 2381 N N . ASP B 1 104 ? -10.828 -12.414 -14.328 1 92.94 104 ASP B N 1
ATOM 2382 C CA . ASP B 1 104 ? -11.523 -12.406 -15.602 1 92.94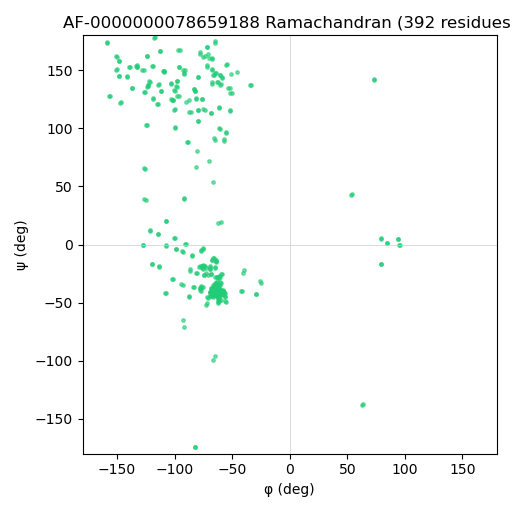 104 ASP B CA 1
ATOM 2383 C C . ASP B 1 104 ? -11.023 -13.531 -16.516 1 92.94 104 ASP B C 1
ATOM 2385 O O . ASP B 1 104 ? -11.82 -14.195 -17.188 1 92.94 104 ASP B O 1
ATOM 2389 N N . TYR B 1 105 ? -9.727 -13.836 -16.547 1 92.69 105 TYR B N 1
ATOM 2390 C CA . TYR B 1 105 ? -9.164 -14.953 -17.297 1 92.69 105 TYR B CA 1
ATOM 2391 C C . TYR B 1 105 ? -9.539 -16.281 -16.656 1 92.69 105 TYR B C 1
ATOM 2393 O O . TYR B 1 105 ? -9.992 -17.203 -17.359 1 92.69 105 TYR B O 1
ATOM 2401 N N . CYS B 1 106 ? -9.406 -16.375 -15.328 1 93.5 106 CYS B N 1
ATOM 2402 C CA . CYS B 1 106 ? -9.586 -17.641 -14.625 1 93.5 106 CYS B CA 1
ATOM 2403 C C . CYS B 1 106 ? -11.047 -18.078 -14.656 1 93.5 106 CYS B C 1
ATOM 2405 O O . CYS B 1 106 ? -11.344 -19.266 -14.547 1 93.5 106 CYS B O 1
ATOM 2407 N N . ALA B 1 107 ? -11.93 -17.172 -14.883 1 94.06 107 ALA B N 1
ATOM 2408 C CA . ALA B 1 107 ? -13.352 -17.484 -14.969 1 94.06 107 ALA B CA 1
ATOM 2409 C C . ALA B 1 107 ? -13.688 -18.156 -16.297 1 94.06 107 ALA B C 1
ATOM 2411 O O . ALA B 1 107 ? -14.727 -18.812 -16.422 1 94.06 107 ALA B O 1
ATOM 2412 N N . GLN B 1 108 ? -12.805 -18.016 -17.219 1 92.56 108 GLN B N 1
ATOM 2413 C CA . GLN B 1 108 ? -13.148 -18.469 -18.562 1 92.56 108 GLN B CA 1
ATOM 2414 C C . GLN B 1 108 ? -12.195 -19.547 -19.031 1 92.56 108 GLN B C 1
ATOM 2416 O O . GLN B 1 108 ? -12.5 -20.297 -19.984 1 92.56 108 GLN B O 1
ATOM 2421 N N . CYS B 1 109 ? -11.062 -19.688 -18.391 1 86.06 109 CYS B N 1
ATOM 2422 C CA . CYS B 1 109 ? -10.055 -20.625 -18.875 1 86.06 109 CYS B CA 1
ATOM 2423 C C . CYS B 1 109 ? -10.43 -22.062 -18.5 1 86.06 109 CYS B C 1
ATOM 2425 O O . CYS B 1 109 ? -11.336 -22.281 -17.703 1 86.06 109 CYS B O 1
ATOM 2427 N N . THR B 1 110 ? -9.758 -23 -19.172 1 87 110 THR B N 1
ATOM 2428 C CA . THR B 1 110 ? -9.992 -24.391 -18.844 1 87 110 THR B CA 1
ATOM 2429 C C . THR B 1 110 ? -9.344 -24.766 -17.516 1 87 110 THR B C 1
ATOM 2431 O O . THR B 1 110 ? -8.461 -24.047 -17.031 1 87 110 THR B O 1
ATOM 2434 N N . ASP B 1 111 ? -9.773 -25.844 -16.953 1 87.44 111 ASP B N 1
ATOM 2435 C CA . ASP B 1 111 ? -9.164 -26.328 -15.719 1 87.44 111 ASP B CA 1
ATOM 2436 C C . ASP B 1 111 ? -7.668 -26.547 -15.891 1 87.44 111 ASP B C 1
ATOM 2438 O O . ASP B 1 111 ? -6.879 -26.234 -15 1 87.44 111 ASP B O 1
ATOM 2442 N N . ALA B 1 112 ? -7.32 -27.109 -17 1 83.94 112 ALA B N 1
ATOM 2443 C CA . ALA B 1 112 ? -5.906 -27.375 -17.266 1 83.94 112 ALA B CA 1
ATOM 2444 C C . ALA B 1 112 ? -5.102 -26.078 -17.328 1 83.94 112 ALA B C 1
ATOM 2446 O O . ALA B 1 112 ? -3.998 -26.016 -16.781 1 83.94 112 ALA B O 1
ATOM 2447 N N . GLU B 1 113 ? -5.695 -25.094 -17.938 1 82.81 113 GLU B N 1
ATOM 2448 C CA . GLU B 1 113 ? -5.039 -23.781 -18.031 1 82.81 113 GLU B CA 1
ATOM 2449 C C . GLU B 1 113 ? -4.898 -23.141 -16.656 1 82.81 113 GLU B C 1
ATOM 2451 O O . GLU B 1 113 ? -3.863 -22.547 -16.344 1 82.81 113 GLU B O 1
ATOM 2456 N N . PHE B 1 114 ? -5.938 -23.281 -15.906 1 90.94 114 PHE B N 1
ATOM 2457 C CA . PHE B 1 114 ? -5.918 -22.766 -14.547 1 90.94 114 PHE B CA 1
ATOM 2458 C C . PHE B 1 114 ? -4.832 -23.453 -13.727 1 90.94 114 PHE B C 1
ATOM 2460 O O . PHE B 1 114 ? -4.027 -22.781 -13.07 1 90.94 114 PHE B O 1
ATOM 2467 N N . CYS B 1 115 ? -4.754 -24.703 -13.828 1 89.62 115 CYS B N 1
ATOM 2468 C CA . CYS B 1 115 ? -3.756 -25.484 -13.102 1 89.62 115 CYS B CA 1
ATOM 2469 C C . CYS B 1 115 ? -2.348 -25.109 -13.539 1 89.62 115 CYS B C 1
ATOM 2471 O O . CYS B 1 115 ? -1.455 -24.953 -12.703 1 89.62 115 CYS B O 1
ATOM 2473 N N . ALA B 1 116 ? -2.176 -24.906 -14.797 1 85.5 116 ALA B N 1
ATOM 2474 C CA . ALA B 1 116 ? -0.873 -24.531 -15.344 1 85.5 116 ALA B CA 1
ATOM 2475 C C . ALA B 1 116 ? -0.43 -23.172 -14.82 1 85.5 116 ALA B C 1
ATOM 2477 O O . ALA B 1 116 ? 0.729 -23 -14.438 1 85.5 116 ALA B O 1
ATOM 2478 N N . LEU B 1 117 ? -1.331 -22.281 -14.812 1 87.31 117 LEU B N 1
ATOM 2479 C CA . LEU B 1 117 ? -1.033 -20.938 -14.336 1 87.31 117 LEU B CA 1
ATOM 2480 C C . LEU B 1 117 ? -0.627 -20.953 -12.867 1 87.31 117 LEU B C 1
ATOM 2482 O O . LEU B 1 117 ? 0.408 -20.391 -12.5 1 87.31 117 LEU B O 1
ATOM 2486 N N . VAL B 1 118 ? -1.428 -21.609 -12.039 1 92.56 118 VAL B N 1
ATOM 2487 C CA . VAL B 1 118 ? -1.168 -21.672 -10.602 1 92.56 118 VAL B CA 1
ATOM 2488 C C . VAL B 1 118 ? 0.184 -22.328 -10.344 1 92.56 118 VAL B C 1
ATOM 2490 O O . VAL B 1 118 ? 1.009 -21.812 -9.594 1 92.56 118 VAL B O 1
ATOM 2493 N N . GLU B 1 119 ? 0.413 -23.438 -10.977 1 90.12 119 GLU B N 1
ATOM 2494 C CA . GLU B 1 119 ? 1.666 -24.156 -10.758 1 90.12 119 GLU B CA 1
ATOM 2495 C C . GLU B 1 119 ? 2.861 -23.328 -11.227 1 90.12 119 GLU B C 1
ATOM 2497 O O . GLU B 1 119 ? 3.916 -23.344 -10.594 1 90.12 119 GLU B O 1
ATOM 2502 N N . HIS B 1 120 ? 2.648 -22.656 -12.328 1 87.25 120 HIS B N 1
ATOM 2503 C CA . HIS B 1 120 ? 3.697 -21.766 -12.812 1 87.25 120 HIS B CA 1
ATOM 2504 C C . HIS B 1 120 ? 4.082 -20.75 -11.75 1 87.25 120 HIS B C 1
ATOM 2506 O O . HIS B 1 120 ? 5.27 -20.547 -11.484 1 87.25 120 HIS B O 1
ATOM 2512 N N . GLU B 1 121 ? 3.078 -20.094 -11.156 1 92.69 121 GLU B N 1
ATOM 2513 C CA . GLU B 1 121 ? 3.363 -19.109 -10.125 1 92.69 121 GLU B CA 1
ATOM 2514 C C . GLU B 1 121 ? 4.027 -19.75 -8.914 1 92.69 121 GLU B C 1
ATOM 2516 O O . GLU B 1 121 ? 4.902 -19.156 -8.281 1 92.69 121 GLU B O 1
ATOM 2521 N N . LEU B 1 122 ? 3.625 -21 -8.578 1 93.75 122 LEU B N 1
ATOM 2522 C CA . LEU B 1 122 ? 4.238 -21.703 -7.461 1 93.75 122 LEU B CA 1
ATOM 2523 C C . LEU B 1 122 ? 5.723 -21.953 -7.719 1 93.75 122 LEU B C 1
ATOM 2525 O O . LEU B 1 122 ? 6.535 -21.875 -6.793 1 93.75 122 LEU B O 1
ATOM 2529 N N . TYR B 1 123 ? 6.059 -22.203 -8.953 1 90.5 123 TYR B N 1
ATOM 2530 C CA . TYR B 1 123 ? 7.445 -22.5 -9.305 1 90.5 123 TYR B CA 1
ATOM 2531 C C . TYR B 1 123 ? 8.336 -21.281 -9.047 1 90.5 123 TYR B C 1
ATOM 2533 O O . TYR B 1 123 ? 9.555 -21.422 -8.898 1 90.5 123 TYR B O 1
ATOM 2541 N N . HIS B 1 124 ? 7.75 -20.156 -8.977 1 92.44 124 HIS B N 1
ATOM 2542 C CA . HIS B 1 124 ? 8.531 -18.953 -8.742 1 92.44 124 HIS B CA 1
ATOM 2543 C C . HIS B 1 124 ? 8.969 -18.844 -7.285 1 92.44 124 HIS B C 1
ATOM 2545 O O . HIS B 1 124 ? 9.836 -18.047 -6.949 1 92.44 124 HIS B O 1
ATOM 2551 N N . ILE B 1 125 ? 8.367 -19.531 -6.426 1 94.62 125 ILE B N 1
ATOM 2552 C CA . ILE B 1 125 ? 8.75 -19.547 -5.02 1 94.62 125 ILE B CA 1
ATOM 2553 C C . ILE B 1 125 ? 9.586 -20.781 -4.719 1 94.62 125 ILE B C 1
ATOM 2555 O O . ILE B 1 125 ? 9.039 -21.875 -4.516 1 94.62 125 ILE B O 1
ATOM 2559 N N . ALA B 1 126 ? 10.875 -20.578 -4.664 1 93.88 126 ALA B N 1
ATOM 2560 C CA . ALA B 1 126 ? 11.797 -21.703 -4.586 1 93.88 126 ALA B CA 1
ATOM 2561 C C . ALA B 1 126 ? 12.508 -21.75 -3.236 1 93.88 126 ALA B C 1
ATOM 2563 O O . ALA B 1 126 ? 12.422 -20.797 -2.459 1 93.88 126 ALA B O 1
ATOM 2564 N N . GLN B 1 127 ? 13.117 -22.859 -3 1 96.12 127 GLN B N 1
ATOM 2565 C CA . GLN B 1 127 ? 13.938 -23.031 -1.806 1 96.12 127 GLN B CA 1
ATOM 2566 C C . GLN B 1 127 ? 15.414 -22.844 -2.129 1 96.12 127 GLN B C 1
ATOM 2568 O O . GLN B 1 127 ? 15.922 -23.422 -3.09 1 96.12 127 GLN B O 1
ATOM 2573 N N . ALA B 1 128 ? 16.109 -22.031 -1.312 1 96.12 128 ALA B N 1
ATOM 2574 C CA . ALA B 1 128 ? 17.531 -21.812 -1.492 1 96.12 128 ALA B CA 1
ATOM 2575 C C . ALA B 1 128 ? 18.328 -23.094 -1.199 1 96.12 128 ALA B C 1
ATOM 2577 O O . ALA B 1 128 ? 17.891 -23.938 -0.415 1 96.12 128 ALA B O 1
ATOM 2578 N N . THR B 1 129 ? 19.438 -23.188 -1.873 1 95.38 129 THR B N 1
ATOM 2579 C CA . THR B 1 129 ? 20.359 -24.297 -1.63 1 95.38 129 THR B CA 1
ATOM 2580 C C . THR B 1 129 ? 21.719 -23.781 -1.16 1 95.38 129 THR B C 1
ATOM 2582 O O . THR B 1 129 ? 22.078 -22.625 -1.426 1 95.38 129 THR B O 1
ATOM 2585 N N . ASP B 1 130 ? 22.359 -24.656 -0.427 1 94.94 130 ASP B N 1
ATOM 2586 C CA . ASP B 1 130 ? 23.703 -24.266 -0.002 1 94.94 130 ASP B CA 1
ATOM 2587 C C . ASP B 1 130 ? 24.734 -24.547 -1.104 1 94.94 130 ASP B C 1
ATOM 2589 O O . ASP B 1 130 ? 24.359 -24.844 -2.24 1 94.94 130 ASP B O 1
ATOM 2593 N N . GLU B 1 131 ? 25.984 -24.359 -0.831 1 93.81 131 GLU B N 1
ATOM 2594 C CA . GLU B 1 131 ? 27.062 -24.469 -1.81 1 93.81 131 GLU B CA 1
ATOM 2595 C C . GLU B 1 131 ? 27.188 -25.891 -2.338 1 93.81 131 GLU B C 1
ATOM 2597 O O . GLU B 1 131 ? 27.781 -26.125 -3.391 1 93.81 131 GLU B O 1
ATOM 2602 N N . PHE B 1 132 ? 26.562 -26.844 -1.713 1 95.19 132 PHE B N 1
ATOM 2603 C CA . PHE B 1 132 ? 26.656 -28.25 -2.109 1 95.19 132 PHE B CA 1
ATOM 2604 C C . PHE B 1 132 ? 25.359 -28.719 -2.75 1 95.19 132 PHE B C 1
ATOM 2606 O O . PHE B 1 132 ? 25.203 -29.891 -3.078 1 95.19 132 PHE B O 1
ATOM 2613 N N . GLY B 1 133 ? 24.375 -27.828 -2.822 1 92.94 133 GLY B N 1
ATOM 2614 C CA . GLY B 1 133 ? 23.125 -28.141 -3.494 1 92.94 133 GLY B CA 1
ATOM 2615 C C . GLY B 1 133 ? 22.047 -28.625 -2.547 1 92.94 133 GLY B C 1
ATOM 2616 O O . GLY B 1 133 ? 20.953 -28.984 -2.98 1 92.94 133 GLY B O 1
ATOM 2617 N N . ALA B 1 134 ? 22.391 -28.688 -1.299 1 95 134 ALA B N 1
ATOM 2618 C CA . ALA B 1 134 ? 21.422 -29.141 -0.303 1 95 134 ALA B CA 1
ATOM 2619 C C . ALA B 1 134 ? 20.453 -28.016 0.064 1 95 134 ALA B C 1
ATOM 2621 O O . ALA B 1 134 ? 20.844 -26.859 0.154 1 95 134 ALA B O 1
ATOM 2622 N N . PRO B 1 135 ? 19.203 -28.391 0.304 1 96.12 135 PRO B N 1
ATOM 2623 C CA . PRO B 1 135 ? 18.219 -27.375 0.666 1 96.12 135 PRO B CA 1
ATOM 2624 C C . PRO B 1 135 ? 18.594 -26.625 1.942 1 96.12 135 PRO B C 1
ATOM 2626 O O . PRO B 1 135 ? 19.078 -27.219 2.898 1 96.12 135 PRO B O 1
ATOM 2629 N N . LYS B 1 136 ? 18.391 -25.281 1.904 1 96.88 136 LYS B N 1
ATOM 2630 C CA . LYS B 1 136 ? 18.625 -24.422 3.07 1 96.88 136 LYS B CA 1
ATOM 2631 C C . LYS B 1 136 ? 17.344 -24.25 3.891 1 96.88 136 LYS B C 1
ATOM 2633 O O . LYS B 1 136 ? 16.25 -24.25 3.338 1 96.88 136 LYS B O 1
ATOM 2638 N N . PHE B 1 137 ? 17.547 -24.125 5.254 1 96 137 PHE B N 1
ATOM 2639 C CA . PHE B 1 137 ? 16.438 -23.922 6.168 1 96 137 PHE B CA 1
ATOM 2640 C C . PHE B 1 137 ? 16.672 -22.703 7.051 1 96 137 PHE B C 1
ATOM 2642 O O . PHE B 1 137 ? 17.812 -22.328 7.293 1 96 137 PHE B O 1
ATOM 2649 N N . THR B 1 138 ? 15.586 -22.078 7.43 1 94.62 138 THR B N 1
ATOM 2650 C CA . THR B 1 138 ? 15.672 -20.984 8.391 1 94.62 138 THR B CA 1
ATOM 2651 C C . THR B 1 138 ? 15.992 -21.5 9.789 1 94.62 138 THR B C 1
ATOM 2653 O O . THR B 1 138 ? 16.016 -22.719 10.008 1 94.62 138 THR B O 1
ATOM 2656 N N . ARG B 1 139 ? 16.281 -20.562 10.656 1 91.88 139 ARG B N 1
ATOM 2657 C CA . ARG B 1 139 ? 16.625 -20.922 12.031 1 91.88 139 ARG B CA 1
ATOM 2658 C C . ARG B 1 139 ? 15.477 -21.688 12.695 1 91.88 139 ARG B C 1
ATOM 2660 O O . ARG B 1 139 ? 15.711 -22.547 13.539 1 91.88 139 ARG B O 1
ATOM 2667 N N . ASP B 1 140 ? 14.266 -21.484 12.227 1 92.06 140 ASP B N 1
ATOM 2668 C CA . ASP B 1 140 ? 13.094 -22.141 12.812 1 92.06 140 ASP B CA 1
ATOM 2669 C C . ASP B 1 140 ? 12.805 -23.469 12.133 1 92.06 140 ASP B C 1
ATOM 2671 O O . ASP B 1 140 ? 11.773 -24.094 12.391 1 92.06 140 ASP B O 1
ATOM 2675 N N . GLY B 1 141 ? 13.625 -23.875 11.117 1 93.06 141 GLY B N 1
ATOM 2676 C CA . GLY B 1 141 ? 13.5 -25.188 10.516 1 93.06 141 GLY B CA 1
ATOM 2677 C C . GLY B 1 141 ? 12.625 -25.203 9.273 1 93.06 141 GLY B C 1
ATOM 2678 O O . GLY B 1 141 ? 12.297 -26.266 8.75 1 93.06 141 GLY B O 1
ATOM 2679 N N . LEU B 1 142 ? 12.219 -24.031 8.891 1 94.5 142 LEU B N 1
ATOM 2680 C CA . LEU B 1 142 ? 11.391 -23.953 7.684 1 94.5 142 LEU B CA 1
ATOM 2681 C C . LEU B 1 142 ? 12.258 -23.719 6.449 1 94.5 142 LEU B C 1
ATOM 2683 O O . LEU B 1 142 ? 13.359 -23.172 6.547 1 94.5 142 LEU B O 1
ATOM 2687 N N . PRO B 1 143 ? 11.773 -24.219 5.336 1 96.62 143 PRO B N 1
ATOM 2688 C CA . PRO B 1 143 ? 12.531 -23.953 4.113 1 96.62 143 PRO B CA 1
ATOM 2689 C C . PRO B 1 143 ? 12.828 -22.469 3.914 1 96.62 143 PRO B C 1
ATOM 2691 O O . PRO B 1 143 ? 11.961 -21.625 4.152 1 96.62 143 PRO B O 1
ATOM 2694 N N . LYS B 1 144 ? 14.086 -22.188 3.557 1 97.25 144 LYS B N 1
ATOM 2695 C CA . LYS B 1 144 ? 14.445 -20.812 3.18 1 97.25 144 LYS B CA 1
ATOM 2696 C C . LYS B 1 144 ? 14.016 -20.516 1.747 1 97.25 144 LYS B C 1
ATOM 2698 O O . LYS B 1 144 ? 14.664 -20.953 0.794 1 97.25 144 LYS B O 1
ATOM 2703 N N . LEU B 1 145 ? 12.977 -19.734 1.623 1 96.75 145 LEU B N 1
ATOM 2704 C CA . LEU B 1 145 ? 12.367 -19.516 0.316 1 96.75 145 LEU B CA 1
ATOM 2705 C C . LEU B 1 145 ? 12.898 -18.234 -0.328 1 96.75 145 LEU B C 1
ATOM 2707 O O . LEU B 1 145 ? 13.375 -17.344 0.367 1 96.75 145 LEU B O 1
ATOM 2711 N N . TYR B 1 146 ? 12.898 -18.172 -1.628 1 94.69 146 TYR B N 1
ATOM 2712 C CA . TYR B 1 146 ? 13.211 -16.969 -2.398 1 94.69 146 TYR B CA 1
ATOM 2713 C C . TYR B 1 146 ? 12.43 -16.938 -3.707 1 94.69 146 TYR B C 1
ATOM 2715 O O . TYR B 1 146 ? 11.883 -17.953 -4.133 1 94.69 146 TYR B O 1
ATOM 2723 N N . LEU B 1 147 ? 12.25 -15.773 -4.27 1 92.81 147 LEU B N 1
ATOM 2724 C CA . LEU B 1 147 ? 11.57 -15.609 -5.547 1 92.81 147 LEU B CA 1
ATOM 2725 C C . LEU B 1 147 ? 12.508 -15.938 -6.707 1 92.81 147 LEU B C 1
ATOM 2727 O O . LEU B 1 147 ? 13.5 -15.234 -6.922 1 92.81 147 LEU B O 1
ATOM 2731 N N . ARG B 1 148 ? 12.188 -16.922 -7.41 1 87.25 148 ARG B N 1
ATOM 2732 C CA . ARG B 1 148 ? 12.984 -17.391 -8.539 1 87.25 148 ARG B CA 1
ATOM 2733 C C . ARG B 1 148 ? 12.453 -16.828 -9.852 1 87.25 148 ARG B C 1
ATOM 2735 O O . ARG B 1 148 ? 11.242 -16.844 -10.094 1 87.25 148 ARG B O 1
ATOM 2742 N N . GLY B 1 149 ? 13.359 -16.203 -10.672 1 77.44 149 GLY B N 1
ATOM 2743 C CA . GLY B 1 149 ? 12.992 -15.75 -12.008 1 77.44 149 GLY B CA 1
ATOM 2744 C C . GLY B 1 149 ? 12.781 -16.891 -12.984 1 77.44 149 GLY B C 1
ATOM 2745 O O . GLY B 1 149 ? 13.047 -18.047 -12.664 1 77.44 149 GLY B O 1
ATOM 2746 N N . HIS B 1 150 ? 12.117 -16.594 -14.125 1 63.94 150 HIS B N 1
ATOM 2747 C CA . HIS B 1 150 ? 11.734 -17.609 -15.102 1 63.94 150 HIS B CA 1
ATOM 2748 C C . HIS B 1 150 ? 12.961 -18.328 -15.648 1 63.94 150 HIS B C 1
ATOM 2750 O O . HIS B 1 150 ? 13.914 -17.688 -16.094 1 63.94 150 HIS B O 1
ATOM 2756 N N . ASP B 1 151 ? 13.211 -19.531 -15.086 1 54.53 151 ASP B N 1
ATOM 2757 C CA . ASP B 1 151 ? 14.086 -20.328 -15.938 1 54.53 151 ASP B CA 1
ATOM 2758 C C . ASP B 1 151 ? 13.273 -21.172 -16.922 1 54.53 151 ASP B C 1
ATOM 2760 O O . ASP B 1 151 ? 12.156 -21.578 -16.625 1 54.53 151 ASP B O 1
ATOM 2764 N N . VAL B 1 152 ? 13.484 -21.047 -18.25 1 49.59 152 VAL B N 1
ATOM 2765 C CA . VAL B 1 152 ? 12.914 -21.812 -19.344 1 49.59 152 VAL B CA 1
ATOM 2766 C C . VAL B 1 152 ? 12.484 -23.188 -18.859 1 49.59 152 VAL B C 1
ATOM 2768 O O . VAL B 1 152 ? 11.445 -23.703 -19.266 1 49.59 152 VAL B O 1
ATOM 2771 N N . GLU B 1 153 ? 13.203 -23.703 -17.938 1 50.94 153 GLU B N 1
ATOM 2772 C CA . GLU B 1 153 ? 13 -25.078 -17.5 1 50.94 153 GLU B CA 1
ATOM 2773 C C . GLU B 1 153 ? 11.664 -25.219 -16.766 1 50.94 153 GLU B C 1
ATOM 2775 O O . GLU B 1 153 ? 11.023 -26.266 -16.844 1 50.94 153 GLU B O 1
ATOM 2780 N N . GLU B 1 154 ? 11.125 -24.203 -16.188 1 55.25 154 GLU B N 1
ATOM 2781 C CA . GLU B 1 154 ? 9.883 -24.266 -15.422 1 55.25 154 GLU B CA 1
ATOM 2782 C C . GLU B 1 154 ? 8.68 -24.438 -16.344 1 55.25 154 GLU B C 1
ATOM 2784 O O . GLU B 1 154 ? 7.711 -25.125 -15.984 1 55.25 154 GLU B O 1
ATOM 2789 N N . PHE B 1 155 ? 8.922 -24.094 -17.5 1 59.09 155 PHE B N 1
ATOM 2790 C CA . PHE B 1 155 ? 7.848 -24.219 -18.484 1 59.09 155 PHE B CA 1
ATOM 2791 C C . PHE B 1 155 ? 7.699 -25.672 -18.938 1 59.09 155 PHE B C 1
ATOM 2793 O O . PHE B 1 155 ? 6.582 -26.156 -19.109 1 59.09 155 PHE B O 1
ATOM 2800 N N . VAL B 1 156 ? 8.758 -26.344 -18.656 1 58.03 156 VAL B N 1
ATOM 2801 C CA . VAL B 1 156 ? 8.719 -27.719 -19.141 1 58.03 156 VAL B CA 1
ATOM 2802 C C . VAL B 1 156 ? 7.852 -28.562 -18.203 1 58.03 156 VAL B C 1
ATOM 2804 O O . VAL B 1 156 ? 7.043 -29.375 -18.672 1 58.03 156 VAL B O 1
ATOM 2807 N N . GLY B 1 157 ? 7.969 -28.297 -16.938 1 61.81 157 GLY B N 1
ATOM 2808 C CA . GLY B 1 157 ? 7.164 -29.062 -15.992 1 61.81 157 GLY B CA 1
ATOM 2809 C C . GLY B 1 157 ? 5.68 -28.781 -16.094 1 61.81 157 GLY B C 1
ATOM 2810 O O . GLY B 1 157 ? 4.859 -29.688 -16.078 1 61.81 157 GLY B O 1
ATOM 2811 N N . VAL B 1 158 ? 5.41 -27.641 -16.266 1 69.31 158 VAL B N 1
ATOM 2812 C CA . VAL B 1 158 ? 4.016 -27.234 -16.391 1 69.31 158 VAL B CA 1
ATOM 2813 C C . VAL B 1 158 ? 3.428 -27.797 -17.688 1 69.31 158 VAL B C 1
ATOM 2815 O O . VAL B 1 158 ? 2.32 -28.344 -17.688 1 69.31 158 VAL B O 1
ATOM 2818 N N . VAL B 1 159 ? 4.262 -27.734 -18.688 1 64.25 159 VAL B N 1
ATOM 2819 C CA . VAL B 1 159 ? 3.814 -28.234 -19.984 1 64.25 159 VAL B CA 1
ATOM 2820 C C . VAL B 1 159 ? 3.615 -29.75 -19.906 1 64.25 159 VAL B C 1
ATOM 2822 O O . VAL B 1 159 ? 2.639 -30.266 -20.453 1 64.25 159 VAL B O 1
ATOM 2825 N N . ARG B 1 160 ? 4.512 -30.422 -19.266 1 68.06 160 ARG B N 1
ATOM 2826 C CA . ARG B 1 160 ? 4.445 -31.859 -19.141 1 68.06 160 ARG B CA 1
ATOM 2827 C C . ARG B 1 160 ? 3.205 -32.281 -18.375 1 68.06 160 ARG B C 1
ATOM 2829 O O . ARG B 1 160 ? 2.564 -33.281 -18.719 1 68.06 160 ARG B O 1
ATOM 2836 N N . ARG B 1 161 ? 2.842 -31.562 -17.531 1 70.5 161 ARG B N 1
ATOM 2837 C CA . ARG B 1 161 ? 1.8 -31.984 -16.609 1 70.5 161 ARG B CA 1
ATOM 2838 C C . ARG B 1 161 ? 0.42 -31.562 -17.094 1 70.5 161 ARG B C 1
ATOM 2840 O O . ARG B 1 161 ? -0.557 -32.281 -16.922 1 70.5 161 ARG B O 1
ATOM 2847 N N . TYR B 1 162 ? 0.425 -30.516 -17.656 1 71.19 162 TYR B N 1
ATOM 2848 C CA . TYR B 1 162 ? -0.907 -29.984 -17.938 1 71.19 162 TYR B CA 1
ATOM 2849 C C . TYR B 1 162 ? -1.1 -29.766 -19.438 1 71.19 162 TYR B C 1
ATOM 2851 O O . TYR B 1 162 ? -2.18 -29.375 -19.875 1 71.19 162 TYR B O 1
ATOM 2859 N N . GLY B 1 163 ? -0.177 -30.312 -20.109 1 60.34 163 GLY B N 1
ATOM 2860 C CA . GLY B 1 163 ? -0.262 -30.141 -21.562 1 60.34 163 GLY B CA 1
ATOM 2861 C C . GLY B 1 163 ? 0.098 -28.75 -22.016 1 60.34 163 GLY B C 1
ATOM 2862 O O . GLY B 1 163 ? 0.119 -27.812 -21.219 1 60.34 163 GLY B O 1
ATOM 2863 N N . ALA B 1 164 ? 0.731 -28.75 -23.078 1 52.91 164 ALA B N 1
ATOM 2864 C CA . ALA B 1 164 ? 1.032 -27.438 -23.672 1 52.91 164 ALA B CA 1
ATOM 2865 C C . ALA B 1 164 ? -0.244 -26.641 -23.922 1 52.91 164 ALA B C 1
ATOM 2867 O O . ALA B 1 164 ? -1.217 -27.172 -24.453 1 52.91 164 ALA B O 1
ATOM 2868 N N . SER B 1 165 ? -0.593 -25.891 -22.938 1 49 165 SER B N 1
ATOM 2869 C CA . SER B 1 165 ? -1.638 -25.078 -23.547 1 49 165 SER B CA 1
ATOM 2870 C C . SER B 1 165 ? -1.328 -24.781 -25 1 49 165 SER B C 1
ATOM 2872 O O . SER B 1 165 ? -0.178 -24.906 -25.438 1 49 165 SER B O 1
ATOM 2874 N N . HIS B 1 166 ? -2.23 -24.844 -25.891 1 44.44 166 HIS B N 1
ATOM 2875 C CA . HIS B 1 166 ? -1.967 -24.688 -27.312 1 44.44 166 HIS B CA 1
ATOM 2876 C C . HIS B 1 166 ? -0.769 -23.781 -27.562 1 44.44 166 HIS B C 1
ATOM 2878 O O . HIS B 1 166 ? 0.097 -24.094 -28.375 1 44.44 166 HIS B O 1
ATOM 2884 N N . ASP B 1 167 ? -0.745 -22.734 -26.812 1 40.66 167 ASP B N 1
ATOM 2885 C CA . ASP B 1 167 ? 0.28 -21.734 -27.062 1 40.66 167 ASP B CA 1
ATOM 2886 C C . ASP B 1 167 ? 1.609 -22.125 -26.422 1 40.66 167 ASP B C 1
ATOM 2888 O O . ASP B 1 167 ? 2.674 -21.688 -26.875 1 40.66 167 ASP B O 1
ATOM 2892 N N . VAL B 1 168 ? 1.628 -22.953 -25.359 1 42.31 168 VAL B N 1
ATOM 2893 C CA . VAL B 1 168 ? 2.895 -23.438 -24.812 1 42.31 168 VAL B CA 1
ATOM 2894 C C . VAL B 1 168 ? 3.559 -24.375 -25.828 1 42.31 168 VAL B C 1
ATOM 2896 O O . VAL B 1 168 ? 4.785 -24.359 -25.969 1 42.31 168 VAL B O 1
ATOM 2899 N N . GLN B 1 169 ? 2.807 -25.156 -26.5 1 43.31 169 GLN B N 1
ATOM 2900 C CA . GLN B 1 169 ? 3.361 -26 -27.547 1 43.31 169 GLN B CA 1
ATOM 2901 C C . GLN B 1 169 ? 4.059 -25.156 -28.609 1 43.31 169 GLN B C 1
ATOM 2903 O O . GLN B 1 169 ? 5.125 -25.531 -29.109 1 43.31 169 GLN B O 1
ATOM 2908 N N . GLN B 1 170 ? 3.383 -24.031 -28.922 1 41.84 170 GLN B N 1
ATOM 2909 C CA . GLN B 1 170 ? 3.992 -23.203 -29.969 1 41.84 170 GLN B CA 1
ATOM 2910 C C . GLN B 1 170 ? 5.328 -22.625 -29.5 1 41.84 170 GLN B C 1
ATOM 2912 O O . GLN B 1 170 ? 6.258 -22.484 -30.297 1 41.84 170 GLN B O 1
ATOM 2917 N N . LEU B 1 171 ? 5.32 -22.266 -28.234 1 39.62 171 LEU B N 1
ATOM 2918 C CA . LEU B 1 171 ? 6.602 -21.781 -27.734 1 39.62 171 LEU B CA 1
ATOM 2919 C C . LEU B 1 171 ? 7.637 -22.906 -27.734 1 39.62 171 LEU B C 1
ATOM 2921 O O . LEU B 1 171 ? 8.805 -22.672 -28.078 1 39.62 171 LEU B O 1
ATOM 2925 N N . ILE B 1 172 ? 7.227 -24.094 -27.406 1 41.06 172 ILE B N 1
ATOM 2926 C CA . ILE B 1 172 ? 8.133 -25.219 -27.625 1 41.06 172 ILE B CA 1
ATOM 2927 C C . ILE B 1 172 ? 8.445 -25.359 -29.109 1 41.06 172 ILE B C 1
ATOM 2929 O O . ILE B 1 172 ? 9.602 -25.547 -29.5 1 41.06 172 ILE B O 1
ATOM 2933 N N . ASP B 1 173 ? 7.355 -25.281 -29.953 1 43.59 173 ASP B N 1
ATOM 2934 C CA . ASP B 1 173 ? 7.578 -25.391 -31.391 1 43.59 173 ASP B CA 1
ATOM 2935 C C . ASP B 1 173 ? 8.25 -24.125 -31.938 1 43.59 173 ASP B C 1
ATOM 2937 O O . ASP B 1 173 ? 9.047 -24.203 -32.875 1 43.59 173 ASP B O 1
ATOM 2941 N N . ALA B 1 174 ? 7.664 -22.938 -31.594 1 40.88 174 ALA B N 1
ATOM 2942 C CA . ALA B 1 174 ? 8.188 -21.672 -32.125 1 40.88 174 ALA B CA 1
ATOM 2943 C C . ALA B 1 174 ? 9.617 -21.438 -31.672 1 40.88 174 ALA B C 1
ATOM 2945 O O . ALA B 1 174 ? 10.336 -20.609 -32.25 1 40.88 174 ALA B O 1
ATOM 2946 N N . ALA B 1 175 ? 10.109 -21.75 -30.453 1 36.25 175 ALA B N 1
ATOM 2947 C CA . ALA B 1 175 ? 11.57 -21.734 -30.391 1 36.25 175 ALA B CA 1
ATOM 2948 C C . ALA B 1 175 ? 12.18 -22.344 -31.656 1 36.25 175 ALA B C 1
ATOM 2950 O O . ALA B 1 175 ? 13.352 -22.141 -31.953 1 36.25 175 ALA B O 1
ATOM 2951 N N . SER B 1 176 ? 11.359 -23.281 -32.375 1 38.06 176 SER B N 1
ATOM 2952 C CA . SER B 1 176 ? 11.781 -23.672 -33.688 1 38.06 176 SER B CA 1
ATOM 2953 C C . SER B 1 176 ? 11.156 -22.766 -34.75 1 38.06 176 SER B C 1
ATOM 2955 O O . SER B 1 176 ? 11.68 -22.641 -35.875 1 38.06 176 SER B O 1
ATOM 2957 N N . ARG B 1 177 ? 9.789 -22.734 -35.156 1 35.94 177 ARG B N 1
ATOM 2958 C CA . ARG B 1 177 ? 9.289 -22 -36.312 1 35.94 177 ARG B CA 1
ATOM 2959 C C . ARG B 1 177 ? 8.758 -20.625 -35.875 1 35.94 177 ARG B C 1
ATOM 2961 O O . ARG B 1 177 ? 8.414 -20.422 -34.719 1 35.94 177 ARG B O 1
ATOM 2968 N N . PRO B 1 178 ? 8.438 -19.562 -36.906 1 33.12 178 PRO B N 1
ATOM 2969 C CA . PRO B 1 178 ? 8.117 -18.141 -36.969 1 33.12 178 PRO B CA 1
ATOM 2970 C C . PRO B 1 178 ? 6.91 -17.766 -36.094 1 33.12 178 PRO B C 1
ATOM 2972 O O . PRO B 1 178 ? 6.066 -18.625 -35.812 1 33.12 178 PRO B O 1
ATOM 2975 N N . PRO B 1 179 ? 6.633 -16.422 -35.5 1 34.5 179 PRO B N 1
ATOM 2976 C CA . PRO B 1 179 ? 5.793 -15.711 -34.531 1 34.5 179 PRO B CA 1
ATOM 2977 C C . PRO B 1 179 ? 4.305 -15.82 -34.844 1 34.5 179 PRO B C 1
ATOM 2979 O O . PRO B 1 179 ? 3.498 -15.055 -34.312 1 34.5 179 PRO B O 1
ATOM 2982 N N . GLU B 1 180 ? 3.682 -16.688 -35.594 1 29.94 180 GLU B N 1
ATOM 2983 C CA . GLU B 1 180 ? 2.312 -16.359 -35.969 1 29.94 180 GLU B CA 1
ATOM 2984 C C . GLU B 1 180 ? 1.393 -16.328 -34.75 1 29.94 180 GLU B C 1
ATOM 2986 O O . GLU B 1 180 ? 0.647 -15.367 -34.562 1 29.94 180 GLU B O 1
ATOM 2991 N N . VAL B 1 181 ? 0.619 -17.469 -34.406 1 32 181 VAL B N 1
ATOM 2992 C CA . VAL B 1 181 ? -0.662 -17.578 -33.719 1 32 181 VAL B CA 1
ATOM 2993 C C . VAL B 1 181 ? -0.445 -17.453 -32.188 1 32 181 VAL B C 1
ATOM 2995 O O . VAL B 1 181 ? 0.174 -18.328 -31.578 1 32 181 VAL B O 1
ATOM 2998 N N . ALA B 1 182 ? -0.295 -16.359 -31.516 1 36.44 182 ALA B N 1
ATOM 2999 C CA . ALA B 1 182 ? 0.234 -16.047 -30.188 1 36.44 182 ALA B CA 1
ATOM 3000 C C . ALA B 1 182 ? -0.66 -16.625 -29.094 1 36.44 182 ALA B C 1
ATOM 3002 O O . ALA B 1 182 ? -1.72 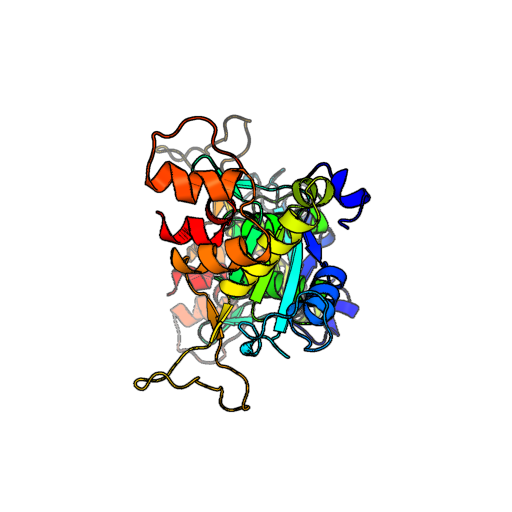-16.062 -28.797 1 36.44 182 ALA B O 1
ATOM 3003 N N . LYS B 1 183 ? -1.065 -17.969 -28.984 1 41.28 183 LYS B N 1
ATOM 3004 C CA . LYS B 1 183 ? -1.734 -18.531 -27.828 1 41.28 183 LYS B CA 1
ATOM 3005 C C . LYS B 1 183 ? -0.988 -18.203 -26.547 1 41.28 183 LYS B C 1
ATOM 3007 O O . LYS B 1 183 ? 0.223 -17.969 -26.562 1 41.28 183 LYS B O 1
ATOM 3012 N N . ILE B 1 184 ? -1.729 -17.984 -25.266 1 47.72 184 ILE B N 1
ATOM 3013 C CA . ILE B 1 184 ? -1.202 -17.266 -24.125 1 47.72 184 ILE B CA 1
ATOM 3014 C C . ILE B 1 184 ? -0.017 -18.016 -23.531 1 47.72 184 ILE B C 1
ATOM 3016 O O . ILE B 1 184 ? -0.142 -19.203 -23.172 1 47.72 184 ILE B O 1
ATOM 3020 N N . ASN B 1 185 ? 1.167 -17.797 -23.875 1 62.84 185 ASN B N 1
ATOM 3021 C CA . ASN B 1 185 ? 2.395 -18.172 -23.188 1 62.84 185 ASN B CA 1
ATOM 3022 C C . ASN B 1 185 ? 2.41 -17.656 -21.75 1 62.84 185 ASN B C 1
ATOM 3024 O O . ASN B 1 185 ? 2.516 -16.453 -21.516 1 62.84 185 ASN B O 1
ATOM 3028 N N . ILE B 1 186 ? 1.936 -18.734 -20.75 1 70.06 186 ILE B N 1
ATOM 3029 C CA . ILE B 1 186 ? 1.795 -18.375 -19.344 1 70.06 186 ILE B CA 1
ATOM 3030 C C . ILE B 1 186 ? 2.975 -17.516 -18.922 1 70.06 186 ILE B C 1
ATOM 3032 O O . ILE B 1 186 ? 2.803 -16.547 -18.172 1 70.06 186 ILE B O 1
ATOM 3036 N N . SER B 1 187 ? 4.195 -17.938 -19.453 1 69.62 187 SER B N 1
ATOM 3037 C CA . SER B 1 187 ? 5.375 -17.172 -19.094 1 69.62 187 SER B CA 1
ATOM 3038 C C . SER B 1 187 ? 5.266 -15.727 -19.578 1 69.62 187 SER B C 1
ATOM 3040 O O . SER B 1 187 ? 5.777 -14.805 -18.938 1 69.62 187 SER B O 1
ATOM 3042 N N . ARG B 1 188 ? 4.488 -15.641 -20.703 1 71.94 188 ARG B N 1
ATOM 3043 C CA . ARG B 1 188 ? 4.328 -14.312 -21.281 1 71.94 188 ARG B CA 1
ATOM 3044 C C . ARG B 1 188 ? 3.195 -13.547 -20.609 1 71.94 188 ARG B C 1
ATOM 3046 O O . ARG B 1 188 ? 3.027 -12.344 -20.828 1 71.94 188 ARG B O 1
ATOM 3053 N N . ALA B 1 189 ? 2.518 -14.273 -19.828 1 76.94 189 ALA B N 1
ATOM 3054 C CA . ALA B 1 189 ? 1.389 -13.664 -19.125 1 76.94 189 ALA B CA 1
ATOM 3055 C C . ALA B 1 189 ? 1.633 -13.617 -17.625 1 76.94 189 ALA B C 1
ATOM 3057 O O . ALA B 1 189 ? 0.702 -13.406 -16.844 1 76.94 189 ALA B O 1
ATOM 3058 N N . CYS B 1 190 ? 2.799 -13.922 -17.172 1 79.94 190 CYS B N 1
ATOM 3059 C CA . CYS B 1 190 ? 3.186 -13.914 -15.773 1 79.94 190 CYS B CA 1
ATOM 3060 C C . CYS B 1 190 ? 3.99 -12.664 -15.43 1 79.94 190 CYS B C 1
ATOM 3062 O O . CYS B 1 190 ? 5.016 -12.391 -16.062 1 79.94 190 CYS B O 1
ATOM 3064 N N . GLY B 1 191 ? 3.564 -11.977 -14.508 1 79.5 191 GLY B N 1
ATOM 3065 C CA . GLY B 1 191 ? 4.223 -10.734 -14.125 1 79.5 191 GLY B CA 1
ATOM 3066 C C . GLY B 1 191 ? 5.648 -10.945 -13.641 1 79.5 191 GLY B C 1
ATOM 3067 O O . GLY B 1 191 ? 6.516 -10.102 -13.891 1 79.5 191 GLY B O 1
ATOM 3068 N N . THR B 1 192 ? 5.918 -11.938 -12.961 1 81 192 THR B N 1
ATOM 3069 C CA . THR B 1 192 ? 7.25 -12.227 -12.438 1 81 192 THR B CA 1
ATOM 3070 C C . THR B 1 192 ? 8.227 -12.531 -13.578 1 81 192 THR B C 1
ATOM 3072 O O . THR B 1 192 ? 9.359 -12.055 -13.57 1 81 192 THR B O 1
ATOM 3075 N N . CYS B 1 193 ? 7.758 -13.367 -14.523 1 74.69 193 CYS B N 1
ATOM 3076 C CA . CYS B 1 193 ? 8.602 -13.688 -15.672 1 74.69 193 CYS B CA 1
ATOM 3077 C C . CYS B 1 193 ? 8.945 -12.43 -16.453 1 74.69 193 CYS B C 1
ATOM 3079 O O . CYS B 1 193 ? 10.031 -12.328 -17.031 1 74.69 193 CYS B O 1
ATOM 3081 N N . LEU B 1 194 ? 7.988 -11.508 -16.484 1 72.12 194 LEU B N 1
ATOM 3082 C CA . LEU B 1 194 ? 8.164 -10.305 -17.297 1 72.12 194 LEU B CA 1
ATOM 3083 C C . LEU B 1 194 ? 9.125 -9.328 -16.625 1 72.12 194 LEU B C 1
ATOM 3085 O O . LEU B 1 194 ? 9.648 -8.422 -17.266 1 72.12 194 LEU B O 1
ATOM 3089 N N . LEU B 1 195 ? 9.367 -9.422 -15.281 1 70.75 195 LEU B N 1
ATOM 3090 C CA . LEU B 1 195 ? 10.32 -8.578 -14.586 1 70.75 195 LEU B CA 1
ATOM 3091 C C . LEU B 1 195 ? 11.742 -8.844 -15.07 1 70.75 195 LEU B C 1
ATOM 3093 O O . LEU B 1 195 ? 12.578 -7.934 -15.094 1 70.75 195 LEU B O 1
ATOM 3097 N N . LYS B 1 196 ? 12.18 -10.031 -15.398 1 61.28 196 LYS B N 1
ATOM 3098 C CA . LYS B 1 196 ? 13.531 -10.375 -15.828 1 61.28 196 LYS B CA 1
ATOM 3099 C C . LYS B 1 196 ? 13.703 -10.188 -17.328 1 61.28 196 LYS B C 1
ATOM 3101 O O . LYS B 1 196 ? 14.828 -10.133 -17.828 1 61.28 196 LYS B O 1
ATOM 3106 N N . SER B 1 197 ? 12.625 -10.188 -18.062 1 42.78 197 SER B N 1
ATOM 3107 C CA . SER B 1 197 ? 12.773 -10.008 -19.516 1 42.78 197 SER B CA 1
ATOM 3108 C C . SER B 1 197 ? 13.078 -8.555 -19.859 1 42.78 197 SER B C 1
ATOM 3110 O O . SER B 1 197 ? 13.438 -8.242 -20.984 1 42.78 197 SER B O 1
ATOM 3112 N N . ALA B 1 198 ? 13.109 -7.66 -18.906 1 37.59 198 ALA B N 1
ATOM 3113 C CA . ALA B 1 198 ? 13.445 -6.285 -19.281 1 37.59 198 ALA B CA 1
ATOM 3114 C C . ALA B 1 198 ? 14.953 -6.047 -19.203 1 37.59 198 ALA B C 1
ATOM 3116 O O . ALA B 1 198 ? 15.633 -6.648 -18.375 1 37.59 198 ALA B O 1
#

Foldseek 3Di:
DDDPVLLVDPDWDKAWDVVVVVLCCQADADPPHPQHDVQLVLCVVAFETEMEINAFDDDPNFTAFKEKDFDDDPDDDVSSVVVQVVCCVRPVGHGRMYMYGYPNCVVPDDPLVVVLLVQLNSVQKHFDADPVRHGDADPVGHGHIDGHEDDVVSLVVSCVRSNCPPQNVVVVVVVPPDDPPRDDPSCRNYPRNVVVVD/DDDPVLLVDPDWDKAWDVVVVVLCCQADADPPHPQHDVQLVLCVVAFETEMEINAFDDDPNFTAFKEKDFDDDPDDDVSSVVVQVVCCVRPVGHGRMYMYGYPNCVVPDDPLVVVLLVQLNSVQKHFDADPVRHGDADPVGHGDIDGHEDDVVSLVVSCVRSNCPPQNVVVVVVVPPDDPDNRPPSCRNYPRNVVVVD

Organism: NCBI:txid1005395

Secondary structure (DSSP, 8-state):
---HHHHT-SS--EEE-HHHHHHHIIIIISTTSTT--GGGGGGTT--EEEEEESS-EEETTEEE-EEEEE------HHHHHHHHHHHHHHHSS--SEEEEEEHHHHTTS-HHHHHHHHHHHHHTEEE-B-TTSPBPB-TTS-B-EEE----HHHHHHHHHHH---HHHHHHHHHTTS-S-S----GGGGBHHHHHH--/---HHHHT-SS--EEE-HHHHHHHIIIIISTTSTT--GGGGGGTT--EEEEEESS-EEETTEEE-EEEEE------HHHHHHHHHHHHHHHSS--SEEEEEEHHHHTTS-HHHHHHHHHHHHHTEEE-B-TTSPBPB-TTSSB-EEE----HHHHHHHHHHH---HHHHHHHHHTTS-S-S----GGGGBHHHHHH--

InterPro domains:
  IPR043998 Putative phage metallopeptidase [PF18894] (21-175)

Nearest PDB structures (foldseek):
  3ikw-assembly1_A  TM=7.565E-01  e=3.206E+00  Bacteroides thetaiotaomicron
  3ilr-assembly1_A  TM=7.170E-01  e=3.421E+00  Bacteroides thetaiotaomicron
  5yys-assembly1_A  TM=2.409E-01  e=3.896E+00  Bacteroides fragilis
  3in9-assembly1_A  TM=9.036E-01  e=2.037E+00  Bacteroides thetaiotaomicron
  3ikw-assembly1_A  TM=7.587E-01  e=3.210E+00  Bacteroides thetaiotaomicron

Radius of gyration: 26.09 Å; Cα contacts (8 Å, |Δi|>4): 654; chains: 2; bounding box: 46×74×65 Å

pLDDT: mean 84.07, std 19.11, range [29.94, 98.75]